Protein AF-0000000068437692 (afdb_homodimer)

Sequence (402 aa):
MCGLNFSWGILNCESKFTHLKQAGPWTRPGCQAQKSATKQESHGERVPGARGLRLEVGVVYECRRCRVVLGDSLHMCVQEEKLWLFVCFKVTKDVVVEDNLMVCVERDLIGCTYNTLCCQSCELDIGFILYSSKSLAYLPGLFCLFKNNITCYLLQIIATIEASKVTFHVLMELLIKKLEEFSQRITSEKEICKGRLAYSVMCGLNFSWGILNCESKFTHLKQAGPWTRPGCQAQKSATKQESHGERVPGARGLRLEVGVVYECRRCRVVLGDSLHMCVQEEKLWLFVCFKVTKDVVVEDNLMVCVERDLIGCTYNTLCCQSCELDIGFILYSSKSLAYLPGLFCLFKNNITCYLLQIIATIEASKVTFHVLMELLIKKLEEFSQRITSEKEICKGRLAYSV

Radius of gyration: 28.77 Å; Cα contacts (8 Å, |Δi|>4): 594; chains: 2; bounding box: 64×83×76 Å

Nearest PDB structures (foldseek):
  7sfz-assembly2_C  TM=9.424E-01  e=2.584E-09  Homo sapiens
  7sfz-assembly1_A  TM=9.427E-01  e=5.710E-09  Homo sapiens
  7sfz-assembly1_B  TM=9.258E-01  e=7.161E-09  Homo sapiens
  7sfz-assembly3_E  TM=9.466E-01  e=4.913E-08  Homo sapiens
  7sfz-assembly3_F  TM=9.331E-01  e=4.643E-08  Homo sapiens

Secondary structure (DSSP, 8-state):
-----------------------------------------------S----------EEEEETTT--EEEEGGGEEEEEGGGTEEEES---TTEEEEEEEEE--SGGGTT-EEEEEEETTT--EEEEEES--SS-TT-TTSEEEEGGGEEEEEGGGTEEEEGGG--HHHHHHHHHHHHHHHHHHHHHHHHHHHHHHHTT-/-----------------------------------------------S----------EEEEETTT--EEEEGGGEEEEEGGGTEEEES---TTEEEEEEEEE--SGGGTT-EEEEEEETTT--EEEEEES--SS-TT-TTSEEEEGGGEEEEEGGGTEEEEGGG--HHHHHHHHHHHHHHHHHHHHHHHHHHHHHHHTT-

Organism: Pseudonaja textilis (NCBI:txid8673)

Structure (mmCIF, N/CA/C/O backbone):
data_AF-0000000068437692-model_v1
#
loop_
_entity.id
_entity.type
_entity.pdbx_description
1 polymer 'Mis18 domain-containing protein'
#
loop_
_atom_site.group_PDB
_atom_site.id
_atom_site.type_symbol
_atom_site.label_atom_id
_atom_site.label_alt_id
_atom_site.label_comp_id
_atom_site.label_asym_id
_atom_site.label_entity_id
_atom_site.label_seq_id
_atom_site.pdbx_PDB_ins_code
_atom_site.Cartn_x
_atom_site.Cartn_y
_atom_site.Cartn_z
_atom_site.occupancy
_atom_site.B_iso_or_equiv
_atom_site.auth_seq_id
_atom_site.auth_comp_id
_atom_site.auth_asym_id
_atom_site.auth_atom_id
_atom_site.pdbx_PDB_model_num
ATOM 1 N N . MET A 1 1 ? -28.438 18.125 3.719 1 17.53 1 MET A N 1
ATOM 2 C CA . MET A 1 1 ? -28.266 19.203 4.688 1 17.53 1 MET A CA 1
ATOM 3 C C . MET A 1 1 ? -27.25 18.797 5.766 1 17.53 1 MET A C 1
ATOM 5 O O . MET A 1 1 ? -27.594 18.031 6.676 1 17.53 1 MET A O 1
ATOM 9 N N . CYS A 1 2 ? -25.984 18.5 5.27 1 20.7 2 CYS A N 1
ATOM 10 C CA . CYS A 1 2 ? -24.812 17.875 5.855 1 20.7 2 CYS A CA 1
ATOM 11 C C . CYS A 1 2 ? -24.203 18.781 6.926 1 20.7 2 CYS A C 1
ATOM 13 O O . CYS A 1 2 ? -23.328 19.594 6.625 1 20.7 2 CYS A O 1
ATOM 15 N N . GLY A 1 3 ? -24.953 19.406 7.859 1 21.17 3 GLY A N 1
ATOM 16 C CA . GLY A 1 3 ? -24.578 20.484 8.758 1 21.17 3 GLY A CA 1
ATOM 17 C C . GLY A 1 3 ? -23.438 20.125 9.695 1 21.17 3 GLY A C 1
ATOM 18 O O . GLY A 1 3 ? -22.875 21 10.352 1 21.17 3 GLY A O 1
ATOM 19 N N . LEU A 1 4 ? -23.344 18.828 10.211 1 24.56 4 LEU A N 1
ATOM 20 C CA . LEU A 1 4 ? -22.641 18.812 11.492 1 24.56 4 LEU A CA 1
ATOM 21 C C . LEU A 1 4 ? -21.203 19.297 11.336 1 24.56 4 LEU A C 1
ATOM 23 O O . LEU A 1 4 ? -20.531 18.953 10.359 1 24.56 4 LEU A O 1
ATOM 27 N N . ASN A 1 5 ? -20.734 20.516 11.594 1 27.33 5 ASN A N 1
ATOM 28 C CA . ASN A 1 5 ? -19.609 21.031 12.375 1 27.33 5 ASN A CA 1
ATOM 29 C C . ASN A 1 5 ? -19.109 20 13.383 1 27.33 5 ASN A C 1
ATOM 31 O O . ASN A 1 5 ? -19.656 19.891 14.484 1 27.33 5 ASN A O 1
ATOM 35 N N . PHE A 1 6 ? -18.766 18.781 13.164 1 29.23 6 PHE A N 1
ATOM 36 C CA . PHE A 1 6 ? -18.234 17.953 14.234 1 29.23 6 PHE A CA 1
ATOM 37 C C . PHE A 1 6 ? -16.969 18.562 14.82 1 29.23 6 PHE A C 1
ATOM 39 O O . PHE A 1 6 ? -16.234 19.281 14.125 1 29.23 6 PHE A O 1
ATOM 46 N N . SER A 1 7 ? -16.781 19 16.094 1 25.75 7 SER A N 1
ATOM 47 C CA . SER A 1 7 ? -15.93 18.781 17.266 1 25.75 7 SER A CA 1
ATOM 48 C C . SER A 1 7 ? -15.133 17.484 17.125 1 25.75 7 SER A C 1
ATOM 50 O O . SER A 1 7 ? -15.688 16.391 17.297 1 25.75 7 SER A O 1
ATOM 52 N N . TRP A 1 8 ? -14.336 17.422 16.359 1 27.22 8 TRP A N 1
ATOM 53 C CA . TRP A 1 8 ? -13.195 16.516 16.438 1 27.22 8 TRP A CA 1
ATOM 54 C C . TRP A 1 8 ? -12.445 16.688 17.75 1 27.22 8 TRP A C 1
ATOM 56 O O . TRP A 1 8 ? -11.516 17.5 17.844 1 27.22 8 TRP A O 1
ATOM 66 N N . GLY A 1 9 ? -12.875 16.625 19.109 1 27.47 9 GLY A N 1
ATOM 67 C CA . GLY A 1 9 ? -12.734 15.922 20.391 1 27.47 9 GLY A CA 1
ATOM 68 C C . GLY A 1 9 ? -12.336 14.469 20.219 1 27.47 9 GLY A C 1
ATOM 69 O O . GLY A 1 9 ? -13.078 13.68 19.625 1 27.47 9 GLY A O 1
ATOM 70 N N . ILE A 1 10 ? -11.148 14.039 20.172 1 27.28 10 ILE A N 1
ATOM 71 C CA . ILE A 1 10 ? -10.289 13.711 21.312 1 27.28 10 ILE A CA 1
ATOM 72 C C . ILE A 1 10 ? -10.266 14.875 22.297 1 27.28 10 ILE A C 1
ATOM 74 O O . ILE A 1 10 ? -9.602 15.891 22.047 1 27.28 10 ILE A O 1
ATOM 78 N N . LEU A 1 11 ? -11.258 15.555 22.922 1 28.78 11 LEU A N 1
ATOM 79 C CA . LEU A 1 11 ? -12.609 15.836 23.406 1 28.78 11 LEU A CA 1
ATOM 80 C C . LEU A 1 11 ? -12.766 15.398 24.859 1 28.78 11 LEU A C 1
ATOM 82 O O . LE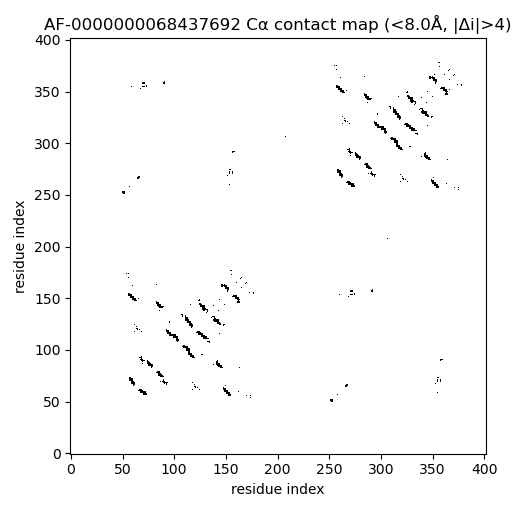U A 1 11 ? -13.875 15.414 25.391 1 28.78 11 LEU A O 1
ATOM 86 N N . ASN A 1 12 ? -12.188 14.719 25.766 1 25.33 12 ASN A N 1
ATOM 87 C CA . ASN A 1 12 ? -12.602 15.188 27.078 1 25.33 12 ASN A CA 1
ATOM 88 C C . ASN A 1 12 ? -12.289 16.672 27.266 1 25.33 12 ASN A C 1
ATOM 90 O O . ASN A 1 12 ? -11.125 17.062 27.391 1 25.33 12 ASN A O 1
ATOM 94 N N . CYS A 1 13 ? -12.898 17.531 26.703 1 25.27 13 CYS A N 1
ATOM 95 C CA . CYS A 1 13 ? -13.172 18.953 26.906 1 25.27 13 CYS A CA 1
ATOM 96 C C . CYS A 1 13 ? -13.391 19.266 28.375 1 25.27 13 CYS A C 1
ATOM 98 O O . CYS A 1 13 ? -14.461 19.75 28.766 1 25.27 13 CYS A O 1
ATOM 100 N N . GLU A 1 14 ? -13.148 18.453 29.281 1 26.66 14 GLU A N 1
ATOM 101 C CA . GLU A 1 14 ? -13.539 19.203 30.453 1 26.66 14 GLU A CA 1
ATOM 102 C C . GLU A 1 14 ? -12.727 20.484 30.578 1 26.66 14 GLU A C 1
ATOM 104 O O . GLU A 1 14 ? -11.57 20.453 31.031 1 26.66 14 GLU A O 1
ATOM 109 N N . SER A 1 15 ? -12.648 21.188 29.578 1 24.23 15 SER A N 1
ATOM 110 C CA . SER A 1 15 ? -12.109 22.531 29.734 1 24.23 15 SER A CA 1
ATOM 111 C C . SER A 1 15 ? -12.75 23.266 30.922 1 24.23 15 SER A C 1
ATOM 113 O O . SER A 1 15 ? -13.93 23.594 30.875 1 24.23 15 SER A O 1
ATOM 115 N N . LYS A 1 16 ? -12.656 22.672 32.094 1 22.64 16 LYS A N 1
ATOM 116 C CA . LYS A 1 16 ? -12.992 23.703 33.062 1 22.64 16 LYS A CA 1
ATOM 117 C C . LYS A 1 16 ? -12.25 25 32.75 1 22.64 16 LYS A C 1
ATOM 119 O O . LYS A 1 16 ? -11.031 25 32.562 1 22.64 16 LYS A O 1
ATOM 124 N N . PHE A 1 17 ? -12.891 25.922 32.125 1 20.56 17 PHE A N 1
ATOM 125 C CA . PHE A 1 17 ? -12.703 27.359 31.906 1 20.56 17 PHE A CA 1
ATOM 126 C C . PHE A 1 17 ? -12.062 28 33.125 1 20.56 17 PHE A C 1
ATOM 128 O O . PHE A 1 17 ? -12.75 28.297 34.125 1 20.56 17 PHE A O 1
ATOM 135 N N . THR A 1 18 ? -11.227 27.219 33.75 1 18.81 18 THR A N 1
ATOM 136 C CA . THR A 1 18 ? -10.969 27.984 34.969 1 18.81 18 THR A CA 1
ATOM 137 C C . THR A 1 18 ? -10.445 29.375 34.656 1 18.81 18 THR A C 1
ATOM 139 O O . THR A 1 18 ? -9.898 29.594 33.562 1 18.81 18 THR A O 1
ATOM 142 N N . HIS A 1 19 ? -10.727 30.188 35.562 1 18.34 19 HIS A N 1
ATOM 143 C CA . HIS A 1 19 ? -10.648 31.625 35.75 1 18.34 19 HIS A CA 1
ATOM 144 C C . HIS A 1 19 ? -9.234 32.125 35.5 1 18.34 19 HIS A C 1
ATOM 146 O O . HIS A 1 19 ? -8.258 31.453 35.812 1 18.34 19 HIS A O 1
ATOM 152 N N . LEU A 1 20 ? -9.102 33.031 34.562 1 18.5 20 LEU A N 1
ATOM 153 C CA . LEU A 1 20 ? -8.117 33.906 33.938 1 18.5 20 LEU A CA 1
ATOM 154 C C . LEU A 1 20 ? -7.246 34.594 35 1 18.5 20 LEU A C 1
ATOM 156 O O . LEU A 1 20 ? -7.578 35.688 35.469 1 18.5 20 LEU A O 1
ATOM 160 N N . LYS A 1 21 ? -6.906 33.75 36.094 1 19.41 21 LYS A N 1
ATOM 161 C CA . LYS A 1 21 ? -6.352 34.75 37.031 1 19.41 21 LYS A CA 1
ATOM 162 C C . LYS A 1 21 ? -5.215 35.531 36.375 1 19.41 21 LYS A C 1
ATOM 164 O O . LYS A 1 21 ? -4.594 35.062 35.406 1 19.41 21 LYS A O 1
ATOM 169 N N . GLN A 1 22 ? -4.824 36.625 37.094 1 18.92 22 GLN A N 1
ATOM 170 C CA . GLN A 1 22 ? -4.199 37.938 36.969 1 18.92 22 GLN A CA 1
ATOM 171 C C . GLN A 1 22 ? -2.711 37.812 36.656 1 18.92 22 GLN A C 1
ATOM 173 O O . GLN A 1 22 ? -2.018 36.969 37.25 1 18.92 22 GLN A O 1
ATOM 178 N N . ALA A 1 23 ? -2.281 38.5 35.656 1 20.97 23 ALA A N 1
ATOM 179 C CA . ALA A 1 23 ? -1.152 38.812 34.781 1 20.97 23 ALA A CA 1
ATOM 180 C C . ALA A 1 23 ? 0.054 39.281 35.594 1 20.97 23 ALA A C 1
ATOM 182 O O . ALA A 1 23 ? 0.074 40.406 36.094 1 20.97 23 ALA A O 1
ATOM 183 N N . GLY A 1 24 ? 0.367 38.469 36.719 1 19.67 24 GLY A N 1
ATOM 184 C CA . GLY A 1 24 ? 1.354 39.281 37.406 1 19.67 24 GLY A CA 1
ATOM 185 C C . GLY A 1 24 ? 2.521 39.656 36.5 1 19.67 24 GLY A C 1
ATOM 186 O O . GLY A 1 24 ? 2.734 39.031 35.469 1 19.67 24 GLY A O 1
ATOM 187 N N . PRO A 1 25 ? 3.283 40.688 37 1 20.94 25 PRO A N 1
ATOM 188 C CA . PRO A 1 25 ? 4.133 41.688 36.344 1 20.94 25 PRO A CA 1
ATOM 189 C C . PRO A 1 25 ? 5.363 41.094 35.688 1 20.94 25 PRO A C 1
ATOM 191 O O . PRO A 1 25 ? 5.738 39.938 36 1 20.94 25 PRO A O 1
ATOM 194 N N . TRP A 1 26 ? 6.031 41.875 34.875 1 21.44 26 TRP A N 1
ATOM 195 C CA . TRP A 1 26 ? 6.898 42.094 33.719 1 21.44 26 TRP A CA 1
ATOM 196 C C . TRP A 1 26 ? 8.359 41.844 34.062 1 21.44 26 TRP A C 1
ATOM 198 O O . TRP A 1 26 ? 9.266 42.188 33.312 1 21.44 26 TRP A O 1
ATOM 208 N N . THR A 1 27 ? 8.625 40.969 35.188 1 22.09 27 THR A N 1
ATOM 209 C CA . THR A 1 27 ? 9.992 41.406 35.469 1 22.09 27 THR A CA 1
ATOM 210 C C . THR A 1 27 ? 10.93 41.062 34.312 1 22.09 27 THR A C 1
ATOM 212 O O . THR A 1 27 ? 10.797 40 33.719 1 22.09 27 THR A O 1
ATOM 215 N N . ARG A 1 28 ? 11.5 42 33.781 1 19.92 28 ARG A N 1
ATOM 216 C CA . ARG A 1 28 ? 12.305 42.312 32.594 1 19.92 28 ARG A CA 1
ATOM 217 C C . ARG A 1 28 ? 13.617 41.531 32.625 1 19.92 28 ARG A C 1
ATOM 219 O O . ARG A 1 28 ? 14.664 42.094 32.969 1 19.92 28 ARG A O 1
ATOM 226 N N . PRO A 1 29 ? 13.57 40.156 33.031 1 23.08 29 PRO A N 1
ATOM 227 C CA . PRO A 1 29 ? 14.984 39.844 33.281 1 23.08 29 PRO A CA 1
ATOM 228 C C . PRO A 1 29 ? 15.867 40.125 32.062 1 23.08 29 PRO A C 1
ATOM 230 O O . PRO A 1 29 ? 15.375 40.188 30.953 1 23.08 29 PRO A O 1
ATOM 233 N N . GLY A 1 30 ? 17.109 40.5 32.344 1 21.33 30 GLY A N 1
ATOM 234 C CA . GLY A 1 30 ? 18.344 41 31.719 1 21.33 30 GLY A CA 1
ATOM 235 C C . GLY A 1 30 ? 18.875 40.062 30.641 1 21.33 30 GLY A C 1
ATOM 236 O O . GLY A 1 30 ? 18.969 38.844 30.859 1 21.33 30 GLY A O 1
ATOM 237 N N . CYS A 1 31 ? 18.531 40.406 29.359 1 20.86 31 CYS A N 1
ATOM 238 C CA . CYS A 1 31 ? 18.844 39.75 28.094 1 20.86 31 CYS A CA 1
ATOM 239 C C . CYS A 1 31 ? 20.344 39.562 27.922 1 20.86 31 CYS A C 1
ATOM 241 O O . CYS A 1 31 ? 21.047 40.5 27.531 1 20.86 31 CYS A O 1
ATOM 243 N N . GLN A 1 32 ? 21.078 39.188 29.031 1 21.52 32 GLN A N 1
ATOM 244 C CA . GLN A 1 32 ? 22.484 39.25 28.641 1 21.52 32 GLN A CA 1
ATOM 245 C C . GLN A 1 32 ? 22.719 38.469 27.359 1 21.52 32 GLN A C 1
ATOM 247 O O . GLN A 1 32 ? 22.328 37.312 27.234 1 21.52 32 GLN A O 1
ATOM 252 N N . ALA A 1 33 ? 22.891 39.188 26.25 1 21.64 33 ALA A N 1
ATOM 253 C CA . ALA A 1 33 ? 23.125 38.906 24.844 1 21.64 33 ALA A CA 1
ATOM 254 C C . ALA A 1 33 ? 24.391 38.062 24.672 1 21.64 33 ALA A C 1
ATOM 256 O O . ALA A 1 33 ? 25.5 38.562 24.766 1 21.64 33 ALA A O 1
ATOM 257 N N . GLN A 1 34 ? 24.625 37.031 25.469 1 21.64 34 GLN A N 1
ATOM 258 C CA . GLN A 1 34 ? 25.906 36.406 25.172 1 21.64 34 GLN A CA 1
ATOM 259 C C . GLN A 1 34 ? 26.047 36.094 23.688 1 21.64 34 GLN A C 1
ATOM 261 O O . GLN A 1 34 ? 25.094 35.625 23.062 1 21.64 34 GLN A O 1
ATOM 266 N N . LYS A 1 35 ? 27.047 36.719 22.953 1 22.91 35 LYS A N 1
ATOM 267 C CA . LYS A 1 35 ? 27.609 36.688 21.609 1 22.91 35 LYS A CA 1
ATOM 268 C C . LYS A 1 35 ? 27.969 35.281 21.188 1 22.91 35 LYS A C 1
ATOM 270 O O . LYS A 1 35 ? 29.031 34.75 21.562 1 22.91 35 LYS A O 1
ATOM 275 N N . SER A 1 36 ? 27.219 34.25 21.516 1 21.23 36 SER A N 1
ATOM 276 C CA . SER A 1 36 ? 27.844 32.938 21.234 1 21.23 36 SER A CA 1
ATOM 277 C C . SER A 1 36 ? 28.344 32.906 19.781 1 21.23 36 SER A C 1
ATOM 279 O O . SER A 1 36 ? 27.812 33.594 18.906 1 21.23 36 SER A O 1
ATOM 281 N N . ALA A 1 37 ? 29.547 32.094 19.5 1 24.59 37 ALA A N 1
ATOM 282 C CA . ALA A 1 37 ? 30.516 31.656 18.5 1 24.59 37 ALA A CA 1
ATOM 283 C C . ALA A 1 37 ? 29.797 31.047 17.297 1 24.59 37 ALA A C 1
ATOM 285 O O . ALA A 1 37 ? 28.766 30.391 17.438 1 24.59 37 ALA A O 1
ATOM 286 N N . THR A 1 38 ? 30.141 31.562 16.078 1 24.25 38 THR A N 1
ATOM 287 C CA . THR A 1 38 ? 29.859 31.359 14.672 1 24.25 38 THR A CA 1
ATOM 288 C C . THR A 1 38 ? 30.031 29.891 14.289 1 24.25 38 THR A C 1
ATOM 290 O O . THR A 1 38 ? 31.172 29.406 14.188 1 24.25 38 THR A O 1
ATOM 293 N N . LYS A 1 39 ? 29.656 28.891 14.984 1 25.2 39 LYS A N 1
ATOM 294 C CA . LYS A 1 39 ? 29.938 27.547 14.477 1 25.2 39 LYS A CA 1
ATOM 295 C C . LYS A 1 39 ? 29.531 27.422 13.008 1 25.2 39 LYS A C 1
ATOM 297 O O . LYS A 1 39 ? 28.391 27.703 12.641 1 25.2 39 LYS A O 1
ATOM 302 N N . GLN A 1 40 ? 30.562 27.609 12.117 1 23.7 40 GLN A N 1
ATOM 303 C CA . GLN A 1 40 ? 30.469 27.312 10.688 1 23.7 40 GLN A CA 1
ATOM 304 C C . GLN A 1 40 ? 29.781 25.984 10.445 1 23.7 40 GLN A C 1
ATOM 306 O O . GLN A 1 40 ? 30.266 24.938 10.883 1 23.7 40 GLN A O 1
ATOM 311 N N . GLU A 1 41 ? 28.547 25.922 10.68 1 28.28 41 GLU A N 1
ATOM 312 C CA . GLU A 1 41 ? 27.844 24.688 10.305 1 28.28 41 GLU A CA 1
ATOM 313 C C . GLU A 1 41 ? 28.219 24.266 8.891 1 28.28 41 GLU A C 1
ATOM 315 O O . GLU A 1 41 ? 28.094 25.031 7.941 1 28.28 41 GLU A O 1
ATOM 320 N N . SER A 1 42 ? 29.453 23.609 8.75 1 27.62 42 SER A N 1
ATOM 321 C CA . SER A 1 42 ? 29.797 22.906 7.523 1 27.62 42 SER A CA 1
ATOM 322 C C . SER A 1 42 ? 28.547 22.312 6.863 1 27.62 42 SER A C 1
ATOM 324 O O . SER A 1 42 ? 27.719 21.688 7.531 1 27.62 42 SER A O 1
ATOM 326 N N . HIS A 1 43 ? 28.094 23.094 6.012 1 25.53 43 HIS A N 1
ATOM 327 C CA . HIS A 1 43 ? 27.078 22.609 5.07 1 25.53 43 HIS A CA 1
ATOM 328 C C . HIS A 1 43 ? 27.422 21.219 4.555 1 25.53 43 HIS A C 1
ATOM 330 O O . HIS A 1 43 ? 28.359 21.062 3.775 1 25.53 43 HIS A O 1
ATOM 336 N N . GLY A 1 44 ? 27.547 20.25 5.449 1 27.38 44 GLY A N 1
ATOM 337 C CA . GLY A 1 44 ? 27.703 18.906 4.934 1 27.38 44 GLY A CA 1
ATOM 338 C C . GLY A 1 44 ? 26.984 18.672 3.623 1 27.38 44 GLY A C 1
ATOM 339 O O . GLY A 1 44 ? 25.797 19.016 3.498 1 27.38 44 GLY A O 1
ATOM 340 N N . GLU A 1 45 ? 27.656 18.891 2.521 1 31.08 45 GLU A N 1
ATOM 341 C CA . GLU A 1 45 ? 27.281 18.438 1.185 1 31.08 45 GLU A CA 1
ATOM 342 C C . GLU A 1 45 ? 26.5 17.141 1.241 1 31.08 45 GLU A C 1
ATOM 344 O O . GLU A 1 45 ? 26.984 16.141 1.785 1 31.08 45 GLU A O 1
ATOM 349 N N . ARG A 1 46 ? 25.219 17.203 1.528 1 29.44 46 ARG A N 1
ATOM 350 C CA . ARG A 1 46 ? 24.453 15.977 1.309 1 29.44 46 ARG A CA 1
ATOM 351 C C . ARG A 1 46 ? 24.859 15.312 -0.01 1 29.44 46 ARG A C 1
ATOM 353 O O . ARG A 1 46 ? 24.703 15.914 -1.078 1 29.44 46 ARG A O 1
ATOM 360 N N . VAL A 1 47 ? 26.094 14.742 -0.089 1 30.55 47 VAL A N 1
ATOM 361 C CA . VAL A 1 47 ? 26.438 13.906 -1.235 1 30.55 47 VAL A CA 1
ATOM 362 C C . VAL A 1 47 ? 25.188 13.195 -1.757 1 30.55 47 VAL A C 1
ATOM 364 O O . VAL A 1 47 ? 24.406 12.641 -0.977 1 30.55 47 VAL A O 1
ATOM 367 N N . PRO A 1 48 ? 24.609 13.617 -2.828 1 32.88 48 PRO A N 1
ATOM 368 C CA . PRO A 1 48 ? 23.562 12.828 -3.482 1 32.88 48 PRO A CA 1
ATOM 369 C C . PRO A 1 48 ? 23.828 11.328 -3.406 1 32.88 48 PRO A C 1
ATOM 371 O O . PRO A 1 48 ? 23.125 10.539 -4.039 1 32.88 48 PRO A O 1
ATOM 374 N N . GLY A 1 49 ? 25.062 10.883 -3.307 1 31.55 49 GLY A N 1
ATOM 375 C CA . GLY A 1 49 ? 25.625 9.562 -3.514 1 31.55 49 GLY A CA 1
ATOM 376 C C . GLY A 1 49 ? 24.891 8.469 -2.77 1 31.55 49 GLY A C 1
ATOM 377 O O . GLY A 1 49 ? 24.578 7.422 -3.34 1 31.55 49 GLY A O 1
ATOM 378 N N . ALA A 1 50 ? 25.188 8.367 -1.403 1 30.66 50 ALA A N 1
ATOM 379 C CA . ALA A 1 50 ? 24.906 7.172 -0.613 1 30.66 50 ALA A CA 1
ATOM 380 C C . ALA A 1 50 ? 23.406 6.969 -0.45 1 30.66 50 ALA A C 1
ATOM 382 O O . ALA A 1 50 ? 22.812 7.426 0.533 1 30.66 50 ALA A O 1
ATOM 383 N N . ARG A 1 51 ? 22.609 7.434 -1.239 1 34 51 ARG A N 1
ATOM 384 C CA . ARG A 1 51 ? 21.297 6.82 -1.049 1 34 51 ARG A CA 1
ATOM 385 C C . ARG A 1 51 ? 21.438 5.371 -0.595 1 34 51 ARG A C 1
ATOM 387 O O . ARG A 1 51 ? 21.688 4.48 -1.41 1 34 51 ARG A O 1
ATOM 394 N N . GLY A 1 52 ? 22.25 5.051 0.333 1 34.81 52 GLY A N 1
ATOM 395 C CA . GLY A 1 52 ? 22.438 3.84 1.12 1 34.81 52 GLY A CA 1
ATOM 396 C C . GLY A 1 52 ? 21.219 2.93 1.105 1 34.81 52 GLY A C 1
ATOM 397 O O . GLY A 1 52 ? 20.125 3.35 0.724 1 34.81 52 GLY A O 1
ATOM 398 N N . LEU A 1 53 ? 21.359 1.55 1.369 1 40.28 53 LEU A N 1
ATOM 399 C CA . LEU A 1 53 ? 20.344 0.564 1.742 1 40.28 53 LEU A CA 1
ATOM 400 C C . LEU A 1 53 ? 19.281 1.189 2.635 1 40.28 53 LEU A C 1
ATOM 402 O O . LEU A 1 53 ? 19.453 1.26 3.854 1 40.28 53 LEU A O 1
ATOM 406 N N . ARG A 1 54 ? 18.922 2.379 2.422 1 44.59 54 ARG A N 1
ATOM 407 C CA . ARG A 1 54 ? 17.906 2.877 3.33 1 44.59 54 ARG A CA 1
ATOM 408 C C . ARG A 1 54 ? 16.828 1.816 3.588 1 44.59 54 ARG A C 1
ATOM 410 O O . ARG A 1 54 ? 16.203 1.321 2.65 1 44.59 54 ARG A O 1
ATOM 417 N N . LEU A 1 55 ? 17.078 1.057 4.617 1 54.41 55 LEU A N 1
ATOM 418 C CA . LEU A 1 55 ? 16.062 0.179 5.191 1 54.41 55 LEU A CA 1
ATOM 419 C C . LEU A 1 55 ? 14.773 0.944 5.465 1 54.41 55 LEU A C 1
ATOM 421 O O . LEU A 1 55 ? 14.641 1.606 6.496 1 54.41 55 LEU A O 1
ATOM 425 N N . GLU A 1 56 ? 14.164 1.605 4.406 1 65.44 56 GLU A N 1
ATOM 426 C CA . GLU A 1 56 ? 12.883 2.256 4.645 1 65.44 56 GLU A CA 1
ATOM 427 C C . GLU A 1 56 ? 11.727 1.269 4.5 1 65.44 56 GLU A C 1
ATOM 429 O O . GLU A 1 56 ? 11.805 0.328 3.707 1 65.44 56 GLU A O 1
ATOM 434 N N . VAL A 1 57 ? 10.883 1.336 5.578 1 74.38 57 VAL A N 1
ATOM 435 C CA . VAL A 1 57 ? 9.641 0.581 5.531 1 74.38 57 VAL A CA 1
ATOM 436 C C . VAL A 1 57 ? 8.602 1.35 4.715 1 74.38 57 VAL A C 1
ATOM 438 O O . VAL A 1 57 ? 8.312 2.512 5.008 1 74.38 57 VAL A O 1
ATOM 441 N N . GLY A 1 58 ? 8.273 0.825 3.537 1 89.5 58 GLY A N 1
ATOM 442 C CA . GLY A 1 58 ? 7.133 1.386 2.828 1 89.5 58 GLY A CA 1
ATOM 443 C C . GLY A 1 58 ? 5.82 1.195 3.564 1 89.5 58 GLY A C 1
ATOM 444 O O . GLY A 1 58 ? 5.484 0.08 3.969 1 89.5 58 GLY A O 1
ATOM 445 N N . VAL A 1 59 ? 5.129 2.287 3.861 1 94.5 59 VAL A N 1
ATOM 446 C CA . VAL A 1 59 ? 3.848 2.225 4.555 1 94.5 59 VAL A CA 1
ATOM 447 C C . VAL A 1 59 ? 2.758 2.84 3.682 1 94.5 59 VAL A C 1
ATOM 449 O O . VAL A 1 59 ? 2.953 3.904 3.09 1 94.5 59 VAL A O 1
ATOM 452 N N . VAL A 1 60 ? 1.69 2.137 3.602 1 98 60 VAL A N 1
ATOM 453 C CA . VAL A 1 60 ? 0.524 2.645 2.887 1 98 60 VAL A CA 1
ATOM 454 C C . VAL A 1 60 ? -0.567 3.027 3.885 1 98 60 VAL A C 1
ATOM 456 O O . VAL A 1 60 ? -0.819 2.301 4.848 1 98 60 VAL A O 1
ATOM 459 N N . TYR A 1 61 ? -1.199 4.156 3.688 1 98.56 61 TYR A N 1
ATOM 460 C CA . TYR A 1 61 ? -2.271 4.668 4.531 1 98.56 61 TYR A CA 1
ATOM 461 C C . TYR A 1 61 ? -3.633 4.43 3.889 1 98.56 61 TYR A C 1
ATOM 463 O O . TYR A 1 61 ? -3.916 4.961 2.811 1 98.56 61 TYR A O 1
ATOM 471 N N . GLU A 1 62 ? -4.406 3.717 4.617 1 98.75 62 GLU A N 1
ATOM 472 C CA . GLU A 1 62 ? -5.727 3.359 4.109 1 98.75 62 GLU A CA 1
ATOM 473 C C . GLU A 1 62 ? -6.832 3.941 4.992 1 98.75 62 GLU A C 1
ATOM 475 O O . GLU A 1 62 ? -6.672 4.043 6.207 1 98.75 62 GLU A O 1
ATOM 480 N N . CYS A 1 63 ? -7.918 4.312 4.305 1 98.75 63 CYS A N 1
ATOM 481 C CA . CYS A 1 63 ? -9.117 4.645 5.066 1 98.75 63 CYS A CA 1
ATOM 482 C C . CYS A 1 63 ? -9.531 3.48 5.961 1 98.75 63 CYS A C 1
ATOM 484 O O . CYS A 1 63 ? -9.633 2.342 5.5 1 98.75 63 CYS A O 1
ATOM 486 N N . ARG A 1 64 ? -9.812 3.754 7.133 1 98.06 64 ARG A N 1
ATOM 487 C CA . ARG A 1 64 ? -10.133 2.701 8.094 1 98.06 64 ARG A CA 1
ATOM 488 C C . ARG A 1 64 ? -11.461 2.037 7.75 1 98.06 64 ARG A C 1
ATOM 490 O O . ARG A 1 64 ? -11.648 0.843 7.996 1 98.06 64 ARG A O 1
ATOM 497 N N . ARG A 1 65 ? -12.289 2.75 7.195 1 97.94 65 ARG A N 1
ATOM 498 C CA . ARG A 1 65 ? -13.648 2.262 6.957 1 97.94 65 ARG A CA 1
ATOM 499 C C . ARG A 1 65 ? -13.719 1.479 5.648 1 97.94 65 ARG A C 1
ATOM 501 O O . ARG A 1 65 ? -14.211 0.349 5.621 1 97.94 65 ARG A O 1
ATOM 508 N N . CYS A 1 66 ? -13.188 1.984 4.559 1 98.25 66 CYS A N 1
ATOM 509 C CA . CYS A 1 66 ? -13.445 1.361 3.266 1 98.25 66 CYS A CA 1
ATOM 510 C C . CYS A 1 66 ? -12.156 0.812 2.66 1 98.25 66 CYS A C 1
ATOM 512 O O . CYS A 1 66 ? -12.18 0.18 1.603 1 98.25 66 CYS A O 1
ATOM 514 N N . ARG A 1 67 ? -11.008 1.075 3.18 1 98.44 67 ARG A N 1
ATOM 515 C CA . ARG A 1 67 ? -9.703 0.493 2.889 1 98.44 67 ARG A CA 1
ATOM 516 C C . ARG A 1 67 ? -9.117 1.079 1.608 1 98.44 67 ARG A C 1
ATOM 518 O O . ARG A 1 67 ? -8.086 0.614 1.123 1 98.44 67 ARG A O 1
ATOM 525 N N . VAL A 1 68 ? -9.766 2.121 1.061 1 98.5 68 VAL A N 1
ATOM 526 C CA . VAL A 1 68 ? -9.148 2.785 -0.079 1 98.5 68 VAL A CA 1
ATOM 527 C C . VAL A 1 68 ? -7.84 3.447 0.359 1 98.5 68 VAL A C 1
ATOM 529 O O . VAL A 1 68 ? -7.738 3.947 1.482 1 98.5 68 VAL A O 1
ATOM 532 N N . VAL A 1 69 ? -6.836 3.465 -0.518 1 98.81 69 VAL A N 1
ATOM 533 C CA . VAL A 1 69 ? -5.547 4.074 -0.205 1 98.81 69 VAL A CA 1
ATOM 534 C C . VAL A 1 69 ? -5.672 5.594 -0.244 1 98.81 69 VAL A C 1
ATOM 536 O O . VAL A 1 69 ? -6.164 6.16 -1.224 1 98.81 69 VAL A O 1
ATOM 539 N N . LEU A 1 70 ? -5.168 6.23 0.789 1 98.75 70 LEU A N 1
ATOM 540 C CA . LEU A 1 70 ? -5.223 7.684 0.901 1 98.75 70 LEU A CA 1
ATOM 541 C C . LEU A 1 70 ? -3.857 8.305 0.628 1 98.75 70 LEU A C 1
ATOM 543 O O . LEU A 1 70 ? -3.766 9.477 0.253 1 98.75 70 LEU A O 1
ATOM 547 N N . GLY A 1 71 ? -2.85 7.578 0.879 1 98.06 71 GLY A N 1
ATOM 548 C CA . GLY A 1 71 ? -1.47 8.016 0.728 1 98.06 71 GLY A CA 1
ATOM 549 C C . GLY A 1 71 ? -0.462 6.969 1.17 1 98.06 71 GLY A C 1
ATOM 550 O O . GLY A 1 71 ? -0.808 5.801 1.343 1 98.06 71 GLY A O 1
ATOM 551 N N . ASP A 1 72 ? 0.794 7.492 1.273 1 96.56 72 ASP A N 1
ATOM 552 C CA . ASP A 1 72 ? 1.852 6.574 1.684 1 96.56 72 ASP A CA 1
ATOM 553 C C . ASP A 1 72 ? 3.023 7.328 2.309 1 96.56 72 ASP A C 1
ATOM 555 O O . ASP A 1 72 ? 3.031 8.562 2.336 1 96.56 72 ASP A O 1
ATOM 559 N N . SER A 1 73 ? 3.986 6.551 2.787 1 93.12 73 SER A N 1
ATOM 560 C CA . SER A 1 73 ? 5.074 7.105 3.586 1 93.12 73 SER A CA 1
ATOM 561 C C . SER A 1 73 ? 6.066 7.871 2.715 1 93.12 73 SER A C 1
ATOM 563 O O . SER A 1 73 ? 6.852 8.672 3.219 1 93.12 73 SER A O 1
ATOM 565 N N . LEU A 1 74 ? 6.125 7.594 1.447 1 88.69 74 LEU A N 1
ATOM 566 C CA . LEU A 1 74 ? 7.051 8.297 0.566 1 88.69 74 LEU A CA 1
ATOM 567 C C . LEU A 1 74 ? 6.672 9.773 0.449 1 88.69 74 LEU A C 1
ATOM 569 O O . LEU A 1 74 ? 7.512 10.609 0.113 1 88.69 74 LEU A O 1
ATOM 573 N N . HIS A 1 75 ? 5.496 10.078 0.78 1 92.69 75 HIS A N 1
ATOM 574 C CA . HIS A 1 75 ? 4.984 11.438 0.625 1 92.69 75 HIS A CA 1
ATOM 575 C C . HIS A 1 75 ? 4.582 12.031 1.971 1 92.69 75 HIS A C 1
ATOM 577 O O . HIS A 1 75 ? 3.826 13 2.021 1 92.69 75 HIS A O 1
ATOM 583 N N . MET A 1 76 ? 4.941 11.336 2.955 1 93.69 76 MET A N 1
ATOM 584 C CA . MET A 1 76 ? 4.738 11.828 4.316 1 93.69 76 MET A CA 1
ATOM 585 C C . MET A 1 76 ? 5.895 12.727 4.746 1 93.69 76 MET A C 1
ATOM 587 O O . MET A 1 76 ? 7.059 12.406 4.504 1 93.69 76 MET A O 1
ATOM 591 N N . CYS A 1 77 ? 5.543 13.828 5.41 1 90.25 77 CYS A N 1
ATOM 592 C CA . CYS A 1 77 ? 6.539 14.781 5.902 1 90.25 77 CYS A CA 1
ATOM 593 C C . CYS A 1 77 ? 6.867 14.516 7.367 1 90.25 77 CYS A C 1
ATOM 595 O O . CYS A 1 77 ? 8.039 14.383 7.73 1 90.25 77 CYS A O 1
ATOM 597 N N . VAL A 1 78 ? 5.926 14.461 8.109 1 91 78 VAL A N 1
ATOM 598 C CA . VAL A 1 78 ? 6.137 14.312 9.547 1 91 78 VAL A CA 1
ATOM 599 C C . VAL A 1 78 ? 4.898 13.695 10.195 1 91 78 VAL A C 1
ATOM 601 O O . VAL A 1 78 ? 3.795 13.789 9.656 1 91 78 VAL A O 1
ATOM 604 N N . GLN A 1 79 ? 5.211 12.977 11.203 1 90.56 79 GLN A N 1
ATOM 605 C CA . GLN A 1 79 ? 4.137 12.555 12.094 1 90.56 79 GLN A CA 1
ATOM 606 C C . GLN A 1 79 ? 4.004 13.5 13.289 1 90.56 79 GLN A C 1
ATOM 608 O O . GLN A 1 79 ? 4.969 13.719 14.023 1 90.56 79 GLN A O 1
ATOM 613 N N . GLU A 1 80 ? 2.814 14.109 13.414 1 89 80 GLU A N 1
ATOM 614 C CA . GLU A 1 80 ? 2.549 14.953 14.578 1 89 80 GLU A CA 1
ATOM 615 C C . GLU A 1 80 ? 1.882 14.156 15.695 1 89 80 GLU A C 1
ATOM 617 O O . GLU A 1 80 ? 0.654 14.055 15.742 1 89 80 GLU A O 1
ATOM 622 N N . GLU A 1 81 ? 2.654 13.719 16.641 1 87.81 81 GLU A N 1
ATOM 623 C CA . GLU A 1 81 ? 2.188 12.781 17.656 1 87.81 81 GLU A CA 1
ATOM 624 C C . GLU A 1 81 ? 1.194 13.445 18.609 1 87.81 81 GLU A C 1
ATOM 626 O O . GLU A 1 81 ? 0.213 12.828 19.016 1 87.81 81 GLU A O 1
ATOM 631 N N . LYS A 1 82 ? 1.461 14.68 18.922 1 85.06 82 LYS A N 1
ATOM 632 C CA . LYS A 1 82 ? 0.579 15.383 19.859 1 85.06 82 LYS A CA 1
ATOM 633 C C . LYS A 1 82 ? -0.833 15.5 19.281 1 85.06 82 LYS A C 1
ATOM 635 O O . LYS A 1 82 ? -1.812 15.469 20.031 1 85.06 82 LYS A O 1
ATOM 640 N N . LEU A 1 83 ? -0.932 15.602 18 1 88.88 83 LEU A N 1
ATOM 641 C CA . LEU A 1 83 ? -2.221 15.805 17.344 1 88.88 83 LEU A CA 1
ATOM 642 C C . LEU A 1 83 ? -2.695 14.523 16.672 1 88.88 83 LEU A C 1
ATOM 644 O O . LEU A 1 83 ? -3.752 14.5 16.031 1 88.88 83 LEU A O 1
ATOM 648 N N . TRP A 1 84 ? -1.952 13.414 16.75 1 92.75 84 TRP A N 1
ATOM 649 C CA . TRP A 1 84 ? -2.285 12.133 16.141 1 92.75 84 TRP A CA 1
ATOM 650 C C . TRP A 1 84 ? -2.527 12.281 14.648 1 92.75 84 TRP A C 1
ATOM 652 O O . TRP A 1 84 ? -3.549 11.82 14.133 1 92.75 84 TRP A O 1
ATOM 662 N N . LEU A 1 85 ? -1.53 12.914 14.023 1 94.88 85 LEU A N 1
ATOM 663 C CA . LEU A 1 85 ? -1.686 13.203 12.602 1 94.88 85 LEU A CA 1
ATOM 664 C C . LEU A 1 85 ? -0.516 12.648 11.805 1 94.88 85 LEU A C 1
ATOM 666 O O . LEU A 1 85 ? 0.628 12.672 12.258 1 94.88 85 LEU A O 1
ATOM 670 N N . PHE A 1 86 ? -0.848 12.133 10.688 1 96.56 86 PHE A N 1
ATOM 671 C CA . PHE A 1 86 ? 0.114 12.07 9.594 1 96.56 86 PHE A CA 1
ATOM 672 C C . PHE A 1 86 ? 0.041 13.336 8.742 1 96.56 86 PHE A C 1
ATOM 674 O O . PHE A 1 86 ? -1.041 13.734 8.305 1 96.56 86 PHE A O 1
ATOM 681 N N . VAL A 1 87 ? 1.219 13.922 8.516 1 97.06 87 VAL A N 1
ATOM 682 C CA . VAL A 1 87 ? 1.275 15.109 7.668 1 97.06 87 VAL A CA 1
ATOM 683 C C . VAL A 1 87 ? 1.916 14.75 6.328 1 97.06 87 VAL A C 1
ATOM 685 O O . VAL A 1 87 ? 3.084 14.359 6.277 1 97.06 87 VAL A O 1
ATOM 688 N N . CYS A 1 88 ? 1.096 14.914 5.262 1 97.12 88 CYS A N 1
ATOM 689 C CA . CYS A 1 88 ? 1.543 14.508 3.932 1 97.12 88 CYS A CA 1
ATOM 690 C C . CYS A 1 88 ? 1.558 15.703 2.98 1 97.12 88 CYS A C 1
ATOM 692 O O . CYS A 1 88 ? 0.708 16.594 3.076 1 97.12 88 CYS A O 1
ATOM 694 N N . PHE A 1 89 ? 2.537 15.719 2.117 1 95.44 89 PHE A N 1
ATOM 695 C CA . PHE A 1 89 ? 2.547 16.797 1.138 1 95.44 89 PHE A CA 1
ATOM 696 C C . PHE A 1 89 ? 1.799 16.391 -0.126 1 95.44 89 PHE A C 1
ATOM 698 O O . PHE A 1 89 ? 1.41 17.25 -0.926 1 95.44 89 PHE A O 1
ATOM 705 N N . LYS A 1 90 ? 1.643 15.078 -0.385 1 95.12 90 LYS A N 1
ATOM 706 C CA . LYS A 1 90 ? 0.792 14.562 -1.453 1 95.12 90 LYS A CA 1
ATOM 707 C C . LYS A 1 90 ? -0.106 13.438 -0.945 1 95.12 90 LYS A C 1
ATOM 709 O O . LYS A 1 90 ? 0.281 12.68 -0.051 1 95.12 90 LYS A O 1
ATOM 714 N N . VAL A 1 91 ? -1.262 13.367 -1.484 1 97.94 91 VAL A N 1
ATOM 715 C CA . VAL A 1 91 ? -2.236 12.328 -1.176 1 97.94 91 VAL A CA 1
ATOM 716 C C . VAL A 1 91 ? -2.883 11.828 -2.465 1 97.94 91 VAL A C 1
ATOM 718 O O . VAL A 1 91 ? -2.611 12.352 -3.549 1 97.94 91 VAL A O 1
ATOM 721 N N . THR A 1 92 ? -3.635 10.781 -2.33 1 98.06 92 THR A N 1
ATOM 722 C CA . THR A 1 92 ? -4.312 10.242 -3.504 1 98.06 92 THR A CA 1
ATOM 723 C C . THR A 1 92 ? -5.539 11.078 -3.854 1 98.06 92 THR A C 1
ATOM 725 O O . THR A 1 92 ? -5.922 11.977 -3.1 1 98.06 92 THR A O 1
ATOM 728 N N . LYS A 1 93 ? -6.141 10.719 -5.027 1 97.62 93 LYS A N 1
ATOM 729 C CA . LYS A 1 93 ? -7.355 11.391 -5.48 1 97.62 93 LYS A CA 1
ATOM 730 C C . LYS A 1 93 ? -8.539 11.062 -4.57 1 97.62 93 LYS A C 1
ATOM 732 O O . LYS A 1 93 ? -9.578 11.711 -4.641 1 97.62 93 LYS A O 1
ATOM 737 N N . ASP A 1 94 ? -8.43 10.102 -3.748 1 98.44 94 ASP A N 1
ATOM 738 C CA . ASP A 1 94 ? -9.523 9.664 -2.893 1 98.44 94 ASP A CA 1
ATOM 739 C C . ASP A 1 94 ? -9.648 10.555 -1.657 1 98.44 94 ASP A C 1
ATOM 741 O O . ASP A 1 94 ? -10.586 10.414 -0.875 1 98.44 94 ASP A O 1
ATOM 745 N N . VAL A 1 95 ? -8.734 11.438 -1.496 1 98.62 95 VAL A N 1
ATOM 746 C CA . VAL A 1 95 ? -8.828 12.469 -0.465 1 98.62 95 VAL A CA 1
ATOM 747 C C . VAL A 1 95 ? -9.453 13.734 -1.052 1 98.62 95 VAL A C 1
ATOM 749 O O . VAL A 1 95 ? -8.852 14.391 -1.904 1 98.62 95 VAL A O 1
ATOM 752 N N . VAL A 1 96 ? -10.617 14.094 -0.488 1 98.38 96 VAL A N 1
ATOM 753 C CA . VAL A 1 96 ? -11.352 15.234 -1.031 1 98.38 96 VAL A CA 1
ATOM 754 C C . VAL A 1 96 ? -11.398 16.359 -0.001 1 98.38 96 VAL A C 1
ATOM 756 O O . VAL A 1 96 ? -11.617 16.109 1.188 1 98.38 96 VAL A O 1
ATOM 759 N N . VAL A 1 97 ? -11.18 17.547 -0.509 1 97.62 97 VAL A N 1
ATOM 760 C CA . VAL A 1 97 ? -11.281 18.734 0.333 1 97.62 97 VAL A CA 1
ATOM 761 C C . VAL A 1 97 ? -12.719 19.25 0.327 1 97.62 97 VAL A C 1
ATOM 763 O O . VAL A 1 97 ? -13.25 19.625 -0.725 1 97.62 97 VAL A O 1
ATOM 766 N N . GLU A 1 98 ? -13.266 19.25 1.499 1 96.5 98 GLU A N 1
ATOM 767 C CA . GLU A 1 98 ? -14.609 19.812 1.603 1 96.5 98 GLU A CA 1
ATOM 768 C C . GLU A 1 98 ? -14.586 21.328 1.468 1 96.5 98 GLU A C 1
ATOM 770 O O . GLU A 1 98 ? -13.672 21.984 1.973 1 96.5 98 GLU A O 1
ATOM 775 N N . ASP A 1 99 ? -15.562 21.938 0.917 1 93.25 99 ASP A N 1
ATOM 776 C CA . ASP A 1 99 ? -15.609 23.359 0.572 1 93.25 99 ASP A CA 1
ATOM 777 C C . ASP A 1 99 ? -15.891 24.219 1.805 1 93.25 99 ASP A C 1
ATOM 779 O O . ASP A 1 99 ? -15.602 25.422 1.813 1 93.25 99 ASP A O 1
ATOM 783 N N . ASN A 1 100 ? -16.328 23.688 2.832 1 91.12 100 ASN A N 1
ATOM 784 C CA . ASN A 1 100 ? -16.672 24.484 4.008 1 91.12 100 ASN A CA 1
ATOM 785 C C . ASN A 1 100 ? -15.43 24.875 4.805 1 91.12 100 ASN A C 1
ATOM 787 O O . ASN A 1 100 ? -14.711 24.016 5.301 1 91.12 100 ASN A O 1
ATOM 791 N N . LEU A 1 101 ? -15.227 26.156 4.84 1 90.75 101 LEU A N 1
ATOM 792 C CA . LEU A 1 101 ? -14.141 26.672 5.672 1 90.75 101 LEU A CA 1
ATOM 793 C C . LEU A 1 101 ? -14.539 26.672 7.145 1 90.75 101 LEU A C 1
ATOM 795 O O . LEU A 1 101 ? -15.562 27.25 7.52 1 90.75 101 LEU A O 1
ATOM 799 N N . MET A 1 102 ? -13.711 26.078 7.941 1 89.56 102 MET A N 1
ATOM 800 C CA . MET A 1 102 ? -13.992 25.922 9.367 1 89.56 102 MET A CA 1
ATOM 801 C C . MET A 1 102 ? -12.961 26.672 10.211 1 89.56 102 MET A C 1
ATOM 803 O O . MET A 1 102 ? -11.891 27.031 9.711 1 89.56 102 MET A O 1
ATOM 807 N N . VAL A 1 103 ? -13.344 27.047 11.438 1 90 103 VAL A N 1
ATOM 808 C CA . VAL A 1 103 ? -12.445 27.641 12.422 1 90 103 VAL A CA 1
ATOM 809 C C . VAL A 1 103 ? -12.195 26.656 13.555 1 90 103 VAL A C 1
ATOM 811 O O . VAL A 1 103 ? -13.133 26.078 14.102 1 90 103 VAL A O 1
ATOM 814 N N . CYS A 1 104 ? -10.914 26.453 13.781 1 87.12 104 CYS A N 1
ATOM 815 C CA . CYS A 1 104 ? -10.562 25.484 14.812 1 87.12 104 CYS A CA 1
ATOM 816 C C . CYS A 1 104 ? -10.852 26.047 16.203 1 87.12 104 CYS A C 1
ATOM 818 O O . CYS A 1 104 ? -10.539 27.203 16.5 1 87.12 104 CYS A O 1
ATOM 820 N N . VAL A 1 105 ? -11.492 25.25 17.031 1 83.81 105 VAL A N 1
ATOM 821 C CA . VAL A 1 105 ? -11.797 25.641 18.391 1 83.81 105 VAL A CA 1
ATOM 822 C C . VAL A 1 105 ? -10.961 24.812 19.375 1 83.81 105 VAL A C 1
ATOM 824 O O . VAL A 1 105 ? -11.133 24.906 20.594 1 83.81 105 VAL A O 1
ATOM 827 N N . GLU A 1 106 ? -10.055 23.984 18.812 1 74.25 106 GLU A N 1
ATOM 828 C CA . GLU A 1 106 ? -9.203 23.125 19.625 1 74.25 106 GLU A CA 1
ATOM 829 C C . GLU A 1 106 ? -7.891 23.812 19.984 1 74.25 106 GLU A C 1
ATOM 831 O O . GLU A 1 106 ? -7.344 24.578 19.172 1 74.25 106 GLU A O 1
ATOM 836 N N . ARG A 1 107 ? -7.379 23.547 21.109 1 70.44 107 ARG A N 1
ATOM 837 C CA . ARG A 1 107 ? -6.285 24.219 21.812 1 70.44 107 ARG A CA 1
ATOM 838 C C . ARG A 1 107 ? -5.125 24.516 20.875 1 70.44 107 ARG A C 1
ATOM 840 O O . ARG A 1 107 ? -4.852 25.672 20.578 1 70.44 107 ARG A O 1
ATOM 847 N N . ASP A 1 108 ? -4.379 23.5 20.375 1 78.06 108 ASP A N 1
ATOM 848 C CA . ASP A 1 108 ? -3.117 23.734 19.672 1 78.06 108 ASP A CA 1
ATOM 849 C C . ASP A 1 108 ? -3.35 24.453 18.344 1 78.06 108 ASP A C 1
ATOM 851 O O . ASP A 1 108 ? -2.443 25.094 17.812 1 78.06 108 ASP A O 1
ATOM 855 N N . LEU A 1 109 ? -4.621 24.531 17.938 1 83.88 109 LEU A N 1
ATOM 856 C CA . LEU A 1 109 ? -4.902 25.125 16.625 1 83.88 109 LEU A CA 1
ATOM 857 C C . LEU A 1 109 ? -6.023 26.141 16.719 1 83.88 109 LEU A C 1
ATOM 859 O O . LEU A 1 109 ? -6.609 26.516 15.703 1 83.88 109 LEU A O 1
ATOM 863 N N . ILE A 1 110 ? -6.297 26.594 17.938 1 83.88 110 ILE A N 1
ATOM 864 C CA . ILE A 1 110 ? -7.398 27.516 18.156 1 83.88 110 ILE A CA 1
ATOM 865 C C . ILE A 1 110 ? -7.215 28.75 17.281 1 83.88 110 ILE A C 1
ATOM 867 O O . ILE A 1 110 ? -6.125 29.328 17.219 1 83.88 110 ILE A O 1
ATOM 871 N N . GLY A 1 111 ? -8.422 29.078 16.625 1 86.62 111 GLY A N 1
ATOM 872 C CA . GLY A 1 111 ? -8.414 30.281 15.812 1 86.62 111 GLY A CA 1
ATOM 873 C C . GLY A 1 111 ? -7.926 30.031 14.398 1 86.62 111 GLY A C 1
ATOM 874 O O . GLY A 1 111 ? -8.117 30.859 13.516 1 86.62 111 GLY A O 1
ATOM 875 N N . CYS A 1 112 ? -7.309 28.906 14.164 1 87.81 112 CYS A N 1
ATOM 876 C CA . CYS A 1 112 ? -6.84 28.578 12.82 1 87.81 112 CYS A CA 1
ATOM 877 C C . CYS A 1 112 ? -8 28.172 11.922 1 87.81 112 CYS A C 1
ATOM 879 O O . CYS A 1 112 ? -9.008 27.656 12.406 1 87.81 112 CYS A O 1
ATOM 881 N N . THR A 1 113 ? -7.895 28.484 10.641 1 91.75 113 THR A N 1
ATOM 882 C CA . THR A 1 113 ? -8.898 28.109 9.656 1 91.75 113 THR A CA 1
ATOM 883 C C . THR A 1 113 ? -8.469 26.859 8.898 1 91.75 113 THR A C 1
ATOM 885 O O . THR A 1 113 ? -7.281 26.672 8.625 1 91.75 113 THR A O 1
ATOM 888 N N . TYR A 1 114 ? -9.484 26.047 8.609 1 93.25 114 TYR A N 1
ATOM 889 C CA . TYR A 1 114 ? -9.164 24.812 7.926 1 93.25 114 TYR A CA 1
ATOM 890 C C . TYR A 1 114 ? -10.352 24.312 7.102 1 93.25 114 TYR A C 1
ATOM 892 O O . TYR A 1 114 ? -11.477 24.781 7.293 1 93.25 114 TYR A O 1
ATOM 900 N N . ASN A 1 115 ? -10.047 23.469 6.125 1 96.62 115 ASN A N 1
ATOM 901 C CA . ASN A 1 115 ? -11.039 22.641 5.449 1 96.62 115 ASN A CA 1
ATOM 902 C C . ASN A 1 115 ? -10.922 21.172 5.859 1 96.62 115 ASN A C 1
ATOM 904 O O . ASN A 1 115 ? -9.82 20.656 6.035 1 96.62 115 ASN A O 1
ATOM 908 N N . THR A 1 116 ? -12.039 20.5 5.961 1 96.5 116 THR A N 1
ATOM 909 C CA . THR A 1 116 ? -12.062 19.078 6.285 1 96.5 116 THR A CA 1
ATOM 910 C C . THR A 1 116 ? -11.695 18.25 5.066 1 96.5 116 THR A C 1
ATOM 912 O O . THR A 1 116 ? -12.008 18.609 3.936 1 96.5 116 THR A O 1
ATOM 915 N N . LEU A 1 117 ? -10.969 17.203 5.375 1 98.25 117 LEU A N 1
ATOM 916 C CA . LEU A 1 117 ? -10.711 16.188 4.367 1 98.25 117 LEU A CA 1
ATOM 917 C C . LEU A 1 117 ? -11.633 14.984 4.559 1 98.25 117 LEU A C 1
ATOM 919 O O . LEU A 1 117 ? -11.781 14.477 5.672 1 98.25 117 LEU A O 1
ATOM 923 N N . CYS A 1 118 ? -12.195 14.523 3.471 1 98.56 118 CYS A N 1
ATOM 924 C CA . CYS A 1 118 ? -13.078 13.359 3.529 1 98.56 118 CYS A CA 1
ATOM 925 C C . CYS A 1 118 ? -12.648 12.297 2.525 1 98.56 118 CYS A C 1
ATOM 927 O O . CYS A 1 118 ? -12 12.609 1.526 1 98.56 118 CYS A O 1
ATOM 929 N N . CYS A 1 119 ? -12.914 11.086 2.916 1 98.56 119 CYS A N 1
ATOM 930 C CA . CYS A 1 119 ? -12.711 9.977 1.988 1 98.56 119 CYS A CA 1
ATOM 931 C C . CYS A 1 119 ? -13.742 10.008 0.87 1 98.56 119 CYS A C 1
ATOM 933 O O . CYS A 1 119 ? -14.945 10.07 1.132 1 98.56 119 CYS A O 1
ATOM 935 N N . GLN A 1 120 ? -13.328 9.914 -0.323 1 98.31 120 GLN A N 1
ATOM 936 C CA . GLN A 1 120 ? -14.227 9.992 -1.47 1 98.31 120 GLN A CA 1
ATOM 937 C C . GLN A 1 120 ? -15.172 8.797 -1.501 1 98.31 120 GLN A C 1
ATOM 939 O O . GLN A 1 120 ? -16.359 8.945 -1.823 1 98.31 120 GLN A O 1
ATOM 944 N N . SER A 1 121 ? -14.641 7.672 -1.124 1 97.56 121 SER A N 1
ATOM 945 C CA . SER A 1 121 ? -15.375 6.422 -1.295 1 97.56 121 SER A CA 1
ATOM 946 C C . SER A 1 121 ? -16.453 6.262 -0.224 1 97.56 121 SER A C 1
ATOM 948 O O . SER A 1 121 ? -17.531 5.754 -0.499 1 97.56 121 SER A O 1
ATOM 950 N N . CYS A 1 122 ? -16.203 6.715 0.998 1 98.06 122 CYS A N 1
ATOM 951 C CA . CYS A 1 122 ? -17.141 6.402 2.062 1 98.06 122 CYS A CA 1
ATOM 952 C C . CYS A 1 122 ? -17.531 7.66 2.832 1 98.06 122 CYS A C 1
ATOM 954 O O . CYS A 1 122 ? -18.344 7.602 3.758 1 98.06 122 CYS A O 1
ATOM 956 N N . GLU A 1 123 ? -16.906 8.719 2.6 1 97.94 123 GLU A N 1
ATOM 957 C CA . GLU A 1 123 ? -17.25 10.047 3.109 1 97.94 123 GLU A CA 1
ATOM 958 C C . GLU A 1 123 ? -16.844 10.203 4.57 1 97.94 123 GLU A C 1
ATOM 960 O O . GLU A 1 123 ? -17.266 11.133 5.246 1 97.94 123 GLU A O 1
ATOM 965 N N . LEU A 1 124 ? -16.031 9.273 5.031 1 98.38 124 LEU A N 1
ATOM 966 C CA . LEU A 1 124 ? -15.469 9.406 6.367 1 98.38 124 LEU A CA 1
ATOM 967 C C . LEU A 1 124 ? -14.578 10.641 6.457 1 98.38 124 LEU A C 1
ATOM 969 O O . LEU A 1 124 ? -13.789 10.906 5.547 1 98.38 124 LEU A O 1
ATOM 973 N N . ASP A 1 125 ? -14.703 11.406 7.555 1 97.69 125 ASP A N 1
ATOM 974 C CA . ASP A 1 125 ? -13.742 12.477 7.816 1 97.69 125 ASP A CA 1
ATOM 975 C C . ASP A 1 125 ? -12.367 11.906 8.133 1 97.69 125 ASP A C 1
ATOM 977 O O . ASP A 1 125 ? -12.188 11.219 9.141 1 97.69 125 ASP A O 1
ATOM 981 N N . ILE A 1 126 ? -11.445 12.328 7.297 1 98.56 126 ILE A N 1
ATOM 982 C CA . ILE A 1 126 ? -10.172 11.641 7.469 1 98.56 126 ILE A CA 1
ATOM 983 C C . ILE A 1 126 ? -9.086 12.656 7.836 1 98.56 126 ILE A C 1
ATOM 985 O O . ILE A 1 126 ? -7.941 12.281 8.086 1 98.56 126 ILE A O 1
ATOM 989 N N . GLY A 1 127 ? -9.344 13.93 7.785 1 97.62 127 GLY A N 1
ATOM 990 C CA . GLY A 1 127 ? -8.328 14.914 8.133 1 97.62 127 GLY A CA 1
ATOM 991 C C . GLY A 1 127 ? -8.742 16.344 7.809 1 97.62 127 GLY A C 1
ATOM 992 O O . GLY A 1 127 ? -9.938 16.641 7.754 1 97.62 127 GLY A O 1
ATOM 993 N N . PHE A 1 128 ? -7.684 17.203 7.762 1 96.12 128 PHE A N 1
ATOM 994 C CA . PHE A 1 128 ? -7.934 18.609 7.445 1 96.12 128 PHE A CA 1
ATOM 995 C C . PHE A 1 128 ? -6.715 19.234 6.781 1 96.12 128 PHE A C 1
ATOM 997 O O . PHE A 1 128 ? -5.621 18.672 6.812 1 96.12 128 PHE A O 1
ATOM 1004 N N . ILE A 1 129 ? -6.992 20.312 6.125 1 96.19 129 ILE A N 1
ATOM 1005 C CA . ILE A 1 129 ? -5.938 21.188 5.629 1 96.19 129 ILE A CA 1
ATOM 1006 C C . ILE A 1 129 ? -6.023 22.547 6.328 1 96.19 129 ILE A C 1
ATOM 1008 O O . ILE A 1 129 ? -7.09 23.172 6.363 1 96.19 129 ILE A O 1
ATOM 1012 N N . LEU A 1 130 ? -4.852 22.984 6.848 1 92.75 130 LEU A N 1
ATOM 1013 C CA . LEU A 1 130 ? -4.773 24.266 7.52 1 92.75 130 LEU A CA 1
ATOM 1014 C C . LEU A 1 130 ? -4.355 25.359 6.547 1 92.75 130 LEU A C 1
ATOM 1016 O O . LEU A 1 130 ? -3.551 25.125 5.641 1 92.75 130 LEU A O 1
ATOM 1020 N N . TYR A 1 131 ? -4.887 26.531 6.781 1 91.5 131 TYR A N 1
ATOM 1021 C CA . TYR A 1 131 ? -4.496 27.672 5.961 1 91.5 131 TYR A CA 1
ATOM 1022 C C . TYR A 1 131 ? -3.654 28.656 6.762 1 91.5 131 TYR A C 1
ATOM 1024 O O . TYR A 1 131 ? -2.916 29.469 6.188 1 91.5 131 TYR A O 1
ATOM 1032 N N . SER A 1 132 ? -3.742 28.609 8.008 1 86 132 SER A N 1
ATOM 1033 C CA . SER A 1 132 ? -2.938 29.438 8.906 1 86 132 SER A CA 1
ATOM 1034 C C . SER A 1 132 ? -2.648 28.719 10.219 1 86 132 SER A C 1
ATOM 1036 O O . SER A 1 132 ? -3.461 27.906 10.68 1 86 132 SER 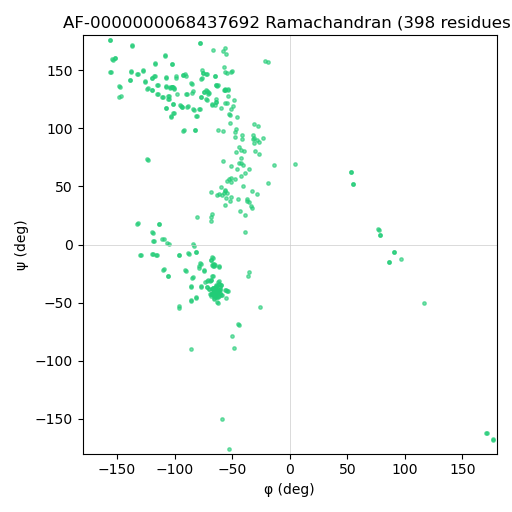A O 1
ATOM 1038 N N . SER A 1 133 ? -1.448 28.828 10.633 1 81.31 133 SER A N 1
ATOM 1039 C CA . SER A 1 133 ? -1.112 28.312 11.961 1 81.31 133 SER A CA 1
ATOM 1040 C C . SER A 1 133 ? -0.006 29.141 12.602 1 81.31 133 SER A C 1
ATOM 1042 O O . SER A 1 133 ? 1.059 29.328 12.016 1 81.31 133 SER A O 1
ATOM 1044 N N . LYS A 1 134 ? -0.268 29.594 13.797 1 78.56 134 LYS A N 1
ATOM 1045 C CA . LYS A 1 134 ? 0.728 30.375 14.531 1 78.56 134 LYS A CA 1
ATOM 1046 C C . LYS A 1 134 ? 1.751 29.469 15.203 1 78.56 134 LYS A C 1
ATOM 1048 O O . LYS A 1 134 ? 2.955 29.719 15.141 1 78.56 134 LYS A O 1
ATOM 1053 N N . SER A 1 135 ? 1.312 28.406 15.852 1 79.69 135 SER A N 1
ATOM 1054 C CA . SER A 1 135 ? 2.158 27.531 16.656 1 79.69 135 SER A CA 1
ATOM 1055 C C . SER A 1 135 ? 2.822 26.469 15.781 1 79.69 135 SER A C 1
ATOM 1057 O O . SER A 1 135 ? 3.904 25.969 16.109 1 79.69 135 SER A O 1
ATOM 1059 N N . LEU A 1 136 ? 2.242 26.094 14.758 1 81.94 136 LEU A N 1
ATOM 1060 C CA . LEU A 1 136 ? 2.777 25.078 13.859 1 81.94 136 LEU A CA 1
ATOM 1061 C C . LEU A 1 136 ? 2.898 25.625 12.438 1 81.94 136 LEU A C 1
ATOM 1063 O O . LEU A 1 136 ? 2.199 25.172 11.531 1 81.94 136 LEU A O 1
ATOM 1067 N N . ALA A 1 137 ? 3.812 26.453 12.211 1 85.25 137 ALA A N 1
ATOM 1068 C CA . ALA A 1 137 ? 3.943 27.266 11 1 85.25 137 ALA A CA 1
ATOM 1069 C C . ALA A 1 137 ? 4.242 26.375 9.789 1 85.25 137 ALA A C 1
ATOM 1071 O O . ALA A 1 137 ? 4.055 26.797 8.648 1 85.25 137 ALA A O 1
ATOM 1072 N N . TYR A 1 138 ? 4.656 25.203 10.047 1 88.06 138 TYR A N 1
ATOM 1073 C CA . TYR A 1 138 ? 5.031 24.344 8.93 1 88.06 138 TYR A CA 1
ATOM 1074 C C . TYR A 1 138 ? 3.828 23.562 8.406 1 88.06 138 TYR A C 1
ATOM 1076 O O . TYR A 1 138 ? 3.889 22.969 7.336 1 88.06 138 TYR A O 1
ATOM 1084 N N . LEU A 1 139 ? 2.668 23.578 9.008 1 90.06 139 LEU A N 1
ATOM 1085 C CA . LEU A 1 139 ? 1.533 22.719 8.719 1 90.06 139 LEU A CA 1
ATOM 1086 C C . LEU A 1 139 ? 0.688 23.297 7.586 1 90.06 139 LEU A C 1
ATOM 1088 O O . LEU A 1 139 ? 0.172 22.547 6.746 1 90.06 139 LEU A O 1
ATOM 1092 N N . PRO A 1 140 ? 0.552 24.641 7.531 1 93.31 140 PRO A N 1
ATOM 1093 C CA . PRO A 1 140 ? -0.345 25.172 6.508 1 93.31 140 PRO A CA 1
ATOM 1094 C C . PRO A 1 140 ? -0.002 24.672 5.105 1 93.31 140 PRO A C 1
ATOM 1096 O O . PRO A 1 140 ? 1.172 24.656 4.723 1 93.31 140 PRO A O 1
ATOM 1099 N N . GLY A 1 141 ? -1.059 24.25 4.371 1 94.19 141 GLY A N 1
ATOM 1100 C CA . GLY A 1 141 ? -0.907 23.797 2.996 1 94.19 141 GLY A CA 1
ATOM 1101 C C . GLY A 1 141 ? -0.645 22.312 2.887 1 94.19 141 GLY A C 1
ATOM 1102 O O . GLY A 1 141 ? -0.638 21.75 1.785 1 94.19 141 GLY A O 1
ATOM 1103 N N . LEU A 1 142 ? -0.461 21.656 3.969 1 96.25 142 LEU A N 1
ATOM 1104 C CA . LEU A 1 142 ? -0.19 20.219 3.959 1 96.25 142 LEU A CA 1
ATOM 1105 C C . LEU A 1 142 ? -1.438 19.422 4.34 1 96.25 142 LEU A C 1
ATOM 1107 O O . LEU A 1 142 ? -2.35 19.969 4.973 1 96.25 142 LEU A O 1
ATOM 1111 N N . PHE A 1 143 ? -1.478 18.234 3.916 1 97.81 143 PHE A N 1
ATOM 1112 C CA . PHE A 1 143 ? -2.588 17.359 4.258 1 97.81 143 PHE A CA 1
ATOM 1113 C C . PHE A 1 143 ? -2.363 16.703 5.617 1 97.81 143 PHE A C 1
ATOM 1115 O O . PHE A 1 143 ? -1.418 15.93 5.793 1 97.81 143 PHE A O 1
ATOM 1122 N N . CYS A 1 144 ? -3.229 17.031 6.484 1 96.69 144 CYS A N 1
ATOM 1123 C CA . CYS A 1 144 ? -3.16 16.453 7.824 1 96.69 144 CYS A CA 1
ATOM 1124 C C . CYS A 1 144 ? -4.203 15.359 8 1 96.69 144 CYS A C 1
ATOM 1126 O O . CYS A 1 144 ? -5.395 15.641 8.133 1 96.69 144 CYS A O 1
ATOM 1128 N N . LEU A 1 145 ? -3.736 14.07 8.094 1 98.31 145 LEU A N 1
ATOM 1129 C CA . LEU A 1 145 ? -4.633 12.922 8.164 1 98.31 145 LEU A CA 1
ATOM 1130 C C . LEU A 1 145 ? -4.75 12.406 9.594 1 98.31 145 LEU A C 1
ATOM 1132 O O . LEU A 1 145 ? -3.738 12.211 10.273 1 98.31 145 LEU A O 1
ATOM 1136 N N . PHE A 1 146 ? -5.957 12.133 9.984 1 97.56 146 PHE A N 1
ATOM 1137 C CA . PHE A 1 146 ? -6.211 11.617 11.328 1 97.56 146 PHE A CA 1
ATOM 1138 C C . PHE A 1 146 ? -5.742 10.172 11.445 1 97.56 146 PHE A C 1
ATOM 1140 O O . PHE A 1 146 ? -6.262 9.289 10.766 1 97.56 146 PHE A O 1
ATOM 1147 N N . LYS A 1 147 ? -4.918 9.953 12.406 1 97.25 147 LYS A N 1
ATOM 1148 C CA . LYS A 1 147 ? -4.426 8.586 12.586 1 97.25 147 LYS A CA 1
ATOM 1149 C C . LYS A 1 147 ? -5.559 7.637 12.945 1 97.25 147 LYS A C 1
ATOM 1151 O O . LYS A 1 147 ? -5.559 6.473 12.531 1 97.25 147 LYS A O 1
ATOM 1156 N N . ASN A 1 148 ? -6.539 8.102 13.695 1 96.94 148 ASN A N 1
ATOM 1157 C CA . ASN A 1 148 ? -7.617 7.246 14.188 1 96.94 148 ASN A CA 1
ATOM 1158 C C . ASN A 1 148 ? -8.477 6.723 13.039 1 96.94 148 ASN A C 1
ATOM 1160 O O . ASN A 1 148 ? -9.234 5.766 13.211 1 96.94 148 ASN A O 1
ATOM 1164 N N . ASN A 1 149 ? -8.383 7.312 11.953 1 98.5 149 ASN A N 1
ATOM 1165 C CA . ASN A 1 149 ? -9.227 6.91 10.836 1 98.5 149 ASN A CA 1
ATOM 1166 C C . ASN A 1 149 ? -8.406 6.309 9.695 1 98.5 149 ASN A C 1
ATOM 1168 O O . ASN A 1 149 ? -8.875 6.223 8.562 1 98.5 149 ASN A O 1
ATOM 1172 N N . ILE A 1 150 ? -7.195 5.938 10.055 1 98.5 150 ILE A N 1
ATOM 1173 C CA . ILE A 1 150 ? -6.285 5.383 9.062 1 98.5 150 ILE A CA 1
ATOM 1174 C C . ILE A 1 150 ? -5.812 4 9.508 1 98.5 150 ILE A C 1
ATOM 1176 O O . ILE A 1 150 ? -5.512 3.793 10.688 1 98.5 150 ILE A O 1
ATOM 1180 N N . THR A 1 151 ? -5.82 3.064 8.633 1 98.19 151 THR A N 1
ATOM 1181 C CA . THR A 1 151 ? -5.133 1.782 8.766 1 98.19 151 THR A CA 1
ATOM 1182 C C . THR A 1 151 ? -3.846 1.774 7.945 1 98.19 151 THR A C 1
ATOM 1184 O O . THR A 1 151 ? -3.824 2.248 6.809 1 98.19 151 THR A O 1
ATOM 1187 N N . CYS A 1 152 ? -2.799 1.279 8.531 1 97.06 152 CYS A N 1
ATOM 1188 C CA . CYS A 1 152 ? -1.513 1.232 7.844 1 97.06 152 CYS A CA 1
ATOM 1189 C C . CYS A 1 152 ? -1.197 -0.181 7.371 1 97.06 152 CYS A C 1
ATOM 1191 O O . CYS A 1 152 ? -1.418 -1.148 8.102 1 97.06 152 CYS A O 1
ATOM 1193 N N . TYR A 1 153 ? -0.74 -0.273 6.172 1 97.06 153 TYR A N 1
ATOM 1194 C CA . TYR A 1 153 ? -0.108 -1.49 5.676 1 97.06 153 TYR A CA 1
ATOM 1195 C C . TYR A 1 153 ? 1.402 -1.318 5.574 1 97.06 153 TYR A C 1
ATOM 1197 O O . TYR A 1 153 ? 1.886 -0.393 4.918 1 97.06 153 TYR A O 1
ATOM 1205 N N . LEU A 1 154 ? 2.121 -2.213 6.207 1 93.62 154 LEU A N 1
ATOM 1206 C CA . LEU A 1 154 ? 3.58 -2.209 6.203 1 93.62 154 LEU A CA 1
ATOM 1207 C C . LEU A 1 154 ? 4.121 -3.242 5.219 1 93.62 154 LEU A C 1
ATOM 1209 O O . LEU A 1 154 ? 4.059 -4.445 5.48 1 93.62 154 LEU A O 1
ATOM 1213 N N . LEU A 1 155 ? 4.777 -2.787 4.133 1 91.44 155 LEU A N 1
ATOM 1214 C CA . LEU A 1 155 ? 5.148 -3.637 3.006 1 91.44 155 LEU A CA 1
ATOM 1215 C C . LEU A 1 155 ? 6.176 -4.68 3.426 1 91.44 155 LEU A C 1
ATOM 1217 O O . LEU A 1 155 ? 5.988 -5.875 3.186 1 91.44 155 LEU A O 1
ATOM 1221 N N . GLN A 1 156 ? 7.211 -4.281 4.148 1 85.06 156 GLN A N 1
ATOM 1222 C CA . GLN A 1 156 ? 8.375 -5.121 4.402 1 85.06 156 GLN A CA 1
ATOM 1223 C C . GLN A 1 156 ? 8.008 -6.316 5.277 1 85.06 156 GLN A C 1
ATOM 1225 O O . GLN A 1 156 ? 8.617 -7.387 5.164 1 85.06 156 GLN A O 1
ATOM 1230 N N . ILE A 1 157 ? 6.965 -6.129 6.09 1 86.81 157 ILE A N 1
ATOM 1231 C CA . ILE A 1 157 ? 6.66 -7.203 7.031 1 86.81 157 ILE A CA 1
ATOM 1232 C C . ILE A 1 157 ? 5.262 -7.75 6.758 1 86.81 157 ILE A C 1
ATOM 1234 O O . ILE A 1 157 ? 4.758 -8.586 7.508 1 86.81 157 ILE A O 1
ATOM 1238 N N . ILE A 1 158 ? 4.605 -7.316 5.812 1 90.81 158 ILE A N 1
ATOM 1239 C CA . ILE A 1 158 ? 3.283 -7.777 5.406 1 90.81 158 ILE A CA 1
ATOM 1240 C C . ILE A 1 158 ? 2.334 -7.738 6.602 1 90.81 158 ILE A C 1
ATOM 1242 O O . ILE A 1 158 ? 1.797 -8.766 7.012 1 90.81 158 ILE A O 1
ATOM 1246 N N . ALA A 1 159 ? 2.1 -6.586 7.129 1 91.31 159 ALA A N 1
ATOM 1247 C CA . ALA A 1 159 ? 1.244 -6.426 8.305 1 91.31 159 ALA A CA 1
ATOM 1248 C C . ALA A 1 159 ? 0.34 -5.203 8.156 1 91.31 159 ALA A C 1
ATOM 1250 O O . ALA A 1 159 ? 0.744 -4.188 7.59 1 91.31 159 ALA A O 1
ATOM 1251 N N . THR A 1 160 ? -0.857 -5.363 8.609 1 95.25 160 THR A N 1
ATOM 1252 C CA . THR A 1 160 ? -1.812 -4.266 8.734 1 95.25 160 THR A CA 1
ATOM 1253 C C . THR A 1 160 ? -1.973 -3.848 10.188 1 95.25 160 THR A C 1
ATOM 1255 O O . THR A 1 160 ? -2.191 -4.691 11.062 1 95.25 160 THR A O 1
ATOM 1258 N N . ILE A 1 161 ? -1.816 -2.531 10.453 1 94.81 161 ILE A N 1
ATOM 1259 C CA . ILE A 1 161 ? -1.892 -2.01 11.82 1 94.81 161 ILE A CA 1
ATOM 1260 C C . ILE A 1 161 ? -2.686 -0.706 11.828 1 94.81 161 ILE A C 1
ATOM 1262 O O . ILE A 1 161 ? -2.666 0.048 10.852 1 94.81 161 ILE A O 1
ATOM 1266 N N . GLU A 1 162 ? -3.373 -0.484 12.922 1 96.56 162 GLU A N 1
ATOM 1267 C CA . GLU A 1 162 ? -4.004 0.823 13.086 1 96.56 162 GLU A CA 1
ATOM 1268 C C . GLU A 1 162 ? -2.959 1.934 13.164 1 96.56 162 GLU A C 1
ATOM 1270 O O . GLU A 1 162 ? -1.945 1.795 13.852 1 96.56 162 GLU A O 1
ATOM 1275 N N . ALA A 1 163 ? -3.24 2.998 12.492 1 96.88 163 ALA A N 1
ATOM 1276 C CA . ALA A 1 163 ? -2.268 4.086 12.453 1 96.88 163 ALA A CA 1
ATOM 1277 C C . ALA A 1 163 ? -2.006 4.637 13.859 1 96.88 163 ALA A C 1
ATOM 1279 O O . ALA A 1 163 ? -0.901 5.098 14.156 1 96.88 163 ALA A O 1
ATOM 1280 N N . SER A 1 164 ? -3.029 4.621 14.664 1 93.69 164 SER A N 1
ATOM 1281 C CA . SER A 1 164 ? -2.898 5.129 16.031 1 93.69 164 SER A CA 1
ATOM 1282 C C . SER A 1 164 ? -1.865 4.332 16.812 1 93.69 164 SER A C 1
ATOM 1284 O O . SER A 1 164 ? -1.324 4.824 17.812 1 93.69 164 SER A O 1
ATOM 1286 N N . LYS A 1 165 ? -1.543 3.193 16.375 1 91.12 165 LYS A N 1
ATOM 1287 C CA . LYS A 1 165 ? -0.571 2.332 17.031 1 91.12 165 LYS A CA 1
ATOM 1288 C C . LYS A 1 165 ? 0.812 2.471 16.406 1 91.12 165 LYS A C 1
ATOM 1290 O O . LYS A 1 165 ? 1.782 1.883 16.891 1 91.12 165 LYS A O 1
ATOM 1295 N N . VAL A 1 166 ? 0.827 3.158 15.344 1 88.19 166 VAL A N 1
ATOM 1296 C CA . VAL A 1 166 ? 2.102 3.35 14.664 1 88.19 166 VAL A CA 1
ATOM 1297 C C . VAL A 1 166 ? 2.873 4.492 15.312 1 88.19 166 VAL A C 1
ATOM 1299 O O . VAL A 1 166 ? 2.574 5.668 15.078 1 88.19 166 VAL A O 1
ATOM 1302 N N . THR A 1 167 ? 3.727 4.188 16.109 1 85.12 167 THR A N 1
ATOM 1303 C CA . THR A 1 167 ? 4.688 5.117 16.688 1 85.12 167 THR A CA 1
ATOM 1304 C C . THR A 1 167 ? 6.086 4.875 16.125 1 85.12 167 THR A C 1
ATOM 1306 O O . THR A 1 167 ? 6.324 3.859 15.461 1 85.12 167 THR A O 1
ATOM 1309 N N . PHE A 1 168 ? 6.91 5.875 16.297 1 81.81 168 PHE A N 1
ATOM 1310 C CA . PHE A 1 168 ? 8.281 5.723 15.828 1 81.81 168 PHE A CA 1
ATOM 1311 C C . PHE A 1 168 ? 8.93 4.48 16.438 1 81.81 168 PHE A C 1
ATOM 1313 O O . PHE A 1 168 ? 9.609 3.729 15.742 1 81.81 168 PHE A O 1
ATOM 1320 N N . HIS A 1 169 ? 8.648 4.297 17.594 1 82.56 169 HIS A N 1
ATOM 1321 C CA . HIS A 1 169 ? 9.203 3.148 18.297 1 82.56 169 HIS A CA 1
ATOM 1322 C C . HIS A 1 169 ? 8.703 1.839 17.703 1 82.56 169 HIS A C 1
ATOM 1324 O O . HIS A 1 169 ? 9.484 0.905 17.5 1 82.56 169 HIS A O 1
ATOM 1330 N N . VAL A 1 170 ? 7.477 1.812 17.391 1 81.31 170 VAL A N 1
ATOM 1331 C CA . VAL A 1 170 ? 6.887 0.605 16.828 1 81.31 170 VAL A CA 1
ATOM 1332 C C . VAL A 1 170 ? 7.473 0.348 15.438 1 81.31 170 VAL A C 1
ATOM 1334 O O . VAL A 1 170 ? 7.793 -0.793 15.094 1 81.31 170 VAL A O 1
ATOM 1337 N N . LEU A 1 171 ? 7.684 1.418 14.711 1 78.69 171 LEU A N 1
ATOM 1338 C CA . LEU A 1 171 ? 8.258 1.278 13.375 1 78.69 171 LEU A CA 1
ATOM 1339 C C . LEU A 1 171 ? 9.688 0.754 13.453 1 78.69 171 LEU A C 1
ATOM 1341 O O . LEU A 1 171 ? 10.086 -0.111 12.672 1 78.69 171 LEU A O 1
ATOM 1345 N N . MET A 1 172 ? 10.414 1.201 14.398 1 81.94 172 MET A N 1
ATOM 1346 C CA . MET A 1 172 ? 11.797 0.765 14.578 1 81.94 172 MET A CA 1
ATOM 1347 C C . MET A 1 172 ? 11.859 -0.703 14.984 1 81.94 172 MET A C 1
ATOM 1349 O O . MET A 1 172 ? 12.695 -1.458 14.477 1 81.94 172 MET A O 1
ATOM 1353 N N . GLU A 1 173 ? 11 -0.996 15.844 1 83.25 173 GLU A N 1
ATOM 1354 C CA . GLU A 1 173 ? 10.93 -2.391 16.281 1 83.25 173 GLU A CA 1
ATOM 1355 C C . GLU A 1 173 ? 10.633 -3.314 15.102 1 83.25 173 GLU A C 1
ATOM 1357 O O . GLU A 1 173 ? 11.242 -4.379 14.969 1 83.25 173 GLU A O 1
ATOM 1362 N N . LEU A 1 174 ? 9.734 -2.842 14.344 1 77.56 174 LEU A N 1
ATOM 1363 C CA . LEU A 1 174 ? 9.352 -3.635 13.18 1 77.56 174 LEU A CA 1
ATOM 1364 C C . LEU A 1 174 ? 10.5 -3.721 12.18 1 77.56 174 LEU A C 1
ATOM 1366 O O . LEU A 1 174 ? 10.734 -4.773 11.586 1 77.56 174 LEU A O 1
ATOM 1370 N N . LEU A 1 175 ? 11.273 -2.684 11.969 1 75.25 175 LEU A N 1
ATOM 1371 C CA . LEU A 1 175 ? 12.43 -2.664 11.086 1 75.25 175 LEU A CA 1
ATOM 1372 C C . LEU A 1 175 ? 13.523 -3.598 11.594 1 75.25 175 LEU A C 1
ATOM 1374 O O . LEU A 1 175 ? 14.156 -4.309 10.812 1 75.25 175 LEU A O 1
ATOM 1378 N N . ILE A 1 176 ? 13.664 -3.51 12.82 1 77.81 176 ILE A N 1
ATOM 1379 C CA . ILE A 1 176 ? 14.672 -4.375 13.43 1 77.81 176 ILE A CA 1
ATOM 1380 C C . ILE A 1 176 ? 14.289 -5.836 13.227 1 77.81 176 ILE A C 1
ATOM 1382 O O . ILE A 1 176 ? 15.125 -6.652 12.836 1 77.81 176 ILE A O 1
ATOM 1386 N N . LYS A 1 177 ? 13.047 -6.129 13.562 1 76.75 177 LYS A N 1
ATOM 1387 C CA . LYS A 1 177 ? 12.57 -7.496 13.359 1 76.75 177 LYS A CA 1
ATOM 1388 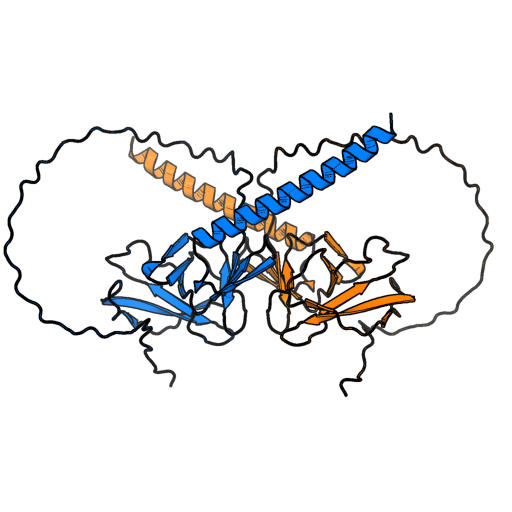C C . LYS A 1 177 ? 12.781 -7.941 11.914 1 76.75 177 LYS A C 1
ATOM 1390 O O . LYS A 1 177 ? 13.164 -9.086 11.664 1 76.75 177 LYS A O 1
ATOM 1395 N N . LYS A 1 178 ? 12.547 -7.059 11.008 1 73.19 178 LYS A N 1
ATOM 1396 C CA . LYS A 1 178 ? 12.75 -7.367 9.594 1 73.19 178 LYS A CA 1
ATOM 1397 C C . LYS A 1 178 ? 14.227 -7.656 9.305 1 73.19 178 LYS A C 1
ATOM 1399 O O . LYS A 1 178 ? 14.547 -8.602 8.586 1 73.19 178 LYS A O 1
ATOM 1404 N N . LEU A 1 179 ? 15.008 -6.812 9.844 1 75.06 179 LEU A N 1
ATOM 1405 C CA . LEU A 1 179 ? 16.438 -6.992 9.656 1 75.06 179 LEU A CA 1
ATOM 1406 C C . LEU A 1 179 ? 16.906 -8.328 10.219 1 75.06 179 LEU A C 1
ATOM 1408 O O . LEU A 1 179 ? 17.734 -9.008 9.617 1 75.06 179 LEU A O 1
ATOM 1412 N N . GLU A 1 180 ? 16.297 -8.57 11.266 1 80.88 180 GLU A N 1
ATOM 1413 C CA . GLU A 1 180 ? 16.609 -9.852 11.883 1 80.88 180 GLU A CA 1
ATOM 1414 C C . GLU A 1 180 ? 16.156 -11.016 11 1 80.88 180 GLU A C 1
ATOM 1416 O O . GLU A 1 180 ? 16.875 -11.992 10.836 1 80.88 180 GLU A O 1
ATOM 1421 N N . GLU A 1 181 ? 15 -10.914 10.43 1 74.62 181 GLU A N 1
ATOM 1422 C CA . GLU A 1 181 ? 14.492 -11.945 9.531 1 74.62 181 GLU A CA 1
ATOM 1423 C C . GLU A 1 181 ? 15.383 -12.102 8.297 1 74.62 181 GLU A C 1
ATOM 1425 O O . GLU A 1 181 ? 15.656 -13.219 7.863 1 74.62 181 GLU A O 1
ATOM 1430 N N . PHE A 1 182 ? 15.789 -10.984 7.844 1 72.31 182 PHE A N 1
ATOM 1431 C CA . PHE A 1 182 ? 16.672 -11 6.688 1 72.31 182 PHE A CA 1
ATOM 1432 C C . PHE A 1 182 ? 18 -11.664 7.027 1 72.31 182 PHE A C 1
ATOM 1434 O O . PHE A 1 182 ? 18.531 -12.438 6.234 1 72.31 182 PHE A O 1
ATOM 1441 N N . SER A 1 183 ? 18.438 -11.297 8.094 1 75.31 183 SER A N 1
ATOM 1442 C CA . SER A 1 183 ? 19.703 -11.867 8.531 1 75.31 183 SER A CA 1
ATOM 1443 C C . SER A 1 183 ? 19.609 -13.383 8.688 1 75.31 183 SER A C 1
ATOM 1445 O O . SER A 1 183 ? 20.516 -14.109 8.297 1 75.31 183 SER A O 1
ATOM 1447 N N . GLN A 1 184 ? 18.562 -13.766 9.211 1 78.44 184 GLN A N 1
ATOM 1448 C CA . GLN A 1 184 ? 18.344 -15.195 9.375 1 78.44 184 GLN A CA 1
ATOM 1449 C C . GLN A 1 184 ? 18.234 -15.898 8.023 1 78.44 184 GLN A C 1
ATOM 1451 O O . GLN A 1 184 ? 18.734 -17.016 7.852 1 78.44 184 GLN A O 1
ATOM 1456 N N . ARG A 1 185 ? 17.578 -15.258 7.051 1 72.06 185 ARG A N 1
ATOM 1457 C CA . ARG A 1 185 ? 17.469 -15.805 5.703 1 72.06 185 ARG A CA 1
ATOM 1458 C C . ARG A 1 185 ? 18.844 -15.945 5.055 1 72.06 185 ARG A C 1
ATOM 1460 O O . ARG A 1 185 ? 19.141 -16.969 4.43 1 72.06 185 ARG A O 1
ATOM 1467 N N . ILE A 1 186 ? 19.688 -14.953 5.285 1 68.62 186 ILE A N 1
ATOM 1468 C CA . ILE A 1 186 ? 21.031 -14.945 4.73 1 68.62 186 ILE A CA 1
ATOM 1469 C C . ILE A 1 186 ? 21.859 -16.062 5.375 1 68.62 186 ILE A C 1
ATOM 1471 O O . ILE A 1 186 ? 22.594 -16.766 4.688 1 68.62 186 ILE A O 1
ATOM 1475 N N . THR A 1 187 ? 21.656 -16.125 6.613 1 75.94 187 THR A N 1
ATOM 1476 C CA . THR A 1 187 ? 22.391 -17.156 7.332 1 75.94 187 THR A CA 1
ATOM 1477 C C . THR A 1 187 ? 21.969 -18.547 6.875 1 75.94 187 THR A C 1
ATOM 1479 O O . THR A 1 187 ? 22.812 -19.438 6.691 1 75.94 187 THR A O 1
ATOM 1482 N N . SER A 1 188 ? 20.734 -18.781 6.695 1 71.56 188 SER A N 1
ATOM 1483 C CA . SER A 1 188 ? 20.234 -20.078 6.23 1 71.56 188 SER A CA 1
ATOM 1484 C C . SER A 1 188 ? 20.734 -20.375 4.82 1 71.56 188 SER A C 1
ATOM 1486 O O . SER A 1 188 ? 21.109 -21.516 4.52 1 71.56 188 SER A O 1
ATOM 1488 N N . GLU A 1 189 ? 20.734 -19.375 3.975 1 72.5 189 GLU A N 1
ATOM 1489 C CA . GLU A 1 189 ? 21.234 -19.531 2.609 1 72.5 189 GLU A CA 1
ATOM 1490 C C . GLU A 1 189 ? 22.719 -19.844 2.596 1 72.5 189 GLU A C 1
ATOM 1492 O O . GLU A 1 189 ? 23.172 -20.688 1.817 1 72.5 189 GLU A O 1
ATOM 1497 N N . LYS A 1 190 ? 23.484 -19.281 3.451 1 75.69 190 LYS A N 1
ATOM 1498 C CA . LYS A 1 190 ? 24.922 -19.531 3.584 1 75.69 190 LYS A CA 1
ATOM 1499 C C . LYS A 1 190 ? 25.188 -20.953 4.043 1 75.69 190 LYS A C 1
ATOM 1501 O O . LYS A 1 190 ? 26.125 -21.609 3.561 1 75.69 190 LYS A O 1
ATOM 1506 N N . GLU A 1 191 ? 24.406 -21.312 4.922 1 74.94 191 GLU A N 1
ATOM 1507 C CA . GLU A 1 191 ? 24.562 -22.672 5.426 1 74.94 191 GLU A CA 1
ATOM 1508 C C . GLU A 1 191 ? 24.297 -23.703 4.332 1 74.94 191 GLU A C 1
ATOM 1510 O O . GLU A 1 191 ? 24.984 -24.719 4.242 1 74.94 191 GLU A O 1
ATOM 1515 N N . ILE A 1 192 ? 23.375 -23.391 3.496 1 67.56 192 ILE A N 1
ATOM 1516 C CA . ILE A 1 192 ? 23.062 -24.281 2.391 1 67.56 192 ILE A CA 1
ATOM 1517 C C . ILE A 1 192 ? 24.219 -24.297 1.396 1 67.56 192 ILE A C 1
ATOM 1519 O O . ILE A 1 192 ? 24.625 -25.359 0.906 1 67.56 192 ILE A O 1
ATOM 1523 N N . CYS A 1 193 ? 24.734 -23.109 1.139 1 67.94 193 CYS A N 1
ATOM 1524 C CA . CYS A 1 193 ? 25.859 -23.016 0.211 1 67.94 193 CYS A CA 1
ATOM 1525 C C . CYS A 1 193 ? 27.094 -23.703 0.778 1 67.94 193 CYS A C 1
ATOM 1527 O O . CYS A 1 193 ? 27.844 -24.359 0.045 1 67.94 193 CYS A O 1
ATOM 1529 N N . LYS A 1 194 ? 27.312 -23.547 1.996 1 71.38 194 LYS A N 1
ATOM 1530 C CA . LYS A 1 194 ? 28.422 -24.219 2.652 1 71.38 194 LYS A CA 1
ATOM 1531 C C . LYS A 1 194 ? 28.281 -25.734 2.578 1 71.38 194 LYS A C 1
ATOM 1533 O O . LYS A 1 194 ? 29.266 -26.453 2.387 1 71.38 194 LYS A O 1
ATOM 1538 N N . GLY A 1 195 ? 27.078 -26.109 2.85 1 63.97 195 GLY A N 1
ATOM 1539 C CA . GLY A 1 195 ? 26.844 -27.547 2.734 1 63.97 195 GLY A CA 1
ATOM 1540 C C . GLY A 1 195 ? 27.109 -28.078 1.34 1 63.97 195 GLY A C 1
ATOM 1541 O O . GLY A 1 195 ? 27.625 -29.188 1.183 1 63.97 195 GLY A O 1
ATOM 1542 N N . ARG A 1 196 ? 26.859 -27.391 0.312 1 66.25 196 ARG A N 1
ATOM 1543 C CA . ARG A 1 196 ? 27.094 -27.797 -1.066 1 66.25 196 ARG A CA 1
ATOM 1544 C C . ARG A 1 196 ? 28.578 -27.797 -1.392 1 66.25 196 ARG A C 1
ATOM 1546 O O . ARG A 1 196 ? 29.047 -28.656 -2.145 1 66.25 196 ARG A O 1
ATOM 1553 N N . LEU A 1 197 ? 29.344 -26.828 -0.842 1 64.81 197 LEU A N 1
ATOM 1554 C CA . LEU A 1 197 ? 30.781 -26.734 -1.063 1 64.81 197 LEU A CA 1
ATOM 1555 C C . LEU A 1 197 ? 31.531 -27.828 -0.295 1 64.81 197 LEU A C 1
ATOM 1557 O O . LEU A 1 197 ? 32.531 -28.344 -0.763 1 64.81 197 LEU A O 1
ATOM 1561 N N . ALA A 1 198 ? 31.078 -28.203 0.77 1 64.69 198 ALA A N 1
ATOM 1562 C CA . ALA A 1 198 ? 31.734 -29.234 1.562 1 64.69 198 ALA A CA 1
ATOM 1563 C C . ALA A 1 198 ? 31.625 -30.594 0.878 1 64.69 198 ALA A C 1
ATOM 1565 O O . ALA A 1 198 ? 32.531 -31.422 0.996 1 64.69 198 ALA A O 1
ATOM 1566 N N . TYR A 1 199 ? 30.594 -30.828 0.171 1 56.03 199 TYR A N 1
ATOM 1567 C CA . TYR A 1 199 ? 30.516 -32.125 -0.519 1 56.03 199 TYR A CA 1
ATOM 1568 C C . TYR A 1 199 ? 31.375 -32.094 -1.781 1 56.03 199 TYR A C 1
ATOM 1570 O O . TYR A 1 199 ? 31.531 -33.125 -2.432 1 56.03 199 TYR A O 1
ATOM 1578 N N . SER A 1 200 ? 31.688 -31 -2.225 1 52.22 200 SER A N 1
ATOM 1579 C CA . SER A 1 200 ? 32.531 -30.953 -3.422 1 52.22 200 SER A CA 1
ATOM 1580 C C . SER A 1 200 ? 34 -31.078 -3.072 1 52.22 200 SER A C 1
ATOM 1582 O O . SER A 1 200 ? 34.875 -31 -3.951 1 52.22 200 SER A O 1
ATOM 1584 N N . VAL A 1 201 ? 34.281 -31.203 -1.85 1 51.12 201 VAL A N 1
ATOM 1585 C CA . VAL A 1 201 ? 35.656 -31.578 -1.574 1 51.12 201 VAL A CA 1
ATOM 1586 C C . VAL A 1 201 ? 35.719 -33.094 -1.292 1 51.12 201 VAL A C 1
ATOM 1588 O O . VAL A 1 201 ? 34.812 -33.656 -0.658 1 51.12 201 VAL A O 1
ATOM 1591 N N . MET B 1 1 ? -25.266 -23.734 2.146 1 17.25 1 MET B N 1
ATOM 1592 C CA . MET B 1 1 ? -25.328 -24.594 0.975 1 17.25 1 MET B CA 1
ATOM 1593 C C . MET B 1 1 ? -24.734 -23.906 -0.247 1 17.25 1 MET B C 1
ATOM 1595 O O . MET B 1 1 ? -25.453 -23.234 -0.997 1 17.25 1 MET B O 1
ATOM 1599 N N . CYS B 1 2 ? -23.703 -23.266 -0.005 1 20.3 2 CYS B N 1
ATOM 1600 C CA . CYS B 1 2 ? -22.797 -22.516 -0.863 1 20.3 2 CYS B CA 1
ATOM 1601 C C . CYS B 1 2 ? -22.203 -23.391 -1.955 1 20.3 2 CYS B C 1
ATOM 1603 O O . CYS B 1 2 ? -21.094 -23.906 -1.81 1 20.3 2 CYS B O 1
ATOM 1605 N N . GLY B 1 3 ? -22.984 -24.266 -2.609 1 20.58 3 GLY B N 1
ATOM 1606 C CA . GLY B 1 3 ? -22.594 -25.219 -3.641 1 20.58 3 GLY B CA 1
ATOM 1607 C C . GLY B 1 3 ? -21.891 -24.562 -4.812 1 20.58 3 GLY B C 1
ATOM 1608 O O . GLY B 1 3 ? -21.344 -25.25 -5.684 1 20.58 3 GLY B O 1
ATOM 1609 N N . LEU B 1 4 ? -22.375 -23.453 -5.363 1 21.48 4 LEU B N 1
ATOM 1610 C CA . LEU B 1 4 ? -22.438 -23.328 -6.816 1 21.48 4 LEU B CA 1
ATOM 1611 C C . LEU B 1 4 ? -21.062 -23.469 -7.441 1 21.48 4 LEU B C 1
ATOM 1613 O O . LEU B 1 4 ? -20.047 -23.453 -6.734 1 21.48 4 LEU B O 1
ATOM 1617 N N . ASN B 1 5 ? -20.75 -22.688 -8.82 1 23.45 5 ASN B N 1
ATOM 1618 C CA . ASN B 1 5 ? -20.609 -23.031 -10.227 1 23.45 5 ASN B CA 1
ATOM 1619 C C . ASN B 1 5 ? -19.188 -23.484 -10.555 1 23.45 5 ASN B C 1
ATOM 1621 O O . ASN B 1 5 ? -18.969 -24.562 -11.086 1 23.45 5 ASN B O 1
ATOM 1625 N N . PHE B 1 6 ? -18.078 -22.281 -11.039 1 27.22 6 PHE B N 1
ATOM 1626 C CA . PHE B 1 6 ? -17.594 -21.641 -12.258 1 27.22 6 PHE B CA 1
ATOM 1627 C C . PHE B 1 6 ? -16.281 -22.266 -12.703 1 27.22 6 PHE B C 1
ATOM 1629 O O . PHE B 1 6 ? -15.531 -22.797 -11.883 1 27.22 6 PHE B O 1
ATOM 1636 N N . SER B 1 7 ? -16.078 -22.734 -14.062 1 25.12 7 SER B N 1
ATOM 1637 C CA . SER B 1 7 ? -15.508 -22.266 -15.312 1 25.12 7 SER B CA 1
ATOM 1638 C C . SER B 1 7 ? -14.844 -20.906 -15.148 1 25.12 7 SER B C 1
ATOM 1640 O O . SER B 1 7 ? -15.531 -19.875 -15.039 1 25.12 7 SER B O 1
ATOM 1642 N N . TRP B 1 8 ? -13.945 -20.781 -14.586 1 27.59 8 TRP B N 1
ATOM 1643 C CA . TRP B 1 8 ? -12.82 -19.922 -14.93 1 27.59 8 TRP B CA 1
ATOM 1644 C C . TRP B 1 8 ? -12.586 -19.922 -16.438 1 27.59 8 TRP B C 1
ATOM 1646 O O . TRP B 1 8 ? -11.609 -20.5 -16.922 1 27.59 8 TRP B O 1
ATOM 1656 N N . GLY B 1 9 ? -13.609 -19.922 -17.516 1 27.48 9 GLY B N 1
ATOM 1657 C CA . GLY B 1 9 ? -14.008 -19.172 -18.688 1 27.48 9 GLY B CA 1
ATOM 1658 C C . GLY B 1 9 ? -13.953 -17.672 -18.484 1 27.48 9 GLY B C 1
ATOM 1659 O O . GLY B 1 9 ? -14.766 -17.109 -17.75 1 27.48 9 GLY B O 1
ATOM 1660 N N . ILE B 1 10 ? -13.008 -16.969 -18.438 1 26.58 10 ILE B N 1
ATOM 1661 C CA . ILE B 1 10 ? -12.305 -16.453 -19.609 1 26.58 10 ILE B CA 1
ATOM 1662 C C . ILE B 1 10 ? -12.164 -17.547 -20.656 1 26.58 10 ILE B C 1
ATOM 1664 O O . ILE B 1 10 ? -11.445 -18.531 -20.438 1 26.58 10 ILE B O 1
ATOM 1668 N N . LEU B 1 11 ? -13.172 -17.984 -21.625 1 28 11 LEU B N 1
ATOM 1669 C CA . LEU B 1 11 ? -14.453 -17.984 -22.312 1 28 11 LEU B CA 1
ATOM 1670 C C . LEU B 1 11 ? -14.273 -17.625 -23.797 1 28 11 LEU B C 1
ATOM 1672 O O . LEU B 1 11 ? -15.25 -17.594 -24.547 1 28 11 LEU B O 1
ATOM 1676 N N . ASN B 1 12 ? -13.758 -16.797 -24.719 1 23.47 12 ASN B N 1
ATOM 1677 C CA . ASN B 1 12 ? -14.141 -17.312 -26.031 1 23.47 12 ASN B CA 1
ATOM 1678 C C . ASN B 1 12 ? -13.914 -18.828 -26.125 1 23.47 12 ASN B C 1
ATOM 1680 O O . ASN B 1 12 ? -12.805 -19.297 -25.875 1 23.47 12 ASN B O 1
ATOM 1684 N N . CYS B 1 13 ? -14.93 -19.703 -26.172 1 23.56 13 CYS B N 1
ATOM 1685 C CA . CYS B 1 13 ? -15.641 -20.906 -26.562 1 23.56 13 CYS B CA 1
ATOM 1686 C C . CYS B 1 13 ? -15.133 -21.438 -27.906 1 23.56 13 CYS B C 1
ATOM 1688 O O . CYS B 1 13 ? -15.555 -22.5 -28.359 1 23.56 13 CYS B O 1
ATOM 1690 N N . GLU B 1 14 ? -15.094 -20.641 -28.969 1 24.42 14 GLU B N 1
ATOM 1691 C CA . GLU B 1 14 ? -15.234 -21.484 -30.141 1 24.42 14 GLU B CA 1
ATOM 1692 C C . GLU B 1 14 ? -14.242 -22.641 -30.125 1 24.42 14 GLU B C 1
ATOM 1694 O O . GLU B 1 14 ? -13.031 -22.438 -30.25 1 24.42 14 GLU B O 1
ATOM 1699 N N . SER B 1 15 ? -14.422 -23.516 -29.219 1 23.02 15 SER B N 1
ATOM 1700 C CA . SER B 1 15 ? -13.836 -24.844 -29.203 1 23.02 15 SER B CA 1
ATOM 1701 C C . SER B 1 15 ? -13.805 -25.438 -30.609 1 23.02 15 SER B C 1
ATOM 1703 O O . SER B 1 15 ? -14.789 -26.031 -31.062 1 23.02 15 SER B O 1
ATOM 1705 N N . LYS B 1 16 ? -13.781 -24.594 -31.672 1 21.83 16 LYS B N 1
ATOM 1706 C CA . LYS B 1 16 ? -13.812 -25.609 -32.719 1 21.83 16 LYS B CA 1
ATOM 1707 C C . LYS B 1 16 ? -12.789 -26.703 -32.438 1 21.83 16 LYS B C 1
ATOM 1709 O O . LYS B 1 16 ? -11.602 -26.422 -32.281 1 21.83 16 LYS B O 1
ATOM 1714 N N . PHE B 1 17 ? -13.188 -27.766 -31.766 1 19.28 17 PHE B N 1
ATOM 1715 C CA . PHE B 1 17 ? -12.641 -29.109 -31.609 1 19.28 17 PHE B CA 1
ATOM 1716 C C . PHE B 1 17 ? -11.922 -29.562 -32.875 1 19.28 17 PHE B C 1
ATOM 1718 O O . PHE B 1 17 ? -12.562 -29.984 -33.844 1 19.28 17 PHE B O 1
ATOM 1725 N N . THR B 1 18 ? -11.367 -28.578 -33.531 1 18.52 18 THR B N 1
ATOM 1726 C CA . THR B 1 18 ? -11.031 -29.25 -34.812 1 18.52 18 THR B CA 1
ATOM 1727 C C . THR B 1 18 ? -10.281 -30.547 -34.531 1 18.52 18 THR B C 1
ATOM 1729 O O . THR B 1 18 ? -9.656 -30.719 -33.469 1 18.52 18 THR B O 1
ATOM 1732 N N . HIS B 1 19 ? -10.539 -31.359 -35.438 1 17.69 19 HIS B N 1
ATOM 1733 C CA . HIS B 1 19 ? -10.242 -32.781 -35.688 1 17.69 19 HIS B CA 1
ATOM 1734 C C . HIS B 1 19 ? -8.766 -33.062 -35.469 1 17.69 19 HIS B C 1
ATOM 1736 O O . HIS B 1 19 ? -7.902 -32.25 -35.75 1 17.69 19 HIS B O 1
ATOM 1742 N N . LEU B 1 20 ? -8.477 -34 -34.625 1 18.25 20 LEU B N 1
ATOM 1743 C CA . LEU B 1 20 ? -7.375 -34.781 -34.094 1 18.25 20 LEU B CA 1
ATOM 1744 C C . LEU B 1 20 ? -6.426 -35.25 -35.188 1 18.25 20 LEU B C 1
ATOM 1746 O O . LEU B 1 20 ? -6.473 -36.375 -35.625 1 18.25 20 LEU B O 1
ATOM 1750 N N . LYS B 1 21 ? -6.371 -34.406 -36.312 1 19.11 21 LYS B N 1
ATOM 1751 C CA . LYS B 1 21 ? -5.777 -35.344 -37.281 1 19.11 21 LYS B CA 1
ATOM 1752 C C . LYS B 1 21 ? -4.492 -35.969 -36.719 1 19.11 21 LYS B C 1
ATOM 1754 O O . LYS B 1 21 ? -3.883 -35.406 -35.812 1 19.11 21 LYS B O 1
ATOM 1759 N N . GLN B 1 22 ? -3.867 -36.781 -37.656 1 18.28 22 GLN B N 1
ATOM 1760 C CA . GLN B 1 22 ? -3.098 -38.031 -37.75 1 18.28 22 GLN B CA 1
ATOM 1761 C C . GLN B 1 22 ? -1.657 -37.812 -37.281 1 18.28 22 GLN B C 1
ATOM 1763 O O . GLN B 1 22 ? -1.093 -36.75 -37.469 1 18.28 22 GLN B O 1
ATOM 1768 N N . ALA B 1 23 ? -1.091 -38.844 -36.75 1 21.11 23 ALA B N 1
ATOM 1769 C CA . ALA B 1 23 ? -0.027 -39.406 -35.906 1 21.11 23 ALA B CA 1
ATOM 1770 C C . ALA B 1 23 ? 1.335 -39.25 -36.594 1 21.11 23 ALA B C 1
ATOM 1772 O O . ALA B 1 23 ? 2.354 -39.688 -36.031 1 21.11 23 ALA B O 1
ATOM 1773 N N . GLY B 1 24 ? 1.474 -38.281 -37.625 1 20.14 24 GLY B N 1
ATOM 1774 C CA . GLY B 1 24 ? 2.58 -38.938 -38.312 1 20.14 24 GLY B CA 1
ATOM 1775 C C . GLY B 1 24 ? 3.795 -39.156 -37.438 1 20.14 24 GLY B C 1
ATOM 1776 O O . GLY B 1 24 ? 3.893 -38.562 -36.344 1 20.14 24 GLY B O 1
ATOM 1777 N N . PRO B 1 25 ? 4.711 -40.031 -38 1 21.17 25 PRO B N 1
ATOM 1778 C CA . PRO B 1 25 ? 5.766 -40.844 -37.406 1 21.17 25 PRO B CA 1
ATOM 1779 C C . PRO B 1 25 ? 6.871 -40 -36.75 1 21.17 25 PRO B C 1
ATOM 1781 O O . PRO B 1 25 ? 7.105 -38.875 -37.188 1 21.17 25 PRO B O 1
ATOM 1784 N N . TRP B 1 26 ? 7.141 -40.25 -35.5 1 22 26 TRP B N 1
ATOM 1785 C CA . TRP B 1 26 ? 8.039 -39.812 -34.438 1 22 26 TRP B CA 1
ATOM 1786 C C . TRP B 1 26 ? 9.5 -39.938 -34.875 1 22 26 TRP B C 1
ATOM 1788 O O . TRP B 1 26 ? 10.344 -40.406 -34.094 1 22 26 TRP B O 1
ATOM 1798 N N . THR B 1 27 ? 9.703 -39.438 -36.156 1 21.5 27 THR B N 1
ATOM 1799 C CA . THR B 1 27 ? 11.078 -39.844 -36.406 1 21.5 27 THR B CA 1
ATOM 1800 C C . THR B 1 27 ? 12.008 -39.312 -35.312 1 21.5 27 THR B C 1
ATOM 1802 O O . THR B 1 27 ? 11.82 -38.188 -34.812 1 21.5 27 THR B O 1
ATOM 1805 N N . ARG B 1 28 ? 12.633 -40.25 -34.719 1 20.41 28 ARG B N 1
ATOM 1806 C CA . ARG B 1 28 ? 13.484 -40.312 -33.531 1 20.41 28 ARG B CA 1
ATOM 1807 C C . ARG B 1 28 ? 14.719 -39.438 -33.719 1 20.41 28 ARG B C 1
ATOM 1809 O O . ARG B 1 28 ? 15.828 -39.938 -33.875 1 20.41 28 ARG B O 1
ATOM 1816 N N . PRO B 1 29 ? 14.586 -38.156 -34.281 1 23.28 29 PRO B N 1
ATOM 1817 C CA . PRO B 1 29 ? 15.961 -37.781 -34.594 1 23.28 29 PRO B CA 1
ATOM 1818 C C . PRO B 1 29 ? 16.891 -37.875 -33.375 1 23.28 29 PRO B C 1
ATOM 1820 O O . PRO B 1 29 ? 16.438 -37.844 -32.25 1 23.28 29 PRO B O 1
ATOM 1823 N N . GLY B 1 30 ? 18.172 -38.219 -33.719 1 20.91 30 GLY B N 1
ATOM 1824 C CA . GLY B 1 30 ? 19.438 -38.531 -33.094 1 20.91 30 GLY B CA 1
ATOM 1825 C C . GLY B 1 30 ? 19.906 -37.5 -32.094 1 20.91 30 GLY B C 1
ATOM 1826 O O . GLY B 1 30 ? 19.703 -36.281 -32.312 1 20.91 30 GLY B O 1
ATOM 1827 N N . CYS B 1 31 ? 19.891 -37.938 -30.828 1 21.44 31 CYS B N 1
ATOM 1828 C CA . CYS B 1 31 ? 20.219 -37.281 -29.562 1 21.44 31 CYS B CA 1
ATOM 1829 C C . CYS B 1 31 ? 21.641 -36.719 -29.609 1 21.44 31 CYS B C 1
ATOM 1831 O O . CYS B 1 31 ? 22.609 -37.406 -29.328 1 21.44 31 CYS B O 1
ATOM 1833 N N . GLN B 1 32 ? 22.062 -36.25 -30.844 1 21.39 32 GLN B N 1
ATOM 1834 C CA . GLN B 1 32 ? 23.484 -36.031 -30.578 1 21.39 32 GLN B CA 1
ATOM 1835 C C . GLN B 1 32 ? 23.672 -35.156 -29.344 1 21.39 32 GLN B C 1
ATOM 1837 O O . GLN B 1 32 ? 23.031 -34.094 -29.219 1 21.39 32 GLN B O 1
ATOM 1842 N N . ALA B 1 33 ? 24.234 -35.844 -28.328 1 23.17 33 ALA B N 1
ATOM 1843 C CA . ALA B 1 33 ? 24.641 -35.438 -26.984 1 23.17 33 ALA B CA 1
ATOM 1844 C C . ALA B 1 33 ? 25.578 -34.25 -27.031 1 23.17 33 ALA B C 1
ATOM 1846 O O . ALA B 1 33 ? 26.734 -34.375 -27.422 1 23.17 33 ALA B O 1
ATOM 1847 N N . GLN B 1 34 ? 25.312 -33.25 -27.812 1 20.31 34 GLN B N 1
ATOM 1848 C CA . GLN B 1 34 ? 26.344 -32.219 -27.766 1 20.31 34 GLN B CA 1
ATOM 1849 C C . GLN B 1 34 ? 26.688 -31.844 -26.312 1 20.31 34 GLN B C 1
ATOM 1851 O O . GLN B 1 34 ? 25.812 -31.781 -25.469 1 20.31 34 GLN B O 1
ATOM 1856 N N . LYS B 1 35 ? 28.031 -32.094 -26.016 1 22.77 35 LYS B N 1
ATOM 1857 C CA . LYS B 1 35 ? 28.828 -31.766 -24.828 1 22.77 35 LYS B CA 1
ATOM 1858 C C . LYS B 1 35 ? 28.594 -30.328 -24.391 1 22.77 35 LYS B C 1
ATOM 1860 O O . LYS B 1 35 ? 28.922 -29.391 -25.125 1 22.77 35 LYS B O 1
ATOM 1865 N N . SER B 1 36 ? 27.359 -30.078 -23.984 1 21.52 36 SER B N 1
ATOM 1866 C CA . SER B 1 36 ? 27.141 -28.734 -23.484 1 21.52 36 SER B CA 1
ATOM 1867 C C . SER B 1 36 ? 28.281 -28.297 -22.562 1 21.52 36 SER B C 1
ATOM 1869 O O . SER B 1 36 ? 28.609 -29 -21.609 1 21.52 36 SER B O 1
ATOM 1871 N N . ALA B 1 37 ? 29.422 -27.781 -23.094 1 25.95 37 ALA B N 1
ATOM 1872 C CA . ALA B 1 37 ? 30.406 -27.031 -22.328 1 25.95 37 ALA B CA 1
ATOM 1873 C C . ALA B 1 37 ? 29.75 -26.25 -21.188 1 25.95 37 ALA B C 1
ATOM 1875 O O . ALA B 1 37 ? 28.797 -25.5 -21.422 1 25.95 37 ALA B O 1
ATOM 1876 N N . THR B 1 38 ? 29.688 -26.891 -20.016 1 21.7 38 THR B N 1
ATOM 1877 C CA . THR B 1 38 ? 29.297 -26.344 -18.719 1 21.7 38 THR B CA 1
ATOM 1878 C C . THR B 1 38 ? 29.875 -24.953 -18.516 1 21.7 38 THR B C 1
ATOM 1880 O O . THR B 1 38 ? 31.094 -24.797 -18.406 1 21.7 38 THR B O 1
ATOM 1883 N N . LYS B 1 39 ? 29.797 -23.922 -19.375 1 26.64 39 LYS B N 1
ATOM 1884 C CA . LYS B 1 39 ? 30.172 -22.578 -18.953 1 26.64 39 LYS B CA 1
ATOM 1885 C C . LYS B 1 39 ? 29.891 -22.375 -17.469 1 26.64 39 LYS B C 1
ATOM 1887 O O . LYS B 1 39 ? 28.75 -22.547 -17.016 1 26.64 39 LYS B O 1
ATOM 1892 N N . GLN B 1 40 ? 30.859 -22.734 -16.656 1 22.89 40 GLN B N 1
ATOM 1893 C CA . GLN B 1 40 ? 30.875 -22.359 -15.242 1 22.89 40 GLN B CA 1
ATOM 1894 C C . GLN B 1 40 ? 30.297 -20.969 -15.023 1 22.89 40 GLN B C 1
ATOM 1896 O O . GLN B 1 40 ? 30.828 -19.969 -15.523 1 22.89 40 GLN B O 1
ATOM 1901 N N . GLU B 1 41 ? 29.047 -20.781 -15.289 1 28.08 41 GLU B N 1
ATOM 1902 C CA . GLU B 1 41 ? 28.469 -19.5 -14.93 1 28.08 41 GLU B CA 1
ATOM 1903 C C . GLU B 1 41 ? 29 -19.016 -13.586 1 28.08 41 GLU B C 1
ATOM 1905 O O . GLU B 1 41 ? 28.969 -19.75 -12.594 1 28.08 41 GLU B O 1
ATOM 1910 N N . SER B 1 42 ? 30.266 -18.406 -13.594 1 27.05 42 SER B N 1
ATOM 1911 C CA . SER B 1 42 ? 30.766 -17.609 -12.477 1 27.05 42 SER B CA 1
ATOM 1912 C C . SER B 1 42 ? 29.625 -17.062 -11.633 1 27.05 42 SER B C 1
ATOM 1914 O O . SER B 1 42 ? 28.672 -16.5 -12.172 1 27.05 42 SER B O 1
ATOM 1916 N N . HIS B 1 43 ? 29.344 -17.859 -10.672 1 24.84 43 HIS B N 1
ATOM 1917 C CA . HIS B 1 43 ? 28.469 -17.359 -9.609 1 24.84 43 HIS B CA 1
ATOM 1918 C C . HIS B 1 43 ? 28.781 -15.898 -9.281 1 24.84 43 HIS B C 1
ATOM 1920 O O . HIS B 1 43 ? 29.891 -15.594 -8.812 1 24.84 43 HIS B O 1
ATOM 1926 N N . GLY B 1 44 ? 28.625 -15 -10.25 1 26.84 44 GLY B N 1
ATOM 1927 C CA . GLY B 1 44 ? 28.719 -13.586 -9.891 1 26.84 44 GLY B CA 1
ATOM 1928 C C . GLY B 1 44 ? 28.344 -13.32 -8.445 1 26.84 44 GLY B C 1
ATOM 1929 O O . GLY B 1 44 ? 27.312 -13.797 -7.957 1 26.84 44 GLY B O 1
ATOM 1930 N N . GLU B 1 45 ? 29.328 -13.406 -7.586 1 30.69 45 GLU B N 1
ATOM 1931 C CA . GLU B 1 45 ? 29.219 -12.891 -6.227 1 30.69 45 GLU B CA 1
ATOM 1932 C C . GLU B 1 45 ? 28.203 -11.742 -6.148 1 30.69 45 GLU B C 1
ATOM 1934 O O . GLU B 1 45 ? 28.359 -10.734 -6.844 1 30.69 45 GLU B O 1
ATOM 1939 N N . ARG B 1 46 ? 26.938 -12.078 -6.141 1 29.55 46 ARG B N 1
ATOM 1940 C CA . ARG B 1 46 ? 26.078 -10.961 -5.77 1 29.55 46 ARG B CA 1
ATOM 1941 C C . ARG B 1 46 ? 2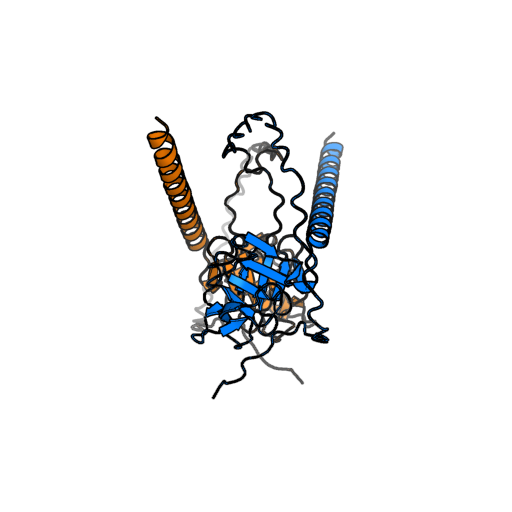6.688 -10.148 -4.633 1 29.55 46 ARG B C 1
ATOM 1943 O O . ARG B 1 46 ? 26.938 -10.68 -3.545 1 29.55 46 ARG B O 1
ATOM 1950 N N . VAL B 1 47 ? 27.797 -9.453 -4.91 1 29.92 47 VAL B N 1
ATOM 1951 C CA . VAL B 1 47 ? 28.25 -8.484 -3.91 1 29.92 47 VAL B CA 1
ATOM 1952 C C . VAL B 1 47 ? 27.047 -7.98 -3.107 1 29.92 47 VAL B C 1
ATOM 1954 O O . VAL B 1 47 ? 26.016 -7.617 -3.68 1 29.92 47 VAL B O 1
ATOM 1957 N N . PRO B 1 48 ? 26.875 -8.469 -1.963 1 32.16 48 PRO B N 1
ATOM 1958 C CA . PRO B 1 48 ? 25.875 -7.812 -1.11 1 32.16 48 PRO B CA 1
ATOM 1959 C C . PRO B 1 48 ? 25.844 -6.301 -1.312 1 32.16 48 PRO B C 1
ATOM 1961 O O . PRO B 1 48 ? 25.172 -5.59 -0.552 1 32.16 48 PRO B O 1
ATOM 1964 N N . GLY B 1 49 ? 26.969 -5.723 -1.8 1 32 49 GLY B N 1
ATOM 1965 C CA . GLY B 1 49 ? 27.312 -4.312 -1.727 1 32 49 GLY B CA 1
ATOM 1966 C C . GLY B 1 49 ? 26.188 -3.396 -2.164 1 32 49 GLY B C 1
ATOM 1967 O O . GLY B 1 49 ? 25.812 -2.475 -1.436 1 32 49 GLY B O 1
ATOM 1968 N N . ALA B 1 50 ? 26.234 -3.127 -3.586 1 30.27 50 ALA B N 1
ATOM 1969 C CA . ALA B 1 50 ? 25.562 -1.97 -4.176 1 30.27 50 ALA B CA 1
ATOM 1970 C C . ALA B 1 50 ? 24.047 -2.105 -4.07 1 30.27 50 ALA B C 1
ATOM 1972 O O . ALA B 1 50 ? 23.406 -2.701 -4.945 1 30.27 50 ALA B O 1
ATOM 1973 N N . ARG B 1 51 ? 23.547 -2.738 -3.234 1 33.47 51 ARG B N 1
ATOM 1974 C CA . ARG B 1 51 ? 22.141 -2.389 -3.184 1 33.47 51 ARG B CA 1
ATOM 1975 C C . ARG B 1 51 ? 21.906 -0.952 -3.645 1 33.47 51 ARG B C 1
ATOM 1977 O O . ARG B 1 51 ? 22.094 -0.01 -2.873 1 33.47 51 ARG B O 1
ATOM 1984 N N . GLY B 1 52 ? 22.5 -0.513 -4.668 1 35.47 52 GLY B N 1
ATOM 1985 C CA . GLY B 1 52 ? 22.266 0.705 -5.426 1 35.47 52 GLY B CA 1
ATOM 1986 C C . GLY B 1 52 ? 20.859 1.268 -5.223 1 35.47 52 GLY B C 1
ATOM 1987 O O . GLY B 1 52 ? 19.969 0.569 -4.738 1 35.47 52 GLY B O 1
ATOM 1988 N N . LEU B 1 53 ? 20.609 2.609 -5.473 1 40.41 53 LEU B N 1
ATOM 1989 C CA . LEU B 1 53 ? 19.359 3.332 -5.625 1 40.41 53 LEU B CA 1
ATOM 1990 C C . LEU B 1 53 ? 18.328 2.48 -6.355 1 40.41 53 LEU B C 1
ATOM 1992 O O . LEU B 1 53 ? 18.297 2.447 -7.59 1 40.41 53 LEU B O 1
ATOM 1996 N N . ARG B 1 54 ? 18.297 1.248 -6.121 1 44.94 54 ARG B N 1
ATOM 1997 C CA . ARG B 1 54 ? 17.25 0.546 -6.859 1 44.94 54 ARG B CA 1
ATOM 1998 C C . ARG B 1 54 ? 15.953 1.352 -6.879 1 44.94 54 ARG B C 1
ATOM 2000 O O . ARG B 1 54 ? 15.414 1.692 -5.824 1 44.94 54 ARG B O 1
ATOM 2007 N N . LEU B 1 55 ? 15.82 2.096 -7.934 1 54.44 55 LEU B N 1
ATOM 2008 C CA . LEU B 1 55 ? 14.562 2.742 -8.289 1 54.44 55 LEU B CA 1
ATOM 2009 C C . LEU B 1 55 ? 13.422 1.727 -8.336 1 54.44 55 LEU B C 1
ATOM 2011 O O . LEU B 1 55 ? 13.25 1.03 -9.344 1 54.44 55 LEU B O 1
ATOM 2015 N N . GLU B 1 56 ? 13.164 0.95 -7.211 1 65.38 56 GLU B N 1
ATOM 2016 C CA . GLU B 1 56 ? 12.016 0.05 -7.234 1 65.38 56 GLU B CA 1
ATOM 2017 C C . GLU B 1 56 ? 10.734 0.781 -6.852 1 65.38 56 GLU B C 1
ATOM 2019 O O . GLU B 1 56 ? 10.766 1.724 -6.059 1 65.38 56 GLU B O 1
ATOM 2024 N N . VAL B 1 57 ? 9.727 0.5 -7.758 1 74.81 57 VAL B N 1
ATOM 2025 C CA . VAL B 1 57 ? 8.383 0.989 -7.457 1 74.81 57 VAL B CA 1
ATOM 2026 C C . VAL B 1 57 ? 7.695 0.039 -6.48 1 74.81 57 VAL B C 1
ATOM 2028 O O . VAL B 1 57 ? 7.602 -1.163 -6.738 1 74.81 57 VAL B O 1
ATOM 2031 N N . GLY B 1 58 ? 7.492 0.489 -5.25 1 89.62 58 GLY B N 1
ATOM 2032 C CA . GLY B 1 58 ? 6.645 -0.281 -4.355 1 89.62 58 GLY B CA 1
ATOM 2033 C C . GLY B 1 58 ? 5.203 -0.372 -4.828 1 89.62 58 GLY B C 1
ATOM 2034 O O . GLY B 1 58 ? 4.582 0.646 -5.137 1 89.62 58 GLY B O 1
ATOM 2035 N N . VAL B 1 59 ? 4.703 -1.593 -5.008 1 94.5 59 VAL B N 1
ATOM 2036 C CA . VAL B 1 59 ? 3.328 -1.799 -5.453 1 94.5 59 VAL B CA 1
ATOM 2037 C C . VAL B 1 59 ? 2.564 -2.604 -4.402 1 94.5 59 VAL B C 1
ATOM 2039 O O . VAL B 1 59 ? 3.074 -3.598 -3.881 1 94.5 59 VAL B O 1
ATOM 2042 N N . VAL B 1 60 ? 1.403 -2.123 -4.113 1 97.94 60 VAL B N 1
ATOM 2043 C CA . VAL B 1 60 ? 0.514 -2.844 -3.205 1 97.94 60 VAL B CA 1
ATOM 2044 C C . VAL B 1 60 ? -0.643 -3.453 -3.992 1 97.94 60 VAL B C 1
ATOM 2046 O O . VAL B 1 60 ? -1.209 -2.807 -4.879 1 97.94 60 VAL B O 1
ATOM 2049 N N . TYR B 1 61 ? -0.984 -4.691 -3.709 1 98.56 61 TYR B N 1
ATOM 2050 C CA . TYR B 1 61 ? -2.072 -5.422 -4.355 1 98.56 61 TYR B CA 1
ATOM 2051 C C . TYR B 1 61 ? -3.309 -5.453 -3.465 1 98.56 61 TYR B C 1
ATOM 2053 O O . TYR B 1 61 ? -3.277 -6.016 -2.369 1 98.56 61 TYR B O 1
ATOM 2061 N N . GLU B 1 62 ? -4.328 -4.914 -4.023 1 98.75 62 GLU B N 1
ATOM 2062 C CA . GLU B 1 62 ? -5.578 -4.816 -3.277 1 98.75 62 GLU B CA 1
ATOM 2063 C C . GLU B 1 62 ? -6.688 -5.625 -3.947 1 98.75 62 GLU B C 1
ATOM 2065 O O . GLU B 1 62 ? -6.738 -5.715 -5.176 1 98.75 62 GLU B O 1
ATOM 2070 N N . CYS B 1 63 ? -7.543 -6.195 -3.09 1 98.81 63 CYS B N 1
ATOM 2071 C CA . CYS B 1 63 ? -8.773 -6.77 -3.623 1 98.81 63 CYS B CA 1
ATOM 2072 C C . CYS B 1 63 ? -9.57 -5.73 -4.406 1 98.81 63 CYS B C 1
ATOM 2074 O O . CYS B 1 63 ? -9.805 -4.625 -3.914 1 98.81 63 CYS B O 1
ATOM 2076 N N . ARG B 1 64 ? -10 -6.082 -5.512 1 98.12 64 ARG B N 1
ATOM 2077 C CA . ARG B 1 64 ? -10.695 -5.133 -6.375 1 98.12 64 ARG B CA 1
ATOM 2078 C C . ARG B 1 64 ? -12.039 -4.734 -5.781 1 98.12 64 ARG B C 1
ATOM 2080 O O . ARG B 1 64 ? -12.5 -3.607 -5.973 1 98.12 64 ARG B O 1
ATOM 2087 N N . ARG B 1 65 ? -12.594 -5.578 -5.094 1 98 65 ARG B N 1
ATOM 2088 C CA . ARG B 1 65 ? -13.945 -5.363 -4.602 1 98 65 ARG B CA 1
ATOM 2089 C C . ARG B 1 65 ? -13.938 -4.586 -3.287 1 98 65 ARG B C 1
ATOM 2091 O O . ARG B 1 65 ? -14.617 -3.572 -3.152 1 98 65 ARG B O 1
ATOM 2098 N N . CYS B 1 66 ? -13.133 -4.965 -2.322 1 98.25 66 CYS B N 1
ATOM 2099 C CA . CYS B 1 66 ? -13.266 -4.379 -0.992 1 98.25 66 CYS B CA 1
ATOM 2100 C C . CYS B 1 66 ? -12.023 -3.576 -0.626 1 98.25 66 CYS B C 1
ATOM 2102 O O . CYS B 1 66 ? -11.977 -2.941 0.429 1 98.25 66 CYS B O 1
ATOM 2104 N N . ARG B 1 67 ? -10.961 -3.609 -1.358 1 98.44 67 ARG B N 1
ATOM 2105 C CA . ARG B 1 67 ? -9.766 -2.775 -1.304 1 98.44 67 ARG B CA 1
ATOM 2106 C C . ARG B 1 67 ? -8.844 -3.207 -0.164 1 98.44 67 ARG B C 1
ATOM 2108 O O . ARG B 1 67 ? -7.859 -2.531 0.137 1 98.44 67 ARG B O 1
ATOM 2115 N N . VAL B 1 68 ? -9.164 -4.352 0.475 1 98.5 68 VAL B N 1
ATOM 2116 C CA . VAL B 1 68 ? -8.219 -4.863 1.466 1 98.5 68 VAL B CA 1
ATOM 2117 C C . VAL B 1 68 ? -6.914 -5.262 0.782 1 98.5 68 VAL B C 1
ATOM 2119 O O . VAL B 1 68 ? -6.922 -5.75 -0.35 1 98.5 68 VAL B O 1
ATOM 2122 N N . VAL B 1 69 ? -5.785 -5.059 1.456 1 98.81 69 VAL B N 1
ATOM 2123 C CA . VAL B 1 69 ? -4.48 -5.402 0.903 1 98.81 69 VAL B CA 1
ATOM 2124 C C . VAL B 1 69 ? -4.289 -6.918 0.937 1 98.81 69 VAL B C 1
ATOM 2126 O O . VAL B 1 69 ? -4.473 -7.551 1.979 1 98.81 69 VAL B O 1
ATOM 2129 N N . LEU B 1 70 ? -3.865 -7.461 -0.178 1 98.81 70 LEU B N 1
ATOM 2130 C CA . LEU B 1 70 ? -3.654 -8.898 -0.305 1 98.81 70 LEU B CA 1
ATOM 2131 C C . LEU B 1 70 ? -2.166 -9.234 -0.304 1 98.81 70 LEU B C 1
ATOM 2133 O O . LEU B 1 70 ? -1.777 -10.359 0.02 1 98.81 70 LEU B O 1
ATOM 2137 N N . GLY B 1 71 ? -1.379 -8.312 -0.722 1 98.06 71 GLY B N 1
ATOM 2138 C CA . GLY B 1 71 ? 0.062 -8.461 -0.837 1 98.06 71 GLY B CA 1
ATOM 2139 C C . GLY B 1 71 ? 0.745 -7.246 -1.437 1 98.06 71 GLY B C 1
ATOM 2140 O O . GLY B 1 71 ? 0.148 -6.172 -1.522 1 98.06 71 GLY B O 1
ATOM 2141 N N . ASP B 1 72 ? 2.027 -7.504 -1.768 1 96.56 72 ASP B N 1
ATOM 2142 C CA . ASP B 1 72 ? 2.791 -6.406 -2.352 1 96.56 72 ASP B CA 1
ATOM 2143 C C . ASP B 1 72 ? 3.951 -6.93 -3.195 1 96.56 72 ASP B C 1
ATOM 2145 O O . ASP B 1 72 ? 4.191 -8.133 -3.248 1 96.56 72 ASP B O 1
ATOM 2149 N N . SER B 1 73 ? 4.645 -5.98 -3.828 1 93.19 73 SER B N 1
ATOM 2150 C CA . SER B 1 73 ? 5.656 -6.324 -4.824 1 93.19 73 SER B CA 1
ATOM 2151 C C . SER B 1 73 ? 6.922 -6.863 -4.164 1 93.19 73 SER B C 1
ATOM 2153 O O . SER B 1 73 ? 7.746 -7.504 -4.82 1 93.19 73 SER B O 1
ATOM 2155 N N . LEU B 1 74 ? 7.156 -6.562 -2.918 1 88.56 74 LEU B N 1
ATOM 2156 C CA . LEU B 1 74 ? 8.344 -7.055 -2.236 1 88.56 74 LEU B CA 1
ATOM 2157 C C . LEU B 1 74 ? 8.289 -8.57 -2.074 1 88.56 74 LEU B C 1
ATOM 2159 O O . LEU B 1 74 ? 9.328 -9.219 -1.904 1 88.56 74 LEU B O 1
ATOM 2163 N N . HIS B 1 75 ? 7.16 -9.102 -2.193 1 92.5 75 HIS B N 1
ATOM 2164 C CA . HIS B 1 75 ? 6.965 -10.531 -1.972 1 92.5 75 HIS B CA 1
ATOM 2165 C C . HIS B 1 75 ? 6.438 -11.219 -3.229 1 92.5 75 HIS B C 1
ATOM 2167 O O . HIS B 1 75 ? 5.883 -12.312 -3.154 1 92.5 75 HIS B O 1
ATOM 2173 N N . MET B 1 76 ? 6.484 -10.477 -4.246 1 93.69 76 MET B N 1
ATOM 2174 C CA . MET B 1 76 ? 6.133 -11.031 -5.551 1 93.69 76 MET B CA 1
ATOM 2175 C C . MET B 1 76 ? 7.34 -11.695 -6.203 1 93.69 76 MET B C 1
ATOM 2177 O O . MET B 1 76 ? 8.445 -11.156 -6.176 1 93.69 76 MET B O 1
ATOM 2181 N N . CYS B 1 77 ? 7.098 -12.859 -6.824 1 90.31 77 CYS B N 1
ATOM 2182 C CA . CYS B 1 77 ? 8.148 -13.609 -7.508 1 90.31 77 CYS B CA 1
ATOM 2183 C C . CYS B 1 77 ? 8.148 -13.297 -9 1 90.31 77 CYS B C 1
ATOM 2185 O O . CYS B 1 77 ? 9.188 -12.953 -9.57 1 90.31 77 CYS B O 1
ATOM 2187 N N . VAL B 1 78 ? 7.094 -13.461 -9.555 1 91.06 78 VAL B N 1
ATOM 2188 C CA . VAL B 1 78 ? 7.008 -13.297 -11 1 91.06 78 VAL B CA 1
ATOM 2189 C C . VAL B 1 78 ? 5.578 -12.938 -11.398 1 91.06 78 VAL B C 1
ATOM 2191 O O . VAL B 1 78 ? 4.629 -13.242 -10.672 1 91.06 78 VAL B O 1
ATOM 2194 N N . GLN B 1 79 ? 5.551 -12.18 -12.438 1 90.69 79 GLN B N 1
ATOM 2195 C CA . GLN B 1 79 ? 4.273 -11.992 -13.117 1 90.69 79 GLN B CA 1
ATOM 2196 C C . GLN B 1 79 ? 4.113 -12.969 -14.281 1 90.69 79 GLN B C 1
ATOM 2198 O O . GLN B 1 79 ? 4.949 -13 -15.188 1 90.69 79 GLN B O 1
ATOM 2203 N N . GLU B 1 80 ? 3.082 -13.812 -14.195 1 89.06 80 GLU B N 1
ATOM 2204 C CA . GLU B 1 80 ? 2.779 -14.711 -15.305 1 89.06 80 GLU B CA 1
ATOM 2205 C C . GLU B 1 80 ? 1.774 -14.086 -16.266 1 89.06 80 GLU B C 1
ATOM 2207 O O . GLU B 1 80 ? 0.563 -14.219 -16.094 1 89.06 80 GLU B O 1
ATOM 2212 N N . GLU B 1 81 ? 2.256 -13.531 -17.328 1 87.75 81 GLU B N 1
ATOM 2213 C CA . GLU B 1 81 ? 1.439 -12.719 -18.219 1 87.75 81 GLU B CA 1
ATOM 2214 C C . GLU B 1 81 ? 0.437 -13.578 -18.984 1 87.75 81 GLU B C 1
ATOM 2216 O O . GLU B 1 81 ? -0.705 -13.164 -19.203 1 87.75 81 GLU B O 1
ATOM 2221 N N . LYS B 1 82 ? 0.886 -14.75 -19.375 1 85.25 82 LYS B N 1
ATOM 2222 C CA . LYS B 1 82 ? 0.004 -15.633 -20.125 1 85.25 82 LYS B CA 1
ATOM 2223 C C . LYS B 1 82 ? -1.229 -16.016 -19.312 1 85.25 82 LYS B C 1
ATOM 2225 O O . LYS B 1 82 ? -2.316 -16.188 -19.875 1 85.25 82 LYS B O 1
ATOM 2230 N N . LEU B 1 83 ? -1.064 -16.094 -18.047 1 89.12 83 LEU B N 1
ATOM 2231 C CA . LEU B 1 83 ? -2.148 -16.547 -17.172 1 89.12 83 LEU B CA 1
ATOM 2232 C C . LEU B 1 83 ? -2.732 -15.375 -16.391 1 89.12 83 LEU B C 1
ATOM 2234 O O . LEU B 1 83 ? -3.635 -15.555 -15.57 1 89.12 83 LEU B O 1
ATOM 2238 N N . TRP B 1 84 ? -2.254 -14.141 -16.594 1 92.81 84 TRP B N 1
ATOM 2239 C CA . TRP B 1 84 ? -2.719 -12.938 -15.914 1 92.81 84 TRP B CA 1
ATOM 2240 C C . TRP B 1 84 ? -2.65 -13.109 -14.398 1 92.81 84 TRP B C 1
ATOM 2242 O O . TRP B 1 84 ? -3.629 -12.859 -13.695 1 92.81 84 TRP B O 1
ATOM 2252 N N . LEU B 1 85 ? -1.455 -13.516 -13.977 1 94.94 85 LEU B N 1
ATOM 2253 C CA . LEU B 1 85 ? -1.287 -13.812 -12.562 1 94.94 85 LEU B CA 1
ATOM 2254 C C . LEU B 1 85 ? -0.123 -13.016 -11.977 1 94.94 85 LEU B C 1
ATOM 2256 O O . LEU B 1 85 ? 0.901 -12.836 -12.633 1 94.94 85 LEU B O 1
ATOM 2260 N N . PHE B 1 86 ? -0.345 -12.562 -10.82 1 96.62 86 PHE B N 1
ATOM 2261 C CA . PHE B 1 86 ? 0.771 -12.297 -9.922 1 96.62 86 PHE B CA 1
ATOM 2262 C C . PHE B 1 86 ? 1.106 -13.523 -9.086 1 96.62 86 PHE B C 1
ATOM 2264 O O . PHE B 1 86 ? 0.222 -14.125 -8.469 1 96.62 86 PHE B O 1
ATOM 2271 N N . VAL B 1 87 ? 2.391 -13.875 -9.086 1 97.06 87 VAL B N 1
ATOM 2272 C CA . VAL B 1 87 ? 2.836 -15.008 -8.281 1 97.06 87 VAL B CA 1
ATOM 2273 C C . VAL B 1 87 ? 3.631 -14.508 -7.078 1 97.06 87 VAL B C 1
ATOM 2275 O O . VAL B 1 87 ? 4.688 -13.891 -7.238 1 97.06 87 VAL B O 1
ATOM 2278 N N . CYS B 1 88 ? 3.072 -14.805 -5.883 1 97.12 88 CYS B N 1
ATOM 2279 C CA . CYS B 1 88 ? 3.67 -14.305 -4.652 1 97.12 88 CYS B CA 1
ATOM 2280 C C . CYS B 1 88 ? 4.098 -15.445 -3.742 1 97.12 88 CYS B C 1
ATOM 2282 O O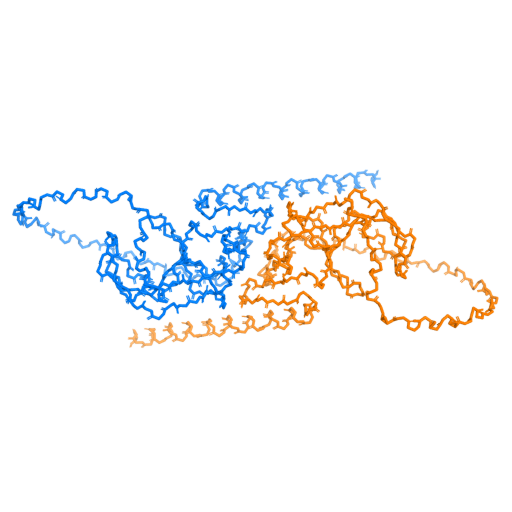 . CYS B 1 88 ? 3.436 -16.484 -3.691 1 97.12 88 CYS B O 1
ATOM 2284 N N . PHE B 1 89 ? 5.191 -15.25 -3.08 1 95.44 89 PHE B N 1
ATOM 2285 C CA . PHE B 1 89 ? 5.598 -16.281 -2.141 1 95.44 89 PHE B CA 1
ATOM 2286 C C . PHE B 1 89 ? 5.023 -16.016 -0.754 1 95.44 89 PHE B C 1
ATOM 2288 O O . PHE B 1 89 ? 4.957 -16.922 0.081 1 95.44 89 PHE B O 1
ATOM 2295 N N . LYS B 1 90 ? 4.668 -14.75 -0.444 1 95.12 90 LYS B N 1
ATOM 2296 C CA . LYS B 1 90 ? 3.941 -14.398 0.773 1 95.12 90 LYS B CA 1
ATOM 2297 C C . LYS B 1 90 ? 2.764 -13.477 0.462 1 95.12 90 LYS B C 1
ATOM 2299 O O . LYS B 1 90 ? 2.824 -12.672 -0.472 1 95.12 90 LYS B O 1
ATOM 2304 N N . VAL B 1 91 ? 1.74 -13.633 1.214 1 97.94 91 VAL B N 1
ATOM 2305 C CA . VAL B 1 91 ? 0.54 -12.805 1.11 1 97.94 91 VAL B CA 1
ATOM 2306 C C . VAL B 1 91 ? 0.057 -12.422 2.506 1 97.94 91 VAL B C 1
ATOM 2308 O O . VAL B 1 91 ? 0.624 -12.859 3.51 1 97.94 91 VAL B O 1
ATOM 2311 N N . THR B 1 92 ? -0.906 -11.547 2.533 1 98.06 92 THR B N 1
ATOM 2312 C CA . THR B 1 92 ? -1.45 -11.125 3.82 1 98.06 92 THR B CA 1
ATOM 2313 C C . THR B 1 92 ? -2.398 -12.188 4.375 1 98.06 92 THR B C 1
ATOM 2315 O O . THR B 1 92 ? -2.723 -13.156 3.689 1 98.06 92 THR B O 1
ATOM 2318 N N . LYS B 1 93 ? -2.834 -11.938 5.637 1 97.62 93 LYS B N 1
ATOM 2319 C CA . LYS B 1 93 ? -3.785 -12.828 6.293 1 97.62 93 LYS B CA 1
ATOM 2320 C C . LYS B 1 93 ? -5.156 -12.758 5.625 1 97.62 93 LYS B C 1
ATOM 2322 O O . LYS B 1 93 ? -6.016 -13.602 5.871 1 97.62 93 LYS B O 1
ATOM 2327 N N . ASP B 1 94 ? -5.398 -11.82 4.816 1 98.44 94 ASP B N 1
ATOM 2328 C CA . ASP B 1 94 ? -6.699 -11.625 4.184 1 98.44 94 ASP B CA 1
ATOM 2329 C C . ASP B 1 94 ? -6.867 -12.547 2.979 1 98.44 94 ASP B C 1
ATOM 2331 O O . ASP B 1 94 ? -7.949 -12.625 2.393 1 98.44 94 ASP B O 1
ATOM 2335 N N . VAL B 1 95 ? -5.824 -13.227 2.631 1 98.62 95 VAL B N 1
ATOM 2336 C CA . VAL B 1 95 ? -5.902 -14.273 1.616 1 98.62 95 VAL B CA 1
ATOM 2337 C C . VAL B 1 95 ? -6.141 -15.625 2.283 1 98.62 95 VAL B C 1
ATOM 2339 O O . VAL B 1 95 ? -5.273 -16.141 3.002 1 98.62 95 VAL B O 1
ATOM 2342 N N . VAL B 1 96 ? -7.301 -16.234 1.932 1 98.38 96 VAL B N 1
ATOM 2343 C CA . VAL B 1 96 ? -7.68 -17.484 2.578 1 98.38 96 VAL B CA 1
ATOM 2344 C C . VAL B 1 96 ? -7.691 -18.609 1.553 1 98.38 96 VAL B C 1
ATOM 2346 O O . VAL B 1 96 ? -8.164 -18.438 0.428 1 98.38 96 VAL B O 1
ATOM 2349 N N . VAL B 1 97 ? -7.152 -19.734 1.993 1 97.62 97 VAL B N 1
ATOM 2350 C CA . VAL B 1 97 ? -7.168 -20.938 1.162 1 97.62 97 VAL B CA 1
ATOM 2351 C C . VAL B 1 97 ? -8.445 -21.734 1.421 1 97.62 97 VAL B C 1
ATOM 2353 O O . VAL B 1 97 ? -8.695 -22.172 2.545 1 97.62 97 VAL B O 1
ATOM 2356 N N . GLU B 1 98 ? -9.188 -21.844 0.363 1 96.62 98 GLU B N 1
ATOM 2357 C CA . GLU B 1 98 ? -10.391 -22.672 0.496 1 96.62 98 GLU B CA 1
ATOM 2358 C C . GLU B 1 98 ? -10.039 -24.156 0.595 1 96.62 98 GLU B C 1
ATOM 2360 O O . GLU B 1 98 ? -9.125 -24.625 -0.083 1 96.62 98 GLU B O 1
ATOM 2365 N N . ASP B 1 99 ? -10.75 -24.938 1.307 1 93.44 99 ASP B N 1
ATOM 2366 C CA . ASP B 1 99 ? -10.453 -26.344 1.624 1 93.44 99 ASP B CA 1
ATOM 2367 C C . ASP B 1 99 ? -10.773 -27.25 0.443 1 93.44 99 ASP B C 1
ATOM 2369 O O . ASP B 1 99 ? -10.242 -28.359 0.351 1 93.44 99 ASP B O 1
ATOM 2373 N N . ASN B 1 100 ? -11.492 -26.828 -0.469 1 91.5 100 ASN B N 1
ATOM 2374 C CA . ASN B 1 100 ? -11.883 -27.688 -1.582 1 91.5 100 ASN B CA 1
ATOM 2375 C C . ASN B 1 100 ? -10.75 -27.844 -2.598 1 91.5 100 ASN B C 1
ATOM 2377 O O . ASN B 1 100 ? -10.305 -26.844 -3.184 1 91.5 100 ASN B O 1
ATOM 2381 N N . LEU B 1 101 ? -10.312 -29.062 -2.713 1 91.12 101 LEU B N 1
ATOM 2382 C CA . LEU B 1 101 ? -9.32 -29.375 -3.736 1 91.12 101 LEU B CA 1
ATOM 2383 C C . LEU B 1 101 ? -9.969 -29.469 -5.113 1 91.12 101 LEU B C 1
ATOM 2385 O O . LEU B 1 101 ? -10.922 -30.234 -5.309 1 91.12 101 LEU B O 1
ATOM 2389 N N . MET B 1 102 ? -9.43 -28.734 -6.02 1 89.88 102 MET B N 1
ATOM 2390 C CA . MET B 1 102 ? -9.992 -28.656 -7.367 1 89.88 102 MET B CA 1
ATOM 2391 C C . ME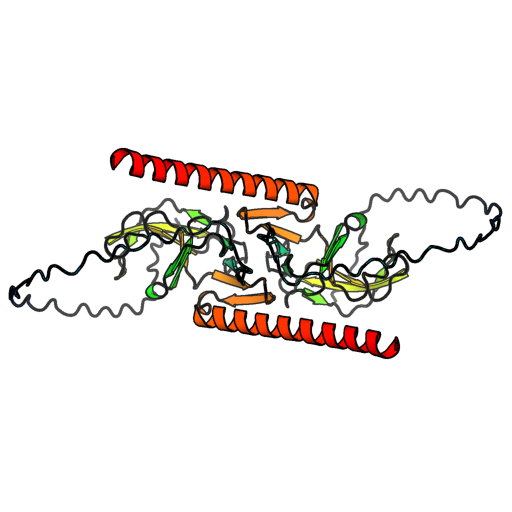T B 1 102 ? -9 -29.188 -8.398 1 89.88 102 MET B C 1
ATOM 2393 O O . MET B 1 102 ? -7.812 -29.328 -8.109 1 89.88 102 MET B O 1
ATOM 2397 N N . VAL B 1 103 ? -9.531 -29.641 -9.562 1 90.38 103 VAL B N 1
ATOM 2398 C CA . VAL B 1 103 ? -8.719 -30.062 -10.695 1 90.38 103 VAL B CA 1
ATOM 2399 C C . VAL B 1 103 ? -8.875 -29.078 -11.844 1 90.38 103 VAL B C 1
ATOM 2401 O O . VAL B 1 103 ? -10 -28.688 -12.195 1 90.38 103 VAL B O 1
ATOM 2404 N N . CYS B 1 104 ? -7.723 -28.625 -12.297 1 87.12 104 CYS B N 1
ATOM 2405 C CA . CYS B 1 104 ? -7.754 -27.625 -13.359 1 87.12 104 CYS B CA 1
ATOM 2406 C C . CYS B 1 104 ? -8.18 -28.25 -14.68 1 87.12 104 CYS B C 1
ATOM 2408 O O . CYS B 1 104 ? -7.711 -29.328 -15.047 1 87.12 104 CYS B O 1
ATOM 2410 N N . VAL B 1 105 ? -9.109 -27.625 -15.344 1 83.88 105 VAL B N 1
ATOM 2411 C CA . VAL B 1 105 ? -9.578 -28.078 -16.641 1 83.88 105 VAL B CA 1
ATOM 2412 C C . VAL B 1 105 ? -9.109 -27.125 -17.734 1 83.88 105 VAL B C 1
ATOM 2414 O O . VAL B 1 105 ? -9.484 -27.266 -18.906 1 83.88 105 VAL B O 1
ATOM 2417 N N . GLU B 1 106 ? -8.297 -26.125 -17.344 1 74.19 106 GLU B N 1
ATOM 2418 C CA . GLU B 1 106 ? -7.781 -25.125 -18.266 1 74.19 106 GLU B CA 1
ATOM 2419 C C . GLU B 1 106 ? -6.449 -25.562 -18.875 1 74.19 106 GLU B C 1
ATOM 2421 O O . GLU B 1 106 ? -5.641 -26.203 -18.188 1 74.19 106 GLU B O 1
ATOM 2426 N N . ARG B 1 107 ? -6.223 -25.219 -20.094 1 70.94 107 ARG B N 1
ATOM 2427 C CA . ARG B 1 107 ? -5.168 -25.688 -21 1 70.94 107 ARG B CA 1
ATOM 2428 C C . ARG B 1 107 ? -3.824 -25.734 -20.281 1 70.94 107 ARG B C 1
ATOM 2430 O O . ARG B 1 107 ? -3.273 -26.812 -20.062 1 70.94 107 ARG B O 1
ATOM 2437 N N . ASP B 1 108 ? -3.191 -24.578 -19.906 1 78.5 108 ASP B N 1
ATOM 2438 C CA . ASP B 1 108 ? -1.803 -24.562 -19.453 1 78.5 108 ASP B CA 1
ATOM 2439 C C . ASP B 1 108 ? -1.65 -25.281 -18.109 1 78.5 108 ASP B C 1
ATOM 2441 O O . ASP B 1 108 ? -0.556 -25.734 -17.766 1 78.5 108 ASP B O 1
ATOM 2445 N N . LEU B 1 109 ? -2.811 -25.594 -17.484 1 84.38 109 LEU B N 1
ATOM 2446 C CA . LEU B 1 109 ? -2.732 -26.203 -16.156 1 84.38 109 LEU B CA 1
ATOM 2447 C C . LEU B 1 109 ? -3.629 -27.422 -16.062 1 84.38 109 LEU B C 1
ATOM 2449 O O . LEU B 1 109 ? -3.938 -27.891 -14.961 1 84.38 109 LEU B O 1
ATOM 2453 N N . ILE B 1 110 ? -4.004 -27.938 -17.219 1 84 110 ILE B N 1
ATOM 2454 C CA . ILE B 1 110 ? -4.926 -29.062 -17.25 1 84 110 ILE B CA 1
ATOM 2455 C C . ILE B 1 110 ? -4.348 -30.219 -16.438 1 84 110 ILE B C 1
ATOM 2457 O O . ILE B 1 110 ? -3.176 -30.578 -16.594 1 84 110 ILE B O 1
ATOM 2461 N N . GLY B 1 111 ? -5.336 -30.766 -15.57 1 86.88 111 GLY B N 1
ATOM 2462 C CA . GLY B 1 111 ? -4.945 -31.922 -14.789 1 86.88 111 GLY B CA 1
ATOM 2463 C C . GLY B 1 111 ? -4.266 -31.562 -13.484 1 86.88 111 GLY B C 1
ATOM 2464 O O . GLY B 1 111 ? -4.125 -32.406 -12.594 1 86.88 111 GLY B O 1
ATOM 2465 N N . CYS B 1 112 ? -3.85 -30.344 -13.352 1 88.25 112 CYS B N 1
ATOM 2466 C CA . CYS B 1 112 ? -3.217 -29.922 -12.109 1 88.25 112 CYS B CA 1
ATOM 2467 C C . CYS B 1 112 ? -4.25 -29.734 -11.008 1 88.25 112 CYS B C 1
ATOM 2469 O O . CYS B 1 112 ? -5.414 -29.438 -11.289 1 88.25 112 CYS B O 1
ATOM 2471 N N . THR B 1 113 ? -3.846 -30 -9.773 1 91.75 113 THR B N 1
ATOM 2472 C CA . THR B 1 113 ? -4.715 -29.797 -8.617 1 91.75 113 THR B CA 1
ATOM 2473 C C . THR B 1 113 ? -4.406 -28.469 -7.926 1 91.75 113 THR B C 1
ATOM 2475 O O . THR B 1 113 ? -3.248 -28.047 -7.875 1 91.75 113 THR B O 1
ATOM 2478 N N . TYR B 1 114 ? -5.484 -27.891 -7.441 1 93.38 114 TYR B N 1
ATOM 2479 C CA . TYR B 1 114 ? -5.293 -26.594 -6.801 1 93.38 114 TYR B CA 1
ATOM 2480 C C . TYR B 1 114 ? -6.383 -26.328 -5.77 1 93.38 114 TYR B C 1
ATOM 2482 O O . TYR B 1 114 ? -7.414 -27 -5.758 1 93.38 114 TYR B O 1
ATOM 2490 N N . ASN B 1 115 ? -6.098 -25.406 -4.84 1 96.62 115 ASN B N 1
ATOM 2491 C CA . ASN B 1 115 ? -7.098 -24.781 -3.979 1 96.62 115 ASN B CA 1
ATOM 2492 C C . ASN B 1 115 ? -7.352 -23.328 -4.375 1 96.62 115 ASN B C 1
ATOM 2494 O O . ASN B 1 115 ? -6.422 -22.609 -4.746 1 96.62 115 ASN B O 1
ATOM 2498 N N . THR B 1 116 ? -8.578 -22.906 -4.266 1 96.56 116 THR B N 1
ATOM 2499 C CA . THR B 1 116 ? -8.945 -21.531 -4.555 1 96.56 116 THR B CA 1
ATOM 2500 C C . THR B 1 116 ? -8.523 -20.609 -3.41 1 96.56 116 THR B C 1
ATOM 2502 O O . THR B 1 116 ? -8.547 -21 -2.246 1 96.56 116 THR B O 1
ATOM 2505 N N . LEU B 1 117 ? -8.102 -19.453 -3.814 1 98.31 117 LEU B N 1
ATOM 2506 C CA . LEU B 1 117 ? -7.867 -18.375 -2.854 1 98.31 117 LEU B CA 1
ATOM 2507 C C . LEU B 1 117 ? -9.031 -17.391 -2.846 1 98.31 117 LEU B C 1
ATOM 2509 O O . LEU B 1 117 ? -9.469 -16.938 -3.904 1 98.31 117 LEU B O 1
ATOM 2513 N N . CYS B 1 118 ? -9.469 -17.031 -1.683 1 98.56 118 CYS B N 1
ATOM 2514 C CA . CYS B 1 118 ? -10.562 -16.062 -1.555 1 98.56 118 CYS B CA 1
ATOM 2515 C C . CYS B 1 118 ? -10.172 -14.922 -0.627 1 98.56 118 CYS B C 1
ATOM 2517 O O . CYS B 1 118 ? -9.297 -15.078 0.227 1 98.56 118 CYS B O 1
ATOM 2519 N N . CYS B 1 119 ? -10.742 -13.805 -0.924 1 98.62 119 CYS B N 1
ATOM 2520 C CA . CYS B 1 119 ? -10.594 -12.664 -0.028 1 98.62 119 CYS B CA 1
ATOM 2521 C C . CYS B 1 119 ? -11.383 -12.883 1.261 1 98.62 119 CYS B C 1
ATOM 2523 O O . CYS B 1 119 ? -12.578 -13.18 1.222 1 98.62 119 CYS B O 1
ATOM 2525 N N . GLN B 1 120 ? -10.789 -12.68 2.355 1 98.31 120 GLN B N 1
ATOM 2526 C CA . GLN B 1 120 ? -11.422 -12.914 3.646 1 98.31 120 GLN B CA 1
ATOM 2527 C C . GLN B 1 120 ? -12.57 -11.93 3.877 1 98.31 120 GLN B C 1
ATOM 2529 O O . GLN B 1 120 ? -13.617 -12.305 4.41 1 98.31 120 GLN B O 1
ATOM 2534 N N . SER B 1 121 ? -12.352 -10.734 3.436 1 97.5 121 SER B N 1
ATOM 2535 C CA . SER B 1 121 ? -13.273 -9.648 3.764 1 97.5 121 SER B CA 1
ATOM 2536 C C . SER B 1 121 ? -14.531 -9.727 2.91 1 97.5 121 SER B C 1
ATOM 2538 O O . SER B 1 121 ? -15.633 -9.43 3.387 1 97.5 121 SER B O 1
ATOM 2540 N N . CYS B 1 122 ? -14.43 -10.125 1.65 1 98.12 122 CYS B N 1
ATOM 2541 C CA . CYS B 1 122 ? -15.602 -10.031 0.782 1 98.12 122 CYS B CA 1
ATOM 2542 C C . CYS B 1 122 ? -15.867 -11.352 0.075 1 98.12 122 CYS B C 1
ATOM 2544 O O . CYS B 1 122 ? -16.828 -11.477 -0.687 1 98.12 122 CYS B O 1
ATOM 2546 N N . GLU B 1 123 ? -15 -12.266 0.158 1 98 123 GLU B N 1
ATOM 2547 C CA . GLU B 1 123 ? -15.156 -13.641 -0.304 1 98 123 GLU B CA 1
ATOM 2548 C C . GLU B 1 123 ? -14.992 -13.734 -1.818 1 98 123 GLU B C 1
ATOM 2550 O O . GLU B 1 123 ? -15.352 -14.75 -2.422 1 98 123 GLU B O 1
ATOM 2555 N N . LEU B 1 124 ? -14.5 -12.68 -2.402 1 98.44 124 LEU B N 1
ATOM 2556 C CA . LEU B 1 124 ? -14.172 -12.734 -3.822 1 98.44 124 LEU B CA 1
ATOM 2557 C C . LEU B 1 124 ? -13.078 -13.766 -4.094 1 98.44 124 LEU B C 1
ATOM 2559 O O . LEU B 1 124 ? -12.102 -13.852 -3.352 1 98.44 124 LEU B O 1
ATOM 2563 N N . ASP B 1 125 ? -13.242 -14.562 -5.172 1 97.81 125 ASP B N 1
ATOM 2564 C CA . ASP B 1 125 ? -12.156 -15.422 -5.629 1 97.81 125 ASP B CA 1
ATOM 2565 C C . ASP B 1 125 ? -11 -14.594 -6.184 1 97.81 125 ASP B C 1
ATOM 2567 O O . ASP B 1 125 ? -11.148 -13.906 -7.199 1 97.81 125 ASP B O 1
ATOM 2571 N N . ILE B 1 126 ? -9.883 -14.797 -5.527 1 98.56 126 ILE B N 1
ATOM 2572 C CA . ILE B 1 126 ? -8.82 -13.875 -5.926 1 98.56 126 ILE B CA 1
ATOM 2573 C C . ILE B 1 126 ? -7.645 -14.664 -6.496 1 98.56 126 ILE B C 1
ATOM 2575 O O . ILE B 1 126 ? -6.656 -14.07 -6.941 1 98.56 126 ILE B O 1
ATOM 2579 N N . GLY B 1 127 ? -7.625 -15.961 -6.43 1 97.69 127 GLY B N 1
ATOM 2580 C CA . GLY B 1 127 ? -6.516 -16.734 -6.977 1 97.69 127 GLY B CA 1
ATOM 2581 C C . GLY B 1 127 ? -6.57 -18.203 -6.605 1 97.69 127 GLY B C 1
ATOM 2582 O O . GLY B 1 127 ? -7.648 -18.734 -6.34 1 97.69 127 GLY B O 1
ATOM 2583 N N . PHE B 1 128 ? -5.375 -18.844 -6.773 1 96.25 128 PHE B N 1
ATOM 2584 C CA . PHE B 1 128 ? -5.281 -20.25 -6.438 1 96.25 128 PHE B CA 1
ATOM 2585 C C . PHE B 1 128 ? -3.857 -20.625 -6.027 1 96.25 128 PHE B C 1
ATOM 2587 O O . PHE B 1 128 ? -2.924 -19.844 -6.25 1 96.25 128 PHE B O 1
ATOM 2594 N N . ILE B 1 129 ? -3.789 -21.719 -5.344 1 96.31 129 ILE B N 1
ATOM 2595 C CA . ILE B 1 129 ? -2.508 -22.359 -5.066 1 96.31 129 ILE B CA 1
ATOM 2596 C C . ILE B 1 129 ? -2.447 -23.703 -5.762 1 96.31 129 ILE B C 1
ATOM 2598 O O . ILE B 1 129 ? -3.355 -24.531 -5.617 1 96.31 129 ILE B O 1
ATOM 2602 N N . LEU B 1 130 ? -1.328 -23.906 -6.504 1 92.81 130 LEU B N 1
ATOM 2603 C CA . LEU B 1 130 ? -1.121 -25.156 -7.207 1 92.81 130 LEU B CA 1
ATOM 2604 C C . LEU B 1 130 ? -0.319 -26.141 -6.355 1 92.81 130 LEU B C 1
ATOM 2606 O O . LEU B 1 130 ? 0.576 -25.734 -5.609 1 92.81 130 LEU B O 1
ATOM 2610 N N . TYR B 1 131 ? -0.629 -27.391 -6.508 1 91.56 131 TYR B N 1
ATOM 2611 C CA . TYR B 1 131 ? 0.125 -28.422 -5.797 1 91.56 131 TYR B CA 1
ATOM 2612 C C . TYR B 1 131 ? 0.978 -29.234 -6.758 1 91.56 131 TYR B C 1
ATOM 2614 O O . TYR B 1 131 ? 1.958 -29.859 -6.352 1 91.56 131 TYR B O 1
ATOM 2622 N N . SER B 1 132 ? 0.64 -29.25 -7.973 1 86.19 132 SER B N 1
ATOM 2623 C CA . SER B 1 132 ? 1.413 -29.906 -9.016 1 86.19 132 SER B CA 1
ATOM 2624 C C . SER B 1 132 ? 1.3 -29.172 -10.344 1 86.19 132 SER B C 1
ATOM 2626 O O . SER B 1 132 ? 0.262 -28.578 -10.648 1 86.19 132 SER B O 1
ATOM 2628 N N . SER B 1 133 ? 2.414 -29.031 -10.938 1 81.62 133 SER B N 1
ATOM 2629 C CA . SER B 1 133 ? 2.393 -28.484 -12.297 1 81.62 133 SER B CA 1
ATOM 2630 C C . SER B 1 133 ? 3.504 -29.094 -13.148 1 81.62 133 SER B C 1
ATOM 2632 O O . SER B 1 133 ? 4.676 -29.062 -12.758 1 81.62 133 SER B O 1
ATOM 2634 N N . LYS B 1 134 ? 3.105 -29.609 -14.297 1 78.75 134 LYS B N 1
ATOM 2635 C CA . LYS B 1 134 ? 4.086 -30.188 -15.211 1 78.75 134 LYS B CA 1
ATOM 2636 C C . LYS B 1 134 ? 4.77 -29.109 -16.031 1 78.75 134 LYS B C 1
ATOM 2638 O O . LYS B 1 134 ? 5.992 -29.125 -16.203 1 78.75 134 LYS B O 1
ATOM 2643 N N . SER B 1 135 ? 4.012 -28.188 -16.578 1 79.5 135 SER B N 1
ATOM 2644 C CA . SER B 1 135 ? 4.512 -27.172 -17.5 1 79.5 135 SER B CA 1
ATOM 2645 C C . SER B 1 135 ? 5.105 -25.984 -16.75 1 79.5 135 SER B C 1
ATOM 2647 O O . SER B 1 135 ? 5.984 -25.281 -17.266 1 79.5 135 SER B O 1
ATOM 2649 N N . LEU B 1 136 ? 4.656 -25.734 -15.617 1 82.06 136 LEU B N 1
ATOM 2650 C CA . LEU B 1 136 ? 5.141 -24.609 -14.812 1 82.06 136 LEU B CA 1
ATOM 2651 C C . LEU B 1 136 ? 5.625 -25.094 -13.453 1 82.06 136 LEU B C 1
ATOM 2653 O O . LEU B 1 136 ? 5.031 -24.75 -12.422 1 82.06 136 LEU B O 1
ATOM 2657 N N . ALA B 1 137 ? 6.699 -25.703 -13.43 1 85.31 137 ALA B N 1
ATOM 2658 C CA . ALA B 1 137 ? 7.203 -26.453 -12.281 1 85.31 137 ALA B CA 1
ATOM 2659 C C . ALA B 1 137 ? 7.547 -25.5 -11.125 1 85.31 137 ALA B C 1
ATOM 2661 O O . ALA B 1 137 ? 7.66 -25.938 -9.977 1 85.31 137 ALA B O 1
ATOM 2662 N N . TYR B 1 138 ? 7.68 -24.281 -11.438 1 88.12 138 TYR B N 1
ATOM 2663 C CA . TYR B 1 138 ? 8.078 -23.344 -10.391 1 88.12 138 TYR B CA 1
ATOM 2664 C C . TYR B 1 138 ? 6.859 -22.812 -9.641 1 88.12 138 TYR B C 1
ATOM 2666 O O . TYR B 1 138 ? 6.992 -22.188 -8.586 1 88.12 138 TYR B O 1
ATOM 2674 N N . LEU B 1 139 ? 5.633 -23.047 -10.016 1 90 139 LEU B N 1
ATOM 2675 C CA . LEU B 1 139 ? 4.426 -22.422 -9.5 1 90 139 LEU B CA 1
ATOM 2676 C C . LEU B 1 139 ? 3.928 -23.141 -8.25 1 90 139 LEU B C 1
ATOM 2678 O O . LEU B 1 139 ? 3.441 -22.5 -7.312 1 90 139 LEU B O 1
ATOM 2682 N N . PRO B 1 140 ? 4.07 -24.469 -8.203 1 93.31 140 PRO B N 1
ATOM 2683 C CA . PRO B 1 140 ? 3.502 -25.172 -7.043 1 93.31 140 PRO B CA 1
ATOM 2684 C C . PRO B 1 140 ? 3.99 -24.594 -5.719 1 93.31 140 PRO B C 1
ATOM 2686 O O . PRO B 1 140 ? 5.184 -24.328 -5.555 1 93.31 140 PRO B O 1
ATOM 2689 N N . GLY B 1 141 ? 3 -24.375 -4.793 1 94.06 141 GLY B N 1
ATOM 2690 C CA . GLY B 1 141 ? 3.307 -23.875 -3.461 1 94.06 141 GLY B CA 1
ATOM 2691 C C . GLY B 1 141 ? 3.291 -22.359 -3.371 1 94.06 141 GLY B C 1
ATOM 2692 O O . GLY B 1 141 ? 3.391 -21.797 -2.277 1 94.06 141 GLY B O 1
ATOM 2693 N N . LEU B 1 142 ? 3.152 -21.703 -4.457 1 96.19 142 LEU B N 1
ATOM 2694 C CA . LEU B 1 142 ? 3.131 -20.234 -4.469 1 96.19 142 LEU B CA 1
ATOM 2695 C C . LEU B 1 142 ? 1.704 -19.719 -4.598 1 96.19 142 LEU B C 1
ATOM 2697 O O . LEU B 1 142 ? 0.814 -20.438 -5.059 1 96.19 142 LEU B O 1
ATOM 2701 N N . PHE B 1 143 ? 1.488 -18.547 -4.141 1 97.75 143 PHE B N 1
ATOM 2702 C CA .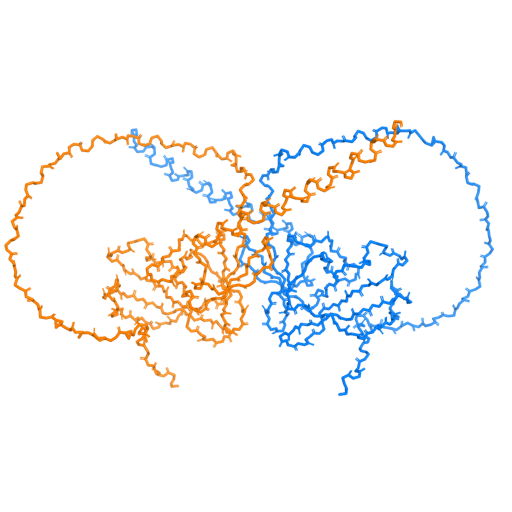 PHE B 1 143 ? 0.185 -17.906 -4.258 1 97.75 143 PHE B CA 1
ATOM 2703 C C . PHE B 1 143 ? 0.025 -17.25 -5.621 1 97.75 143 PHE B C 1
ATOM 2705 O O . PHE B 1 143 ? 0.755 -16.312 -5.953 1 97.75 143 PHE B O 1
ATOM 2712 N N . CYS B 1 144 ? -0.896 -17.75 -6.332 1 96.69 144 CYS B N 1
ATOM 2713 C CA . CYS B 1 144 ? -1.19 -17.203 -7.648 1 96.69 144 CYS B CA 1
ATOM 2714 C C . CYS B 1 144 ? -2.441 -16.344 -7.609 1 96.69 144 CYS B C 1
ATOM 2716 O O . CYS B 1 144 ? -3.559 -16.844 -7.523 1 96.69 144 CYS B O 1
ATOM 2718 N N . LEU B 1 145 ? -2.26 -14.984 -7.766 1 98.38 145 LEU B N 1
ATOM 2719 C CA . LEU B 1 145 ? -3.361 -14.039 -7.645 1 98.38 145 LEU B CA 1
ATOM 2720 C C . LEU B 1 145 ? -3.84 -13.586 -9.023 1 98.38 145 LEU B C 1
ATOM 2722 O O . LEU B 1 145 ? -3.029 -13.203 -9.867 1 98.38 145 LEU B O 1
ATOM 2726 N N . PHE B 1 146 ? -5.133 -13.562 -9.188 1 97.69 146 PHE B N 1
ATOM 2727 C CA . PHE B 1 146 ? -5.73 -13.141 -10.445 1 97.69 146 PHE B CA 1
ATOM 2728 C C . PHE B 1 146 ? -5.586 -11.633 -10.625 1 97.69 146 PHE B C 1
ATOM 2730 O O . PHE B 1 146 ? -6.137 -10.852 -9.844 1 97.69 146 PHE B O 1
ATOM 2737 N N . LYS B 1 147 ? -5.012 -11.273 -11.711 1 97.31 147 LYS B N 1
ATOM 2738 C CA . LYS B 1 147 ? -4.84 -9.844 -11.953 1 97.31 147 LYS B CA 1
ATOM 2739 C C . LYS B 1 147 ? -6.191 -9.141 -12.078 1 97.31 147 LYS B C 1
ATOM 2741 O O . LYS B 1 147 ? -6.344 -7.996 -11.648 1 97.31 147 LYS B O 1
ATOM 2746 N N . ASN B 1 148 ? -7.188 -9.797 -12.656 1 97 148 ASN B N 1
ATOM 2747 C CA . ASN B 1 148 ? -8.484 -9.188 -12.922 1 97 148 ASN B CA 1
ATOM 2748 C C . ASN B 1 148 ? -9.211 -8.82 -11.625 1 97 148 ASN B C 1
ATOM 2750 O O . ASN B 1 148 ? -10.164 -8.039 -11.633 1 97 148 ASN B O 1
ATOM 2754 N N . ASN B 1 149 ? -8.789 -9.367 -10.594 1 98.5 149 ASN B N 1
ATOM 2755 C CA . ASN B 1 149 ? -9.477 -9.125 -9.328 1 98.5 149 ASN B CA 1
ATOM 2756 C C . ASN B 1 149 ? -8.602 -8.352 -8.352 1 98.5 149 ASN B C 1
ATOM 2758 O O . ASN B 1 149 ? -8.859 -8.344 -7.145 1 98.5 149 ASN B O 1
ATOM 2762 N N . ILE B 1 150 ? -7.586 -7.746 -8.906 1 98.5 150 ILE B N 1
ATOM 2763 C CA . ILE B 1 150 ? -6.633 -7.004 -8.086 1 98.5 150 ILE B CA 1
ATOM 2764 C C . ILE B 1 150 ? -6.535 -5.566 -8.586 1 98.5 150 ILE B C 1
ATOM 2766 O O . ILE B 1 150 ? -6.504 -5.32 -9.797 1 98.5 150 ILE B O 1
ATOM 2770 N N . THR B 1 151 ? -6.574 -4.629 -7.707 1 98.19 151 THR B N 1
ATOM 2771 C CA . THR B 1 151 ? -6.191 -3.238 -7.934 1 98.19 151 THR B CA 1
ATOM 2772 C C . THR B 1 151 ? -4.801 -2.961 -7.371 1 98.19 151 THR B C 1
ATOM 2774 O O . THR B 1 151 ? -4.477 -3.4 -6.266 1 98.19 151 THR B O 1
ATOM 2777 N N . CYS B 1 152 ? -3.998 -2.277 -8.125 1 97.06 152 CYS B N 1
ATOM 2778 C CA . CYS B 1 152 ? -2.641 -1.965 -7.695 1 97.06 152 CYS B CA 1
ATOM 2779 C C . CYS B 1 152 ? -2.529 -0.509 -7.258 1 97.06 152 CYS B C 1
ATOM 2781 O O . CYS B 1 152 ? -3.064 0.384 -7.918 1 97.06 152 CYS B O 1
ATOM 2783 N N . TYR B 1 153 ? -1.893 -0.298 -6.156 1 97.06 153 TYR B N 1
ATOM 2784 C CA . TYR B 1 153 ? -1.433 1.029 -5.762 1 97.06 153 TYR B CA 1
ATOM 2785 C C . TYR B 1 153 ? 0.074 1.161 -5.945 1 97.06 153 TYR B C 1
ATOM 2787 O O . TYR B 1 153 ? 0.844 0.362 -5.406 1 97.06 153 TYR B O 1
ATOM 2795 N N . LEU B 1 154 ? 0.468 2.168 -6.691 1 93.69 154 LEU B N 1
ATOM 2796 C CA . LEU B 1 154 ? 1.874 2.451 -6.953 1 93.69 154 LEU B CA 1
ATOM 2797 C C . LEU B 1 154 ? 2.375 3.588 -6.07 1 93.69 154 LEU B C 1
ATOM 2799 O O . LEU B 1 154 ? 2.027 4.75 -6.289 1 93.69 154 LEU B O 1
ATOM 2803 N N . LEU B 1 155 ? 3.293 3.305 -5.121 1 91.44 155 LEU B N 1
ATOM 2804 C CA . LEU B 1 155 ? 3.688 4.227 -4.062 1 91.44 155 LEU B CA 1
ATOM 2805 C C . LEU B 1 155 ? 4.398 5.445 -4.645 1 91.44 155 LEU B C 1
ATOM 2807 O O . LEU B 1 155 ? 4.031 6.586 -4.348 1 91.44 155 LEU B O 1
ATOM 2811 N N . GLN B 1 156 ? 5.332 5.25 -5.559 1 85.25 156 GLN B N 1
ATOM 2812 C CA . GLN B 1 156 ? 6.242 6.301 -6.008 1 85.25 156 GLN B CA 1
ATOM 2813 C C . GLN B 1 156 ? 5.492 7.387 -6.777 1 85.25 156 GLN B C 1
ATOM 2815 O O . GLN B 1 156 ? 5.883 8.555 -6.754 1 85.25 156 GLN B O 1
ATOM 2820 N N . ILE B 1 157 ? 4.375 6.977 -7.395 1 87 157 ILE B N 1
ATOM 2821 C CA . ILE B 1 157 ? 3.697 7.953 -8.242 1 87 157 ILE B CA 1
ATOM 2822 C C . ILE B 1 157 ? 2.293 8.219 -7.699 1 87 157 ILE B C 1
ATOM 2824 O O . ILE B 1 157 ? 1.502 8.922 -8.336 1 87 157 ILE B O 1
ATOM 2828 N N . ILE B 1 158 ? 1.931 7.668 -6.656 1 90.88 158 ILE B N 1
ATOM 2829 C CA . ILE B 1 158 ? 0.641 7.867 -6.004 1 90.88 158 ILE B CA 1
ATOM 2830 C C . ILE B 1 158 ? -0.487 7.617 -7 1 90.88 158 ILE B C 1
ATOM 2832 O O . ILE B 1 158 ? -1.28 8.516 -7.289 1 90.88 158 ILE B O 1
ATOM 2836 N N . ALA B 1 159 ? -0.576 6.438 -7.496 1 91.38 159 ALA B N 1
ATOM 2837 C CA . ALA B 1 159 ? -1.587 6.094 -8.492 1 91.38 159 ALA B CA 1
ATOM 2838 C C . ALA B 1 159 ? -2.189 4.719 -8.211 1 91.38 159 ALA B C 1
ATOM 2840 O O . ALA B 1 159 ? -1.494 3.814 -7.742 1 91.38 159 ALA B O 1
ATOM 2841 N N . THR B 1 160 ? -3.461 4.625 -8.43 1 95.25 160 THR B N 1
ATOM 2842 C CA . THR B 1 160 ? -4.184 3.361 -8.383 1 95.25 160 THR B CA 1
ATOM 2843 C C . THR B 1 160 ? -4.531 2.891 -9.797 1 95.25 160 THR B C 1
ATOM 2845 O O . THR B 1 160 ? -5.082 3.652 -10.594 1 95.25 160 THR B O 1
ATOM 2848 N N . ILE B 1 161 ? -4.16 1.62 -10.117 1 94.81 161 ILE B N 1
ATOM 2849 C CA . ILE B 1 161 ? -4.383 1.072 -11.453 1 94.81 161 ILE B CA 1
ATOM 2850 C C . ILE B 1 161 ? -4.887 -0.365 -11.344 1 94.81 161 ILE B C 1
ATOM 2852 O O . ILE B 1 161 ? -4.543 -1.081 -10.398 1 94.81 161 ILE B O 1
ATOM 2856 N N . GLU B 1 162 ? -5.691 -0.743 -12.305 1 96.62 162 GLU B N 1
ATOM 2857 C CA . GLU B 1 162 ? -6.07 -2.15 -12.383 1 96.62 162 GLU B CA 1
ATOM 2858 C C . GLU B 1 162 ? -4.859 -3.033 -12.672 1 96.62 162 GLU B C 1
ATOM 2860 O O . GLU B 1 162 ? -4.035 -2.709 -13.531 1 96.62 162 GLU B O 1
ATOM 2865 N N . ALA B 1 163 ? -4.797 -4.117 -11.984 1 96.94 163 ALA B N 1
ATOM 2866 C CA . ALA B 1 163 ? -3.641 -4.996 -12.141 1 96.94 163 ALA B CA 1
ATOM 2867 C C . ALA B 1 163 ? -3.535 -5.508 -13.578 1 96.94 163 ALA B C 1
ATOM 2869 O O . ALA B 1 163 ? -2.436 -5.746 -14.078 1 96.94 163 ALA B O 1
ATOM 2870 N N . SER B 1 164 ? -4.668 -5.703 -14.188 1 93.75 164 SER B N 1
ATOM 2871 C CA . SER B 1 164 ? -4.691 -6.195 -15.555 1 93.75 164 SER B CA 1
ATOM 2872 C C . SER B 1 164 ? -3.992 -5.227 -16.5 1 93.75 164 SER B C 1
ATOM 2874 O O . SER B 1 164 ? -3.549 -5.617 -17.594 1 93.75 164 SER B O 1
ATOM 2876 N N . LYS B 1 165 ? -3.836 -4.035 -16.094 1 91.31 165 LYS B N 1
ATOM 2877 C CA . LYS B 1 165 ? -3.191 -3.01 -16.906 1 91.31 165 LYS B CA 1
ATOM 2878 C C . LYS B 1 165 ? -1.716 -2.867 -16.547 1 91.31 165 LYS B C 1
ATOM 2880 O O . LYS B 1 165 ? -0.983 -2.113 -17.203 1 91.31 165 LYS B O 1
ATOM 2885 N N . VAL B 1 166 ? -1.369 -3.506 -15.523 1 88.38 166 VAL B N 1
ATOM 2886 C CA . VAL B 1 166 ? 0.022 -3.434 -15.094 1 88.38 166 VAL B CA 1
ATOM 2887 C C . VAL B 1 166 ? 0.866 -4.422 -15.891 1 88.38 166 VAL B C 1
ATOM 2889 O O . VAL B 1 166 ? 0.857 -5.625 -15.617 1 88.38 166 VAL B O 1
ATOM 2892 N N . THR B 1 167 ? 1.473 -3.961 -16.828 1 85.5 167 THR B N 1
ATOM 2893 C CA . THR B 1 167 ? 2.475 -4.699 -17.578 1 85.5 167 THR B CA 1
ATOM 2894 C C . THR B 1 167 ? 3.877 -4.184 -17.281 1 85.5 167 THR B C 1
ATOM 2896 O O . THR B 1 167 ? 4.031 -3.127 -16.656 1 85.5 167 THR B O 1
ATOM 2899 N N . PHE B 1 168 ? 4.836 -5.004 -17.641 1 81.94 168 PHE B N 1
ATOM 2900 C CA . PHE B 1 168 ? 6.215 -4.578 -17.422 1 81.94 168 PHE B CA 1
ATOM 2901 C C . PHE B 1 168 ? 6.484 -3.242 -18.109 1 81.94 168 PHE B C 1
ATOM 2903 O O . PHE B 1 168 ? 7.125 -2.361 -17.531 1 81.94 168 PHE B O 1
ATOM 2910 N N . HIS B 1 169 ? 5.961 -3.145 -19.188 1 82.75 169 HIS B N 1
ATOM 2911 C CA . HIS B 1 169 ? 6.141 -1.923 -19.969 1 82.75 169 HIS B CA 1
ATOM 2912 C C . HIS B 1 169 ? 5.516 -0.726 -19.266 1 82.75 169 HIS B C 1
ATOM 2914 O O . HIS B 1 169 ? 6.121 0.346 -19.188 1 82.75 169 HIS B O 1
ATOM 2920 N N . VAL B 1 170 ? 4.371 -0.927 -18.734 1 81.62 170 VAL B N 1
ATOM 2921 C CA . VAL B 1 170 ? 3.676 0.153 -18.047 1 81.62 170 VAL B CA 1
ATOM 2922 C C . VAL B 1 170 ? 4.453 0.544 -16.781 1 81.62 170 VAL B C 1
ATOM 2924 O O . VAL B 1 170 ? 4.598 1.73 -16.484 1 81.62 170 VAL B O 1
ATOM 2927 N N . LEU B 1 171 ? 4.996 -0.444 -16.125 1 78.94 171 LEU B N 1
ATOM 2928 C CA . LEU B 1 171 ? 5.773 -0.172 -14.914 1 78.94 171 LEU B CA 1
ATOM 2929 C C . LEU B 1 171 ? 7.035 0.619 -15.25 1 78.94 171 LEU B C 1
ATOM 2931 O O . LEU B 1 171 ? 7.395 1.554 -14.531 1 78.94 171 LEU B O 1
ATOM 2935 N N . MET B 1 172 ? 7.629 0.321 -16.328 1 82.19 172 MET B N 1
ATOM 2936 C CA . MET B 1 172 ? 8.844 1.015 -16.75 1 82.19 172 MET B CA 1
ATOM 2937 C C . MET B 1 172 ? 8.539 2.459 -17.125 1 82.19 172 MET B C 1
ATOM 2939 O O . MET B 1 172 ? 9.289 3.371 -16.766 1 82.19 172 MET B O 1
ATOM 2943 N N . GLU B 1 173 ? 7.508 2.564 -17.828 1 83.5 173 GLU B N 1
ATOM 2944 C CA . GLU B 1 173 ? 7.09 3.91 -18.203 1 83.5 173 GLU B CA 1
ATOM 2945 C C . GLU B 1 173 ? 6.832 4.777 -16.969 1 83.5 173 GLU B C 1
ATOM 2947 O O . GLU B 1 173 ? 7.234 5.941 -16.938 1 83.5 173 GLU B O 1
ATOM 2952 N N . LEU B 1 174 ? 6.191 4.16 -16.078 1 77.81 174 LEU B N 1
ATOM 2953 C CA . LEU B 1 174 ? 5.887 4.879 -14.836 1 77.81 174 LEU B CA 1
ATOM 2954 C C . LEU B 1 174 ? 7.16 5.207 -14.07 1 77.81 174 LEU B C 1
ATOM 2956 O O . LEU B 1 174 ? 7.289 6.297 -13.508 1 77.81 174 LEU B O 1
ATOM 2960 N N . LEU B 1 175 ? 8.148 4.355 -14.031 1 75.62 175 LEU B N 1
ATOM 2961 C CA . LEU B 1 175 ? 9.43 4.578 -13.375 1 75.62 175 LEU B CA 1
ATOM 2962 C C . LEU B 1 175 ? 10.203 5.703 -14.055 1 75.62 175 LEU B C 1
ATOM 2964 O O . LEU B 1 175 ? 10.812 6.535 -13.383 1 75.62 175 LEU B O 1
ATOM 2968 N N . ILE B 1 176 ? 10.133 5.629 -15.289 1 78.12 176 ILE B N 1
ATOM 2969 C CA . ILE B 1 176 ? 10.812 6.664 -16.047 1 78.12 176 ILE B CA 1
ATOM 2970 C C . ILE B 1 176 ? 10.203 8.023 -15.742 1 78.12 176 ILE B C 1
ATOM 2972 O O . ILE B 1 176 ? 10.914 9 -15.5 1 78.12 176 ILE B O 1
ATOM 2976 N N . LYS B 1 177 ? 8.875 8.055 -15.852 1 77.06 177 LYS B N 1
ATOM 2977 C CA . LYS B 1 177 ? 8.188 9.305 -15.531 1 77.06 177 LYS B CA 1
ATOM 2978 C C . LYS B 1 177 ? 8.562 9.805 -14.141 1 77.06 177 LYS B C 1
ATOM 2980 O O . LYS B 1 177 ? 8.758 11.008 -13.945 1 77.06 177 LYS B O 1
ATOM 2985 N N . LYS B 1 178 ? 8.672 8.93 -13.211 1 73.56 178 LYS B N 1
ATOM 2986 C CA . LYS B 1 178 ? 9.078 9.297 -11.859 1 73.56 178 LYS B CA 1
ATOM 2987 C C . LYS B 1 178 ? 10.492 9.867 -11.836 1 73.56 178 LYS B C 1
ATOM 2989 O O . LYS B 1 178 ? 10.75 10.875 -11.172 1 73.56 178 LYS B O 1
ATOM 2994 N N . LEU B 1 179 ? 11.312 9.195 -12.531 1 75.19 179 LEU B N 1
ATOM 2995 C CA . LEU B 1 179 ? 12.695 9.656 -12.609 1 75.19 179 LEU B CA 1
ATOM 2996 C C . LEU B 1 179 ? 12.766 11.055 -13.211 1 75.19 179 LEU B C 1
ATOM 2998 O O . LEU B 1 179 ? 13.547 11.891 -12.766 1 75.19 179 LEU B O 1
ATOM 3002 N N . GLU B 1 180 ? 11.938 11.148 -14.125 1 81.25 180 GLU B N 1
ATOM 3003 C CA . GLU B 1 180 ? 11.875 12.469 -14.758 1 81.25 180 GLU B CA 1
ATOM 3004 C C . GLU B 1 180 ? 11.375 13.523 -13.781 1 81.25 180 GLU B C 1
ATOM 3006 O O . GLU B 1 180 ? 11.906 14.633 -13.727 1 81.25 180 GLU B O 1
ATOM 3011 N N . GLU B 1 181 ? 10.367 13.219 -13.008 1 75.06 181 GLU B N 1
ATOM 3012 C CA . GLU B 1 181 ? 9.844 14.141 -12 1 75.06 181 GLU B CA 1
ATOM 3013 C C . GLU B 1 181 ? 10.898 14.477 -10.953 1 75.06 181 GLU B C 1
ATOM 3015 O O . GLU B 1 181 ? 11.023 15.633 -10.547 1 75.06 181 GLU B O 1
ATOM 3020 N N . PHE B 1 182 ? 11.609 13.5 -10.617 1 71.88 182 PHE B N 1
ATOM 3021 C CA . PHE B 1 182 ? 12.672 13.695 -9.641 1 71.88 182 PHE B CA 1
ATOM 3022 C C . PHE B 1 182 ? 13.758 14.602 -10.195 1 71.88 182 PHE B C 1
ATOM 3024 O O . PHE B 1 182 ? 14.266 15.484 -9.492 1 71.88 182 PHE B O 1
ATOM 3031 N N . SER B 1 183 ? 14.047 14.32 -11.32 1 75.38 183 SER B N 1
ATOM 3032 C CA . SE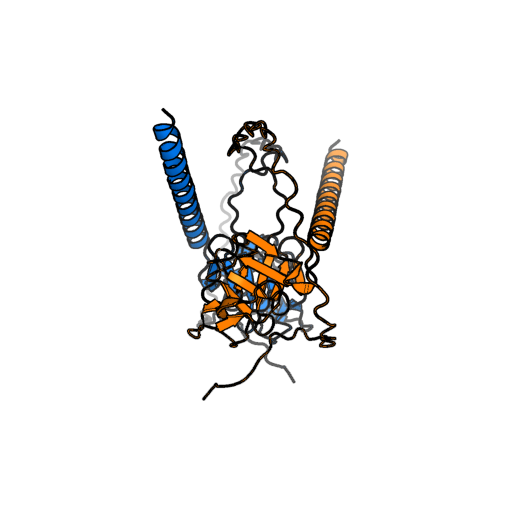R B 1 183 ? 15.078 15.133 -11.969 1 75.38 183 SER B CA 1
ATOM 3033 C C . SER B 1 183 ? 14.656 16.594 -12.062 1 75.38 183 SER B C 1
ATOM 3035 O O . SER B 1 183 ? 15.461 17.5 -11.82 1 75.38 183 SER B O 1
ATOM 3037 N N . GLN B 1 184 ? 13.461 16.766 -12.398 1 78.62 184 GLN B N 1
ATOM 3038 C CA . GLN B 1 184 ? 12.938 18.109 -12.477 1 78.62 184 GLN B CA 1
ATOM 3039 C C . GLN B 1 184 ? 12.938 18.797 -11.109 1 78.62 184 GLN B C 1
ATOM 3041 O O . GLN B 1 184 ? 13.234 19.984 -11 1 78.62 184 GLN B O 1
ATOM 3046 N N . ARG B 1 185 ? 12.625 18.031 -10.031 1 72.56 185 ARG B N 1
ATOM 3047 C CA . ARG B 1 185 ? 12.656 18.562 -8.68 1 72.56 185 ARG B CA 1
ATOM 3048 C C . ARG B 1 185 ? 14.07 18.984 -8.281 1 72.56 185 ARG B C 1
ATOM 3050 O O . ARG B 1 185 ? 14.266 20.047 -7.68 1 72.56 185 ARG B O 1
ATOM 3057 N N . ILE B 1 186 ? 15.016 18.172 -8.688 1 69.62 186 ILE B N 1
ATOM 3058 C CA . ILE B 1 186 ? 16.422 18.453 -8.383 1 69.62 186 ILE B CA 1
ATOM 3059 C C . ILE B 1 186 ? 16.875 19.703 -9.133 1 69.62 186 ILE B C 1
ATOM 3061 O O . ILE B 1 186 ? 17.562 20.547 -8.562 1 69.62 186 ILE B O 1
ATOM 3065 N N . THR B 1 187 ? 16.438 19.734 -10.312 1 76.75 187 THR B N 1
ATOM 3066 C CA . THR B 1 187 ? 16.812 20.875 -11.125 1 76.75 187 THR B CA 1
ATOM 3067 C C . THR B 1 187 ? 16.203 22.156 -10.562 1 76.75 187 THR B C 1
ATOM 3069 O O . THR B 1 187 ? 16.875 23.203 -10.516 1 76.75 187 THR B O 1
ATOM 3072 N N . SER B 1 188 ? 14.984 22.172 -10.148 1 73 188 SER B N 1
ATOM 3073 C CA . SER B 1 188 ? 14.336 23.344 -9.57 1 73 188 SER B CA 1
ATOM 3074 C C . SER B 1 188 ? 15.008 23.75 -8.266 1 73 188 SER B C 1
ATOM 3076 O O . SER B 1 188 ? 15.195 24.938 -8.008 1 73 188 SER B O 1
ATOM 3078 N N . GLU B 1 189 ? 15.383 22.766 -7.465 1 72.69 189 GLU B N 1
ATOM 3079 C CA . GLU B 1 189 ? 16.062 23.031 -6.207 1 72.69 189 GLU B CA 1
ATOM 3080 C C . GLU B 1 189 ? 17.453 23.641 -6.457 1 72.69 189 GLU B C 1
ATOM 3082 O O . GLU B 1 189 ? 17.859 24.562 -5.75 1 72.69 189 GLU B O 1
ATOM 3087 N N . LYS B 1 190 ? 18.141 23.234 -7.441 1 75.75 190 LYS B N 1
ATOM 3088 C CA . LYS B 1 190 ? 19.453 23.766 -7.824 1 75.75 190 LYS B CA 1
ATOM 3089 C C . LYS B 1 190 ? 19.344 25.219 -8.289 1 75.75 190 LYS B C 1
ATOM 3091 O O . LYS B 1 190 ? 20.188 26.047 -7.965 1 75.75 190 LYS B O 1
ATOM 3096 N N . GLU B 1 191 ? 18.344 25.391 -9.008 1 75.19 191 GLU B N 1
ATOM 3097 C CA . GLU B 1 191 ? 18.125 26.75 -9.492 1 75.19 191 GLU B CA 1
ATOM 3098 C C . GLU B 1 191 ? 17.859 27.719 -8.336 1 75.19 191 GLU B C 1
ATOM 3100 O O . GLU B 1 191 ? 18.328 28.859 -8.352 1 75.19 191 GLU B O 1
ATOM 3105 N N . ILE B 1 192 ? 17.172 27.234 -7.352 1 67.56 192 ILE B N 1
ATOM 3106 C CA . ILE B 1 192 ? 16.906 28.062 -6.184 1 67.56 192 ILE B CA 1
ATOM 3107 C C . ILE B 1 192 ? 18.203 28.312 -5.418 1 67.56 192 ILE B C 1
ATOM 3109 O O . ILE B 1 192 ? 18.469 29.438 -4.98 1 67.56 192 ILE B O 1
ATOM 3113 N N . CYS B 1 193 ? 18.984 27.281 -5.285 1 68.38 193 CYS B N 1
ATOM 3114 C CA . CYS B 1 193 ? 20.25 27.422 -4.582 1 68.38 193 CYS B CA 1
ATOM 3115 C C . CYS B 1 193 ? 21.203 28.344 -5.344 1 68.38 193 CYS B C 1
ATOM 3117 O O . CYS B 1 193 ? 21.922 29.141 -4.742 1 68.38 193 CYS B O 1
ATOM 3119 N N . LYS B 1 194 ? 21.203 28.219 -6.586 1 72.06 194 LYS B N 1
ATOM 3120 C CA . LYS B 1 194 ? 22.016 29.094 -7.418 1 72.06 194 LYS B CA 1
ATOM 3121 C C . LYS B 1 194 ? 21.594 30.547 -7.273 1 72.06 194 LYS B C 1
ATOM 3123 O O . LYS B 1 194 ? 22.438 31.453 -7.246 1 72.06 194 LYS B O 1
ATOM 3128 N N . GLY B 1 195 ? 20.312 30.672 -7.316 1 64.19 195 GLY B N 1
ATOM 3129 C CA . GLY B 1 195 ? 19.828 32.031 -7.117 1 64.19 195 GLY B CA 1
ATOM 3130 C C . GLY B 1 195 ? 20.219 32.625 -5.781 1 64.19 195 GLY B C 1
ATOM 3131 O O . GLY B 1 195 ? 20.531 33.812 -5.688 1 64.19 195 GLY B O 1
ATOM 3132 N N . ARG B 1 196 ? 20.297 31.906 -4.738 1 66.44 196 ARG B N 1
ATOM 3133 C CA . ARG B 1 196 ? 20.688 32.375 -3.414 1 66.44 196 ARG B CA 1
ATOM 3134 C C . ARG B 1 196 ? 22.188 32.688 -3.371 1 66.44 196 ARG B C 1
ATOM 3136 O O . ARG B 1 196 ? 22.609 33.625 -2.699 1 66.44 196 ARG B O 1
ATOM 3143 N N . LEU B 1 197 ? 23.016 31.875 -4.082 1 66.06 197 LEU B N 1
ATOM 3144 C CA . LEU B 1 197 ? 24.469 32.094 -4.133 1 66.06 197 LEU B CA 1
ATOM 3145 C C . LEU B 1 197 ? 24.812 33.312 -4.98 1 66.06 197 LEU B C 1
ATOM 3147 O O . LEU B 1 197 ? 25.766 34.031 -4.688 1 66.06 197 LEU B O 1
ATOM 3151 N N . ALA B 1 198 ? 24.078 33.594 -5.941 1 65.25 198 ALA B N 1
ATOM 3152 C CA . ALA B 1 198 ? 24.359 34.719 -6.805 1 65.25 198 ALA B CA 1
ATOM 3153 C C . ALA B 1 198 ? 24.094 36.031 -6.074 1 65.25 198 ALA B C 1
ATOM 3155 O O . ALA B 1 198 ? 24.781 37.031 -6.324 1 65.25 198 ALA B O 1
ATOM 3156 N N . TYR B 1 199 ? 23.172 36.062 -5.172 1 56.56 199 TYR B N 1
ATOM 3157 C CA . TYR B 1 199 ? 22.953 37.312 -4.441 1 56.56 199 TYR B CA 1
ATOM 3158 C C . TYR B 1 199 ? 24 37.5 -3.342 1 56.56 199 TYR B C 1
ATOM 3160 O O . TYR B 1 199 ? 24.062 38.531 -2.699 1 56.56 199 TYR B O 1
ATOM 3168 N N . SER B 1 200 ? 24.594 36.469 -2.979 1 53.09 200 SER B N 1
ATOM 3169 C CA . SER B 1 200 ? 25.609 36.594 -1.941 1 53.09 200 SER B CA 1
ATOM 3170 C C . SER B 1 200 ? 26.953 37.031 -2.531 1 53.09 200 SER B C 1
ATOM 3172 O O . SER B 1 200 ? 27.938 37.156 -1.812 1 53.09 200 SER B O 1
ATOM 3174 N N . VAL B 1 201 ? 26.969 37.188 -3.768 1 51.38 201 VAL B N 1
ATOM 3175 C CA . VAL B 1 201 ? 28.156 37.875 -4.262 1 51.38 201 VAL B CA 1
ATOM 3176 C C . VAL B 1 201 ? 27.859 39.344 -4.492 1 51.38 201 VAL B C 1
ATOM 3178 O O . VAL B 1 201 ? 26.766 39.719 -4.941 1 51.38 201 VAL B O 1
#

pLDDT: mean 70.93, std 29.61, range [17.25, 98.81]

Foldseek 3Di:
DPPDPDPPPCDPPPPPVPDPDDDPDDPPPDPPVPPDDPPPPPPPPPPPPPPDVPLDWKKWKAFQPPRHTWGIDVQWDDQDLVQQWTWGLDTDPQKDWDPDKDADCDDQAHRWIWTWIAGNPPRHGFFIATCDGDNCRPRHNITIGHQQRIWMATDLQGDIDRSNPDDPVVSVVVSVVSVVVVVVVVVVVVVVVVVVVVVVD/DPDDDDDPPVDPPPCPVPDPDDDPDPPPPDPPVPPPPPPPPPPPPPPPPPPDPPLDWKKWKAFQPPRHTWGIDVQWDDQDLVQQWTWGLDTDPQKDWDPDKDADCDDQAHRWIWTWIAGNPPRHGFFIATCDGDNCRPRHNITIGHQQRIWMATDLQGDIGRSNPDDPVVSVVVSVVSVVVVVVVVVVVVVVVVVVVVVVD

InterPro domains:
  IPR004910 Yippee/Mis18/Cereblon [PF03226] (59-157)
  IPR034752 Mis18 domain [PS51793] (58-155)

Solvent-accessible surface area (backbone atoms only — not comparable to full-atom values): 23665 Å² total; per-residue (Å²): 137,88,65,82,77,75,79,85,53,103,47,90,62,74,65,71,77,65,77,80,75,80,80,73,80,74,80,72,76,80,75,77,74,74,80,77,81,82,72,76,71,73,73,69,72,76,65,85,71,73,57,54,74,67,87,67,75,54,34,37,33,16,35,56,85,60,32,48,62,38,37,37,53,90,36,44,74,46,74,41,73,94,74,43,26,42,31,22,78,54,61,25,88,40,54,37,76,46,86,61,79,41,70,36,85,47,80,88,46,49,76,21,37,31,28,45,23,25,33,65,88,76,59,46,74,34,32,32,33,34,75,45,44,87,84,48,65,81,46,42,80,26,43,34,31,35,19,85,40,24,29,29,37,34,60,84,74,60,44,77,44,53,33,72,67,61,41,73,65,51,52,48,52,51,50,49,52,48,49,49,53,50,49,50,52,51,51,53,51,48,50,52,52,49,55,58,54,56,67,72,100,136,88,70,84,95,84,76,87,57,92,52,100,60,86,64,71,72,68,77,80,74,80,75,74,80,72,76,71,76,77,76,75,75,69,80,71,74,75,70,73,70,70,74,68,70,73,64,84,69,74,55,54,75,68,85,69,74,53,34,37,34,17,36,55,86,61,30,48,62,38,37,40,52,91,35,44,72,47,73,40,72,93,75,43,26,41,31,20,78,53,64,25,88,41,53,37,77,46,85,60,78,40,70,35,84,46,79,91,45,50,75,21,39,30,27,45,23,25,31,65,88,76,59,47,77,33,32,33,33,33,73,45,44,87,84,47,66,82,46,42,80,27,43,34,32,36,20,86,40,24,29,28,37,35,60,85,72,59,44,77,44,54,30,72,66,61,40,73,65,52,50,49,52,51,51,48,53,47,52,49,53,49,48,50,52,52,51,54,51,48,51,52,52,48,55,57,54,57,68,72,99